Protein AF-A0A9W7GD84-F1 (afdb_monomer_lite)

Structure (mmCIF, N/CA/C/O backbone):
data_AF-A0A9W7GD84-F1
#
_entry.id   AF-A0A9W7GD84-F1
#
loop_
_atom_site.group_PDB
_atom_site.id
_atom_site.type_symbol
_atom_site.label_atom_id
_atom_site.label_alt_id
_atom_site.label_comp_id
_atom_site.label_asym_id
_atom_site.label_entity_id
_atom_site.label_seq_id
_atom_site.pdbx_PDB_ins_code
_atom_site.Cartn_x
_atom_site.Cartn_y
_atom_site.Cartn_z
_atom_site.occupancy
_atom_site.B_iso_or_equiv
_atom_site.auth_seq_id
_atom_site.auth_comp_id
_atom_site.auth_asym_id
_atom_site.auth_atom_id
_atom_site.pdbx_PDB_model_num
ATOM 1 N N . MET A 1 1 ? -1.859 -36.462 -28.507 1.00 38.22 1 MET A N 1
ATOM 2 C CA . MET A 1 1 ? -1.627 -35.896 -27.157 1.00 38.22 1 MET A CA 1
ATOM 3 C C . MET A 1 1 ? -1.477 -36.967 -26.053 1.00 38.22 1 MET A C 1
ATOM 5 O O . MET A 1 1 ? -1.672 -36.647 -24.895 1.00 38.22 1 MET A O 1
ATOM 9 N N . SER A 1 2 ? -1.032 -38.201 -26.350 1.00 32.50 2 SER A N 1
ATOM 10 C CA . SER A 1 2 ? -0.772 -39.248 -25.330 1.00 32.50 2 SER A CA 1
ATOM 11 C C . SER A 1 2 ? 0.599 -39.940 -25.457 1.00 32.50 2 SER A C 1
ATOM 13 O O . SER A 1 2 ? 0.823 -40.975 -24.844 1.00 32.50 2 SER A O 1
ATOM 15 N N . ALA A 1 3 ? 1.535 -39.383 -26.237 1.00 30.38 3 ALA A N 1
ATOM 16 C CA . ALA A 1 3 ? 2.824 -40.023 -26.538 1.00 30.38 3 ALA A CA 1
ATOM 17 C C . ALA A 1 3 ? 4.044 -39.401 -25.820 1.00 30.38 3 ALA A C 1
ATOM 19 O O . ALA A 1 3 ? 5.172 -39.766 -26.128 1.00 30.38 3 ALA A O 1
ATOM 20 N N . PHE A 1 4 ? 3.845 -38.472 -24.876 1.00 31.80 4 PHE A N 1
ATOM 21 C CA . PHE A 1 4 ? 4.938 -37.719 -24.229 1.00 31.80 4 PHE A CA 1
ATOM 22 C C . PHE A 1 4 ? 5.216 -38.098 -22.761 1.00 31.80 4 PHE A C 1
ATOM 24 O O . PHE A 1 4 ? 5.947 -37.389 -22.079 1.00 31.80 4 PHE A O 1
ATOM 31 N N . CYS A 1 5 ? 4.686 -39.221 -22.267 1.00 31.45 5 CYS A N 1
ATOM 32 C CA . CYS A 1 5 ? 4.821 -39.617 -20.857 1.00 31.45 5 CYS A CA 1
ATOM 33 C C . CYS A 1 5 ? 5.407 -41.027 -20.669 1.00 31.45 5 CYS A C 1
ATOM 35 O O . CYS A 1 5 ? 4.839 -41.821 -19.925 1.00 31.45 5 CYS A O 1
ATOM 37 N N . ASP A 1 6 ? 6.537 -41.347 -21.310 1.00 36.62 6 ASP A N 1
ATOM 38 C CA . ASP A 1 6 ? 7.336 -42.522 -20.922 1.00 36.62 6 ASP A CA 1
ATOM 39 C C . ASP A 1 6 ? 8.751 -42.110 -20.458 1.00 36.62 6 ASP A C 1
ATOM 41 O O . ASP A 1 6 ? 9.625 -41.840 -21.288 1.00 36.62 6 ASP A O 1
ATOM 45 N N . PRO A 1 7 ? 8.998 -42.053 -19.134 1.00 33.97 7 PRO A N 1
ATOM 46 C CA . PRO A 1 7 ? 10.300 -41.717 -18.557 1.00 33.97 7 PRO A CA 1
ATOM 47 C C . PRO A 1 7 ? 11.394 -42.766 -18.810 1.00 33.97 7 PRO A C 1
ATOM 49 O O . PRO A 1 7 ? 12.567 -42.476 -18.583 1.00 33.97 7 PRO A O 1
ATOM 52 N N . LYS A 1 8 ? 11.061 -43.980 -19.276 1.00 35.59 8 LYS A N 1
ATOM 53 C CA . LYS A 1 8 ? 12.045 -45.070 -19.428 1.00 35.59 8 LYS A CA 1
ATOM 54 C C . LYS A 1 8 ? 12.894 -44.979 -20.694 1.00 35.59 8 LYS A C 1
ATOM 56 O O . LYS A 1 8 ? 13.896 -45.676 -20.798 1.00 35.59 8 LYS A O 1
ATOM 61 N N . ARG A 1 9 ? 12.545 -44.101 -21.638 1.00 38.44 9 ARG A N 1
ATOM 62 C CA . ARG A 1 9 ? 13.235 -43.997 -22.937 1.00 38.44 9 ARG A CA 1
ATOM 63 C C . ARG A 1 9 ? 14.515 -43.151 -22.927 1.00 38.44 9 ARG A C 1
ATOM 65 O O . ARG A 1 9 ? 15.198 -43.094 -23.940 1.00 38.44 9 ARG A O 1
ATOM 72 N N . TRP A 1 10 ? 14.840 -42.506 -21.806 1.00 38.06 10 TRP A N 1
ATOM 73 C CA . TRP A 1 10 ? 15.985 -41.591 -21.682 1.00 38.06 10 TRP A CA 1
ATOM 74 C C . TRP A 1 10 ? 17.268 -42.241 -21.136 1.00 38.06 10 TRP A C 1
ATOM 76 O O . TRP A 1 10 ? 18.273 -41.552 -20.996 1.00 38.06 10 TRP A O 1
ATOM 86 N N . LEU A 1 11 ? 17.255 -43.542 -20.821 1.00 33.25 11 LEU A N 1
ATOM 87 C CA . LEU A 1 11 ? 18.363 -44.222 -20.130 1.00 33.25 11 LEU A CA 1
ATOM 88 C C . LEU A 1 11 ? 19.217 -45.152 -21.006 1.00 33.25 11 LEU A C 1
ATOM 90 O O . LEU A 1 11 ? 20.089 -45.836 -20.479 1.00 33.25 11 LEU A O 1
ATOM 94 N N . GLU A 1 12 ? 19.041 -45.152 -22.326 1.00 31.64 12 GLU A N 1
ATOM 95 C CA . GLU A 1 12 ? 19.915 -45.909 -23.233 1.00 31.64 12 GLU A CA 1
ATOM 96 C C . GLU A 1 12 ? 20.858 -44.957 -23.978 1.00 31.64 12 GLU A C 1
ATOM 98 O O . GLU A 1 12 ? 20.556 -44.459 -25.062 1.00 31.64 12 GLU A O 1
ATOM 103 N N . VAL A 1 13 ? 22.013 -44.679 -23.367 1.00 36.53 13 VAL A N 1
ATOM 104 C CA . VAL A 1 13 ? 23.164 -44.057 -24.038 1.00 36.53 13 VAL A CA 1
ATOM 105 C C . VAL A 1 13 ? 24.121 -45.186 -24.445 1.00 36.53 13 VAL A C 1
ATOM 107 O O . VAL A 1 13 ? 24.473 -45.985 -23.579 1.00 36.53 13 VAL A O 1
ATOM 110 N N . PRO A 1 14 ? 24.555 -45.296 -25.715 1.00 33.81 14 PRO A N 1
ATOM 111 C CA . PRO A 1 14 ? 25.549 -46.291 -26.108 1.00 33.81 14 PRO A CA 1
ATOM 112 C C . PRO A 1 14 ? 26.924 -45.961 -25.516 1.00 33.81 14 PRO A C 1
ATOM 114 O O . PRO A 1 14 ? 27.349 -44.804 -25.550 1.00 33.81 14 PRO A O 1
ATOM 117 N N . ASP A 1 15 ? 27.626 -46.988 -25.034 1.00 33.09 15 ASP A N 1
ATOM 118 C CA . ASP A 1 15 ? 29.002 -46.904 -24.542 1.00 33.09 15 ASP A CA 1
ATOM 119 C C . ASP A 1 15 ? 29.928 -46.228 -25.570 1.00 33.09 15 ASP A C 1
ATOM 121 O O . ASP A 1 15 ? 30.115 -46.714 -26.689 1.00 33.09 15 ASP A O 1
ATOM 125 N N . LEU A 1 16 ? 30.529 -45.099 -25.183 1.00 32.75 16 LEU A N 1
ATOM 126 C CA . LEU A 1 16 ? 31.591 -44.448 -25.952 1.00 32.75 16 LEU A CA 1
ATOM 127 C C . LEU A 1 16 ? 32.959 -45.054 -25.590 1.00 32.75 16 LEU A C 1
ATOM 129 O O . LEU A 1 16 ? 33.187 -45.392 -24.426 1.00 32.75 16 LEU A O 1
ATOM 133 N N . PRO A 1 17 ? 33.903 -45.169 -26.545 1.00 35.50 17 PRO A N 1
ATOM 134 C CA . PRO A 1 17 ? 35.170 -45.845 -26.303 1.00 35.50 17 PRO A CA 1
ATOM 135 C C . PRO A 1 17 ? 36.057 -45.050 -25.344 1.00 35.50 17 PRO A C 1
ATOM 137 O O . PRO A 1 17 ? 36.350 -43.872 -25.561 1.00 35.50 17 PRO A O 1
ATOM 140 N N . VAL A 1 18 ? 36.546 -45.733 -24.313 1.00 38.38 18 VAL A N 1
ATOM 141 C CA . VAL A 1 18 ? 37.602 -45.244 -23.429 1.00 38.38 18 VAL A CA 1
ATOM 142 C C . VAL A 1 18 ? 38.938 -45.347 -24.164 1.00 38.38 18 VAL A C 1
ATOM 144 O O . VAL A 1 18 ? 39.440 -46.446 -24.389 1.00 38.38 18 VAL A O 1
ATOM 147 N N . GLY A 1 19 ? 39.537 -44.205 -24.499 1.00 35.97 19 GLY A N 1
ATOM 148 C CA . GLY A 1 19 ? 40.964 -44.145 -24.812 1.00 35.97 19 GLY A CA 1
ATOM 149 C C . GLY A 1 19 ? 41.374 -43.032 -25.766 1.00 35.97 19 GLY A C 1
ATOM 150 O O . GLY A 1 19 ? 41.261 -43.189 -26.972 1.00 35.97 19 GLY A O 1
ATOM 151 N N . SER A 1 20 ? 41.955 -41.961 -25.221 1.00 32.00 20 SER A N 1
ATOM 152 C CA . SER A 1 20 ? 43.270 -41.460 -25.650 1.00 32.00 20 SER A CA 1
ATOM 153 C C . SER A 1 20 ? 43.650 -40.230 -24.826 1.00 32.00 20 SER A C 1
ATOM 155 O O . SER A 1 20 ? 43.005 -39.186 -24.896 1.00 32.00 20 SER A O 1
ATOM 157 N N . THR A 1 21 ? 44.725 -40.365 -24.060 1.00 44.12 21 THR A N 1
ATOM 158 C CA . THR A 1 21 ? 45.524 -39.275 -23.501 1.00 44.12 21 THR A CA 1
ATOM 159 C C . THR A 1 21 ? 46.026 -38.359 -24.615 1.00 44.12 21 THR A C 1
ATOM 161 O O . THR A 1 21 ? 46.713 -38.835 -25.518 1.00 44.12 21 THR A O 1
ATOM 164 N N . LEU A 1 22 ? 45.752 -37.056 -24.526 1.00 34.06 22 LEU A N 1
ATOM 165 C CA . LEU A 1 22 ? 46.551 -36.053 -25.223 1.00 34.06 22 LEU A CA 1
ATOM 166 C C . LEU A 1 22 ? 46.616 -34.753 -24.414 1.00 34.06 22 LEU A C 1
ATOM 168 O O . LEU A 1 22 ? 45.617 -34.056 -24.235 1.00 34.06 22 LEU A O 1
ATOM 172 N N . ASP A 1 23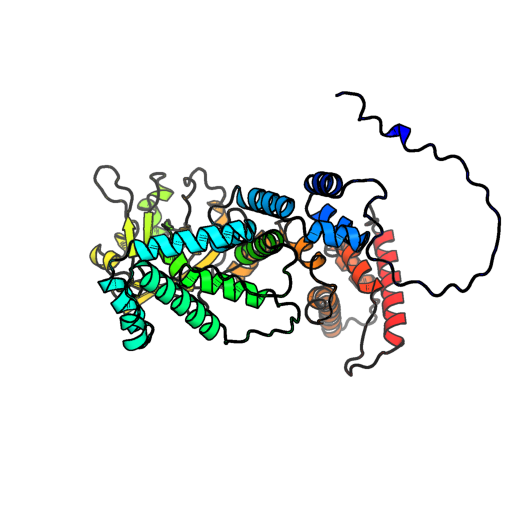 ? 47.828 -34.454 -23.954 1.00 41.78 23 ASP A N 1
ATOM 173 C CA . ASP A 1 23 ? 48.278 -33.157 -23.464 1.00 41.78 23 ASP A CA 1
ATOM 174 C C . ASP A 1 23 ? 47.891 -32.034 -24.424 1.00 41.78 23 ASP A C 1
ATOM 176 O O . ASP A 1 23 ? 48.390 -31.992 -25.549 1.00 41.78 23 ASP A O 1
ATOM 180 N N . GLN A 1 24 ? 47.090 -31.074 -23.955 1.00 36.47 24 GLN A N 1
ATOM 181 C CA . GLN A 1 24 ? 47.115 -29.703 -24.466 1.00 36.47 24 GLN A CA 1
ATOM 182 C C . GLN A 1 24 ? 46.810 -28.727 -23.328 1.00 36.47 24 GLN A C 1
ATOM 184 O O . GLN A 1 24 ? 45.658 -28.541 -22.935 1.00 36.47 24 GLN A O 1
ATOM 189 N N . HIS A 1 25 ? 47.851 -28.035 -22.859 1.00 39.91 25 HIS A N 1
ATOM 190 C CA . HIS A 1 25 ? 47.726 -26.715 -22.247 1.00 39.91 25 HIS A CA 1
ATOM 191 C C . HIS A 1 25 ? 47.071 -25.763 -23.262 1.00 39.91 25 HIS A C 1
ATOM 193 O O . HIS A 1 25 ? 47.741 -25.064 -24.019 1.00 39.91 25 HIS A O 1
ATOM 199 N N . LYS A 1 26 ? 45.737 -25.762 -23.302 1.00 38.16 26 LYS A N 1
ATOM 200 C CA . LYS A 1 26 ? 44.939 -24.723 -23.944 1.00 38.16 26 LYS A CA 1
ATOM 201 C C . LYS A 1 26 ? 44.603 -23.688 -22.886 1.00 38.16 26 LYS A C 1
ATOM 203 O O . LYS A 1 26 ? 43.973 -23.987 -21.876 1.00 38.16 26 LYS A O 1
ATOM 208 N N . THR A 1 27 ? 45.045 -22.466 -23.135 1.00 39.47 27 THR A N 1
ATOM 209 C CA . THR A 1 27 ? 44.477 -21.255 -22.553 1.00 39.47 27 THR A CA 1
ATOM 210 C C . THR A 1 27 ? 42.954 -21.382 -22.539 1.00 39.47 27 THR A C 1
ATOM 212 O O . THR A 1 27 ? 42.333 -21.509 -23.594 1.00 39.47 27 THR A O 1
ATOM 215 N N . PHE A 1 28 ? 42.350 -21.401 -21.348 1.00 36.97 28 PHE A N 1
ATOM 216 C CA . PHE A 1 28 ? 40.898 -21.375 -21.210 1.00 36.97 28 PHE A CA 1
ATOM 217 C C . PHE A 1 28 ? 40.394 -20.097 -21.885 1.00 36.97 28 PHE A C 1
ATOM 219 O O . PHE A 1 28 ? 40.582 -18.992 -21.374 1.00 36.97 28 PHE A O 1
ATOM 226 N N . ALA A 1 29 ? 39.799 -20.243 -23.070 1.00 41.03 29 ALA A N 1
ATOM 227 C CA . ALA A 1 29 ? 39.025 -19.181 -23.682 1.00 41.03 29 ALA A CA 1
ATOM 228 C C . ALA A 1 29 ? 37.999 -18.714 -22.644 1.00 41.03 29 ALA A C 1
ATOM 230 O O . ALA A 1 29 ? 37.374 -19.551 -21.985 1.00 41.03 29 ALA A O 1
ATOM 231 N N . LYS A 1 30 ? 37.841 -17.391 -22.475 1.00 42.50 30 LYS A N 1
ATOM 232 C CA . LYS A 1 30 ? 36.728 -16.839 -21.689 1.00 42.50 30 LYS A CA 1
ATOM 233 C C . LYS A 1 30 ? 35.470 -17.598 -22.115 1.00 42.50 30 LYS A C 1
ATOM 235 O O . LYS A 1 30 ? 35.240 -17.638 -23.326 1.00 42.50 30 LYS A O 1
ATOM 240 N N . PRO A 1 31 ? 34.703 -18.204 -21.188 1.00 44.47 31 PRO A N 1
ATOM 241 C CA . PRO A 1 31 ? 33.466 -18.876 -21.547 1.00 44.47 31 PRO A CA 1
ATOM 242 C C . PRO A 1 31 ? 32.648 -17.867 -22.341 1.00 44.47 31 PRO A C 1
ATOM 244 O O . PRO A 1 31 ? 32.253 -16.821 -21.819 1.00 44.47 31 PRO A O 1
ATOM 247 N N . THR A 1 32 ? 32.501 -18.118 -23.640 1.00 49.78 32 THR A N 1
ATOM 248 C CA . THR A 1 32 ? 31.609 -17.328 -24.467 1.00 49.78 32 THR A CA 1
ATOM 249 C C . THR A 1 32 ? 30.249 -17.452 -23.801 1.00 49.78 32 THR A C 1
ATOM 251 O O . THR A 1 32 ? 29.841 -18.535 -23.381 1.00 49.78 32 THR A O 1
ATOM 254 N N . SER A 1 33 ? 29.558 -16.331 -23.637 1.00 50.66 33 SER A N 1
ATOM 255 C CA . SER A 1 33 ? 28.230 -16.217 -23.025 1.00 50.66 33 SER A CA 1
ATOM 256 C C . SER A 1 33 ? 27.128 -16.941 -23.825 1.00 50.66 33 SER A C 1
ATOM 258 O O . SER A 1 33 ? 25.983 -16.505 -23.839 1.00 50.66 33 SER A O 1
ATOM 260 N N . GLN A 1 34 ? 27.488 -17.990 -24.563 1.00 54.25 34 GLN A N 1
ATOM 261 C CA . GLN A 1 34 ? 26.742 -18.632 -25.632 1.00 54.25 34 GLN A CA 1
ATOM 262 C C . GLN A 1 34 ? 26.735 -20.158 -25.502 1.00 54.25 34 GLN A C 1
ATOM 264 O O . GLN A 1 34 ? 26.520 -20.840 -26.495 1.00 54.25 34 GLN A O 1
ATOM 269 N N . ASN A 1 35 ? 26.953 -20.720 -24.312 1.00 58.81 35 ASN A N 1
ATOM 270 C CA . ASN A 1 35 ? 26.473 -22.077 -24.071 1.00 58.81 35 ASN A CA 1
ATOM 271 C C . ASN A 1 35 ? 24.989 -21.951 -23.713 1.00 58.81 35 ASN A C 1
ATOM 273 O O . ASN A 1 35 ? 24.690 -21.594 -22.567 1.00 58.81 35 ASN A O 1
ATOM 277 N N . PRO A 1 36 ? 24.058 -22.128 -24.678 1.00 63.09 36 PRO A N 1
ATOM 278 C CA . PRO A 1 36 ? 22.639 -22.065 -24.378 1.00 63.09 36 PRO A CA 1
ATOM 279 C C . PRO A 1 36 ? 22.324 -23.066 -23.262 1.00 63.09 36 PRO A C 1
ATOM 281 O O . PRO A 1 36 ? 22.951 -24.130 -23.211 1.00 63.09 36 PRO A O 1
ATOM 284 N N . PRO A 1 37 ? 21.356 -22.747 -22.385 1.00 61.72 37 PRO A N 1
ATOM 285 C CA . PRO A 1 37 ? 20.943 -23.603 -21.285 1.00 61.72 37 PRO A CA 1
ATOM 286 C C . PRO A 1 37 ? 20.808 -25.077 -21.654 1.00 61.72 37 PRO A C 1
ATOM 288 O O . PRO A 1 37 ? 21.241 -25.951 -20.905 1.00 61.72 37 PRO A O 1
ATOM 291 N N . PHE A 1 38 ? 20.266 -25.291 -22.850 1.00 76.44 38 PHE A N 1
ATOM 292 C CA . PHE A 1 38 ? 20.158 -26.550 -23.552 1.00 76.44 38 PHE A CA 1
ATOM 293 C C . PHE A 1 38 ? 20.543 -26.317 -25.016 1.00 76.44 38 PHE A C 1
ATOM 295 O O . PHE A 1 38 ? 19.868 -25.543 -25.703 1.00 76.44 38 PHE A O 1
ATOM 302 N N . PRO A 1 39 ? 21.599 -26.967 -25.530 1.00 73.00 39 PRO A N 1
ATOM 303 C CA . PRO A 1 39 ? 21.895 -26.950 -26.956 1.00 73.00 39 PRO A CA 1
ATOM 304 C C . PRO A 1 39 ? 20.690 -27.493 -27.735 1.00 73.00 39 PRO A C 1
ATOM 306 O O . PRO A 1 39 ? 20.363 -28.671 -27.636 1.00 73.00 39 PRO A O 1
ATOM 309 N N . GLY A 1 40 ? 20.002 -26.622 -28.477 1.00 82.06 40 GLY A N 1
ATOM 310 C CA . GLY A 1 40 ? 18.861 -26.987 -29.324 1.00 82.06 40 GLY A CA 1
ATOM 311 C C . GLY A 1 40 ? 17.468 -26.680 -28.763 1.00 82.06 40 GLY A C 1
ATOM 312 O O . GLY A 1 40 ? 16.505 -26.831 -29.510 1.00 82.06 40 GLY A O 1
ATOM 313 N N . LEU A 1 41 ? 17.331 -26.210 -27.514 1.00 86.19 41 LEU A N 1
ATOM 314 C CA . LEU A 1 41 ? 16.037 -25.742 -27.003 1.00 86.19 41 LEU A CA 1
ATOM 315 C C . LEU A 1 41 ? 15.898 -24.224 -27.214 1.00 86.19 41 LEU A C 1
ATOM 317 O O . LEU A 1 41 ? 16.741 -23.472 -26.717 1.00 86.19 41 LEU A O 1
ATOM 321 N N . PRO A 1 42 ? 14.851 -23.748 -27.911 1.00 90.88 42 PRO A N 1
ATOM 322 C CA . PRO A 1 42 ? 14.545 -22.324 -27.985 1.00 90.88 42 PRO A CA 1
ATOM 323 C C . PRO A 1 42 ? 14.340 -21.701 -26.592 1.00 90.88 42 PRO A C 1
ATOM 325 O O . PRO A 1 42 ? 13.756 -22.321 -25.698 1.00 90.88 42 PRO A O 1
ATOM 328 N N . SER A 1 43 ? 14.831 -20.473 -26.395 1.00 88.69 43 SER A N 1
ATOM 329 C CA . SER A 1 43 ? 14.806 -19.787 -25.093 1.00 88.69 43 SER A CA 1
ATOM 330 C C . SER A 1 43 ? 13.393 -19.604 -24.533 1.00 88.69 43 SER A C 1
ATOM 332 O O . SER A 1 43 ? 13.195 -19.693 -23.328 1.00 88.69 43 SER A O 1
ATOM 334 N N . ASP A 1 44 ? 12.406 -19.363 -25.389 1.00 91.00 44 ASP A N 1
ATOM 335 C CA . ASP A 1 44 ? 10.991 -19.247 -25.029 1.00 91.00 44 ASP A CA 1
ATOM 336 C C . ASP A 1 44 ? 10.416 -20.565 -24.488 1.00 91.00 44 ASP A C 1
ATOM 338 O O . ASP A 1 44 ? 9.729 -20.557 -23.467 1.00 91.00 44 ASP A O 1
ATOM 342 N N . VAL A 1 45 ? 10.761 -21.705 -25.098 1.00 93.38 45 VAL A N 1
ATOM 343 C CA . VAL A 1 45 ? 10.366 -23.036 -24.604 1.00 93.38 45 VAL A CA 1
ATOM 344 C C . VAL A 1 45 ? 11.035 -23.338 -23.262 1.00 93.38 45 VAL A C 1
ATOM 346 O O . VAL A 1 45 ? 10.391 -23.860 -22.350 1.00 93.38 45 VAL A O 1
ATOM 349 N N . PHE A 1 46 ? 12.310 -22.971 -23.108 1.00 91.62 46 PHE A N 1
ATOM 350 C CA . PHE A 1 46 ? 13.019 -23.088 -21.834 1.00 91.62 46 PHE A CA 1
ATOM 351 C C . PHE A 1 46 ? 12.341 -22.259 -20.731 1.00 91.62 46 PHE A C 1
ATOM 353 O O . PHE A 1 46 ? 12.025 -22.799 -19.671 1.00 91.62 46 PHE A O 1
ATOM 360 N N . LEU A 1 47 ? 12.045 -20.980 -20.991 1.00 92.50 47 LEU A N 1
ATOM 361 C CA . LEU A 1 47 ? 11.337 -20.109 -20.047 1.00 92.50 47 LEU A CA 1
ATOM 362 C C . LEU A 1 47 ? 9.940 -20.640 -19.706 1.00 92.50 47 LEU A C 1
ATOM 364 O O . LEU A 1 47 ? 9.546 -20.615 -18.541 1.00 92.50 47 LEU A O 1
ATOM 368 N N . LEU A 1 48 ? 9.213 -21.189 -20.683 1.00 93.44 48 LEU A N 1
ATOM 369 C CA . LEU A 1 48 ? 7.916 -21.819 -20.441 1.00 93.44 48 LEU A CA 1
ATOM 370 C C . LEU A 1 48 ? 8.029 -22.994 -19.459 1.00 93.44 48 LEU A C 1
ATOM 372 O O . LEU A 1 48 ? 7.206 -23.104 -18.555 1.00 93.44 48 LEU A O 1
ATOM 376 N N . CYS A 1 49 ? 9.061 -23.835 -19.585 1.00 93.44 49 CYS A N 1
ATOM 377 C CA . CYS A 1 49 ? 9.306 -24.927 -18.638 1.00 93.44 49 CYS A CA 1
ATOM 378 C C . CYS A 1 49 ? 9.586 -24.394 -17.224 1.00 93.44 49 CYS A C 1
ATOM 380 O O . CYS A 1 49 ? 9.040 -24.904 -16.247 1.00 93.44 49 CYS A O 1
ATOM 382 N N . LEU A 1 50 ? 10.384 -23.326 -17.113 1.00 92.12 50 LEU A N 1
ATOM 383 C CA . LEU A 1 50 ? 10.732 -22.712 -15.828 1.00 92.12 50 LEU A CA 1
ATOM 384 C C . LEU A 1 50 ? 9.524 -22.114 -15.097 1.00 92.12 50 LEU A C 1
ATOM 386 O O . LEU A 1 50 ? 9.556 -21.987 -13.874 1.00 92.12 50 LEU A O 1
ATOM 390 N N . ARG A 1 51 ? 8.441 -21.752 -15.792 1.00 93.50 51 ARG A N 1
ATOM 391 C CA . ARG A 1 51 ? 7.221 -21.207 -15.165 1.00 93.50 51 ARG A CA 1
ATOM 392 C C . ARG A 1 51 ? 6.441 -22.221 -14.340 1.00 93.50 51 ARG A C 1
ATOM 394 O O . ARG A 1 51 ? 5.746 -21.814 -13.417 1.00 93.50 51 ARG A O 1
ATOM 401 N N . TYR A 1 52 ? 6.617 -23.513 -14.605 1.00 93.75 52 TYR A N 1
ATOM 402 C CA . TYR A 1 52 ? 6.007 -24.584 -13.813 1.00 93.75 52 TYR A CA 1
ATOM 403 C C . TYR A 1 52 ? 6.798 -24.936 -12.549 1.00 93.75 52 TYR A C 1
ATOM 405 O O . TYR A 1 52 ? 6.304 -25.688 -11.713 1.00 93.75 52 TYR A O 1
ATOM 413 N N . LEU A 1 53 ? 8.016 -24.408 -12.399 1.00 94.06 53 LEU A N 1
ATOM 414 C CA . LEU A 1 53 ? 8.829 -24.633 -11.211 1.00 94.06 53 LEU A CA 1
ATOM 415 C C . LEU A 1 53 ? 8.378 -23.726 -10.066 1.00 94.06 53 LEU A C 1
ATOM 417 O O . LEU A 1 53 ? 8.125 -22.527 -10.260 1.00 94.06 53 LEU A O 1
ATOM 421 N N . ASP A 1 54 ? 8.345 -24.285 -8.859 1.00 92.75 54 ASP A N 1
ATOM 422 C CA . ASP A 1 54 ? 8.197 -23.489 -7.647 1.00 92.75 54 ASP A CA 1
ATOM 423 C C . ASP A 1 54 ? 9.427 -22.592 -7.414 1.00 92.75 54 ASP A C 1
ATOM 425 O O . ASP A 1 54 ? 10.448 -22.673 -8.102 1.00 92.75 54 ASP A O 1
ATOM 429 N N . LEU A 1 55 ? 9.322 -21.675 -6.451 1.00 90.31 55 LEU A N 1
ATOM 430 C CA . LEU A 1 55 ? 10.397 -20.720 -6.178 1.00 90.31 55 LEU A CA 1
ATOM 431 C C . LEU A 1 55 ? 11.669 -21.399 -5.659 1.00 90.31 55 LEU A C 1
ATOM 433 O O . LEU A 1 55 ? 12.755 -20.927 -5.981 1.00 90.31 55 LEU A O 1
ATOM 437 N N . ALA A 1 56 ? 11.550 -22.476 -4.877 1.00 89.88 56 ALA A N 1
ATOM 438 C CA . ALA A 1 56 ? 12.705 -23.190 -4.332 1.00 89.88 56 ALA A CA 1
ATOM 439 C C . ALA A 1 56 ? 13.519 -23.837 -5.451 1.00 89.88 56 ALA A C 1
ATOM 441 O O . ALA A 1 56 ? 14.710 -23.564 -5.597 1.00 89.88 56 ALA A O 1
ATOM 442 N N . THR A 1 57 ? 12.841 -24.571 -6.325 1.00 93.06 57 THR A N 1
ATOM 443 C CA . THR A 1 57 ? 13.444 -25.198 -7.496 1.00 93.06 57 THR A CA 1
ATOM 444 C C . THR A 1 57 ? 14.001 -24.137 -8.444 1.00 93.06 57 THR A C 1
ATOM 446 O O . THR A 1 57 ? 15.104 -24.284 -8.957 1.00 93.06 57 THR A O 1
ATOM 449 N N . LEU A 1 58 ? 13.307 -23.010 -8.647 1.00 91.25 58 LEU A N 1
ATOM 450 C CA . LEU A 1 58 ? 13.808 -21.923 -9.496 1.00 91.25 58 LEU A CA 1
ATOM 451 C C . LEU A 1 58 ? 15.111 -21.304 -8.958 1.00 91.25 58 LEU A C 1
ATOM 453 O O . LEU A 1 58 ? 15.951 -20.865 -9.742 1.00 91.25 58 LEU A O 1
ATOM 457 N N . VAL A 1 59 ? 15.289 -21.247 -7.636 1.00 87.88 59 VAL A N 1
ATOM 458 C CA . VAL A 1 59 ? 16.536 -20.799 -6.995 1.00 87.88 59 VAL A CA 1
ATOM 459 C C . VAL A 1 59 ? 17.657 -21.806 -7.236 1.00 87.88 59 VAL A C 1
ATOM 461 O O . VAL A 1 59 ? 18.748 -21.407 -7.640 1.00 87.88 59 VAL A O 1
ATOM 464 N N . GLU A 1 60 ? 17.394 -23.097 -7.043 1.00 90.75 60 GLU A N 1
ATOM 465 C CA . GLU A 1 60 ? 18.374 -24.157 -7.307 1.00 90.75 60 GLU A CA 1
ATOM 466 C C . GLU A 1 60 ? 18.812 -24.141 -8.771 1.00 90.75 60 GLU A C 1
ATOM 468 O O . GLU A 1 60 ? 19.996 -24.150 -9.092 1.00 90.75 60 GLU A O 1
ATOM 473 N N . VAL A 1 61 ? 17.863 -23.990 -9.683 1.00 89.62 61 VAL A N 1
ATOM 474 C CA . VAL A 1 61 ? 18.123 -23.956 -11.118 1.00 89.62 61 VAL A CA 1
ATOM 475 C C . VAL A 1 61 ? 19.018 -22.767 -11.532 1.00 89.62 61 VAL A C 1
ATOM 477 O O . VAL A 1 61 ? 19.806 -22.879 -12.473 1.00 89.62 61 VAL A O 1
ATOM 480 N N . GLN A 1 62 ? 18.996 -21.646 -10.801 1.00 86.38 62 GLN A N 1
ATOM 481 C CA . GLN A 1 62 ? 19.891 -20.499 -11.045 1.00 86.38 62 GLN A CA 1
ATOM 482 C C . GLN A 1 62 ? 21.362 -20.760 -10.685 1.00 86.38 62 GLN A C 1
ATOM 484 O O . GLN A 1 62 ? 22.234 -19.961 -11.060 1.00 86.38 62 GLN A O 1
ATOM 489 N N . ILE A 1 63 ? 21.666 -21.823 -9.934 1.00 87.44 63 ILE A N 1
ATOM 490 C CA . ILE A 1 63 ? 23.049 -22.173 -9.572 1.00 87.44 63 ILE A CA 1
ATOM 491 C C . ILE A 1 63 ? 23.700 -23.095 -10.606 1.00 87.44 63 ILE A C 1
ATOM 493 O O . ILE A 1 63 ? 24.922 -23.196 -10.617 1.00 87.44 63 ILE A O 1
ATOM 497 N N . VAL A 1 64 ? 22.907 -23.705 -11.498 1.00 88.62 64 VAL A N 1
ATOM 498 C CA . VAL A 1 64 ? 23.377 -24.668 -12.506 1.00 88.62 64 VAL A CA 1
ATOM 499 C C . VAL A 1 64 ? 24.407 -24.032 -13.440 1.00 88.62 64 VAL A C 1
ATOM 501 O O . VAL A 1 64 ? 25.513 -24.546 -13.585 1.00 88.62 64 VAL A O 1
ATOM 504 N N . ASN A 1 65 ? 24.069 -22.900 -14.067 1.00 86.81 65 ASN A N 1
ATOM 505 C CA . ASN A 1 65 ? 25.029 -22.065 -14.789 1.00 86.81 65 ASN A CA 1
ATOM 506 C C . ASN A 1 65 ? 24.531 -20.612 -14.935 1.00 86.81 65 ASN A C 1
ATOM 508 O O . ASN A 1 65 ? 23.359 -20.295 -14.715 1.00 86.81 65 ASN A O 1
ATOM 512 N N . SER A 1 66 ? 25.433 -19.712 -15.335 1.00 83.69 66 SER A N 1
ATOM 513 C CA . SER A 1 66 ? 25.140 -18.282 -15.501 1.00 83.69 66 SER A CA 1
ATOM 514 C C . SER A 1 66 ? 24.155 -17.974 -16.634 1.00 83.69 66 SER A C 1
ATOM 516 O O . SER A 1 66 ? 23.415 -17.000 -16.534 1.00 83.69 66 SER A O 1
ATOM 518 N N . GLY A 1 67 ? 24.098 -18.796 -17.686 1.00 85.75 67 GLY A N 1
ATOM 519 C CA . GLY A 1 67 ? 23.139 -18.639 -18.783 1.00 85.75 67 GLY A CA 1
ATOM 520 C C . GLY A 1 67 ? 21.697 -18.855 -18.323 1.00 85.75 67 GLY A C 1
ATOM 521 O O . GLY A 1 67 ? 20.835 -18.017 -18.576 1.00 85.75 67 GLY A O 1
ATOM 522 N N . TRP A 1 68 ? 21.445 -19.931 -17.574 1.00 88.94 68 TRP A N 1
ATOM 523 C CA . TRP A 1 68 ? 20.139 -20.229 -16.979 1.00 88.94 68 TRP A CA 1
ATOM 524 C C . TRP A 1 68 ? 19.724 -19.124 -16.016 1.00 88.94 68 TRP A C 1
ATOM 526 O O . TRP A 1 68 ? 18.601 -18.629 -16.093 1.00 88.94 68 TRP A O 1
ATOM 536 N N . ARG A 1 69 ? 20.654 -18.683 -15.159 1.00 87.75 69 ARG A N 1
ATOM 537 C CA . ARG A 1 69 ? 20.421 -17.554 -14.257 1.00 87.75 69 ARG A CA 1
ATOM 538 C C . ARG A 1 69 ? 20.002 -16.304 -15.018 1.00 87.75 69 ARG A C 1
ATOM 540 O O . ARG A 1 69 ? 18.998 -15.709 -14.654 1.00 87.75 69 ARG A O 1
ATOM 547 N N . ASN A 1 70 ? 20.726 -15.928 -16.071 1.00 87.25 70 ASN A N 1
ATOM 548 C CA . ASN A 1 70 ? 20.404 -14.740 -16.859 1.00 87.25 70 ASN A CA 1
ATOM 549 C C . ASN A 1 70 ? 19.013 -14.847 -17.500 1.00 87.25 70 ASN A C 1
ATOM 551 O O . ASN A 1 70 ? 18.254 -13.888 -17.451 1.00 87.25 70 ASN A O 1
ATOM 555 N N . HIS A 1 71 ? 18.642 -16.015 -18.032 1.00 89.62 71 HIS A N 1
ATOM 556 C CA . HIS A 1 71 ? 17.295 -16.232 -18.568 1.00 89.62 71 HIS A CA 1
ATOM 557 C C . HIS A 1 71 ? 16.210 -16.125 -17.492 1.00 89.62 71 HIS A C 1
ATOM 559 O O . HIS A 1 71 ? 15.227 -15.422 -17.700 1.00 89.62 71 HIS A O 1
ATOM 565 N N . ILE A 1 72 ? 16.400 -16.765 -16.335 1.00 90.38 72 ILE A N 1
ATOM 566 C CA . ILE A 1 72 ? 15.446 -16.721 -15.216 1.00 90.38 72 ILE A CA 1
ATOM 567 C C . ILE A 1 72 ? 15.285 -15.296 -14.701 1.00 90.38 72 ILE A C 1
ATOM 569 O O . ILE A 1 72 ? 14.170 -14.808 -14.554 1.00 90.38 72 ILE A O 1
ATOM 573 N N . VAL A 1 73 ? 16.398 -14.617 -14.433 1.00 88.62 73 VAL A N 1
ATOM 574 C CA . VAL A 1 73 ? 16.408 -13.262 -13.877 1.00 88.62 73 VAL A CA 1
ATOM 575 C C . VAL A 1 73 ? 15.848 -12.245 -14.877 1.00 88.62 73 VAL A C 1
ATOM 577 O O . VAL A 1 73 ? 15.374 -11.204 -14.445 1.00 88.62 73 VAL A O 1
ATOM 580 N N . SER A 1 74 ? 15.838 -12.544 -16.180 1.00 89.44 74 SER A N 1
ATOM 581 C CA . SER A 1 74 ? 15.268 -11.682 -17.224 1.00 89.44 74 SER A CA 1
ATOM 582 C C . SER A 1 74 ? 13.874 -12.085 -17.727 1.00 89.44 74 SER A C 1
ATOM 584 O O . SER A 1 74 ? 13.336 -11.403 -18.601 1.00 89.44 74 SER A O 1
ATOM 586 N N . ASP A 1 75 ? 13.247 -13.140 -17.190 1.00 93.12 75 ASP A N 1
ATOM 587 C CA . ASP A 1 75 ? 11.900 -13.577 -17.600 1.00 93.12 75 ASP A CA 1
ATOM 588 C C . ASP A 1 75 ? 10.799 -12.668 -17.032 1.00 93.12 75 ASP A C 1
ATOM 590 O O . ASP A 1 75 ? 10.117 -13.000 -16.060 1.00 93.12 75 ASP A O 1
ATOM 594 N N . GLN A 1 76 ? 10.605 -11.506 -17.660 1.00 93.50 76 GLN A N 1
ATOM 595 C CA . GLN A 1 76 ? 9.591 -10.525 -17.262 1.00 93.50 76 GLN A CA 1
ATOM 596 C C . GLN A 1 76 ? 8.198 -11.137 -17.114 1.00 93.50 76 GLN A C 1
ATOM 598 O O . GLN A 1 76 ? 7.498 -10.853 -16.142 1.00 93.50 76 GLN A O 1
ATOM 603 N N . LEU A 1 77 ? 7.793 -11.982 -18.061 1.00 93.88 77 LEU A N 1
ATOM 604 C CA . LEU A 1 77 ? 6.458 -12.562 -18.058 1.00 93.88 77 LEU A CA 1
ATOM 605 C C . LEU A 1 77 ? 6.324 -13.641 -16.971 1.00 93.88 77 LEU A C 1
ATOM 607 O O . LEU A 1 77 ? 5.349 -13.614 -16.222 1.00 93.88 77 LEU A O 1
ATOM 611 N N . GLY A 1 78 ? 7.319 -14.516 -16.801 1.00 94.88 78 GLY A N 1
ATOM 612 C CA . GLY A 1 78 ? 7.293 -15.535 -15.746 1.00 94.88 78 GLY A CA 1
ATOM 613 C C . GLY A 1 78 ? 7.366 -14.965 -14.327 1.00 94.88 78 GLY A C 1
ATOM 614 O O . GLY A 1 78 ? 6.760 -15.526 -13.410 1.00 94.88 78 GLY A O 1
ATOM 615 N N . TRP A 1 79 ? 8.059 -13.842 -14.116 1.00 95.56 79 TRP A N 1
ATOM 616 C CA . TRP A 1 79 ? 8.026 -13.138 -12.830 1.00 95.56 79 TRP A CA 1
ATOM 617 C C . TRP A 1 79 ? 6.720 -12.378 -12.612 1.00 95.56 79 TRP A C 1
ATOM 619 O O . TRP A 1 79 ? 6.213 -12.372 -11.493 1.00 95.56 79 TRP A O 1
ATOM 629 N N . LYS A 1 80 ? 6.129 -11.790 -13.659 1.00 95.88 80 LYS A N 1
ATOM 630 C CA . LYS A 1 80 ? 4.816 -11.135 -13.567 1.00 95.88 80 LYS A CA 1
ATOM 631 C C . LYS A 1 80 ? 3.715 -12.131 -13.201 1.00 95.88 80 LYS A C 1
ATOM 633 O O . LYS A 1 80 ? 2.906 -11.846 -12.323 1.00 95.88 80 LYS A O 1
ATOM 638 N N . GLU A 1 81 ? 3.707 -13.314 -13.813 1.00 95.75 81 GLU A N 1
ATOM 639 C CA . GLU A 1 81 ? 2.795 -14.404 -13.441 1.00 95.75 81 GLU A CA 1
ATOM 640 C C . GLU A 1 81 ? 2.962 -14.792 -11.964 1.00 95.75 81 GLU A C 1
ATOM 642 O O . GLU A 1 81 ? 1.975 -14.923 -11.241 1.00 95.75 81 GLU A O 1
ATOM 647 N N . ARG A 1 82 ? 4.204 -14.882 -11.474 1.00 95.38 82 ARG A N 1
ATOM 648 C CA . ARG A 1 82 ? 4.489 -15.150 -10.055 1.00 95.38 82 ARG A CA 1
ATOM 649 C C . ARG A 1 82 ? 4.053 -14.025 -9.125 1.00 95.38 82 ARG A C 1
ATOM 651 O O . ARG A 1 82 ? 3.548 -14.322 -8.048 1.00 95.38 82 ARG A O 1
ATOM 658 N N . CYS A 1 83 ? 4.204 -12.761 -9.520 1.00 96.19 83 CYS A N 1
ATOM 659 C CA . CYS A 1 83 ? 3.618 -11.633 -8.796 1.00 96.19 83 CYS A CA 1
ATOM 660 C C . CYS A 1 83 ? 2.101 -11.789 -8.698 1.00 96.19 83 CYS A C 1
ATOM 662 O O . CYS A 1 83 ? 1.557 -11.727 -7.604 1.00 96.19 83 CYS A O 1
ATOM 664 N N . ASN A 1 84 ? 1.422 -12.077 -9.811 1.00 96.25 84 ASN A N 1
ATOM 665 C CA . ASN A 1 84 ? -0.028 -12.264 -9.819 1.00 96.25 84 ASN A CA 1
ATOM 666 C C . ASN A 1 84 ? -0.467 -13.414 -8.906 1.00 96.25 84 ASN A C 1
ATOM 668 O O . ASN A 1 84 ? -1.421 -13.248 -8.152 1.00 96.25 84 ASN A O 1
ATOM 672 N N . LEU A 1 85 ? 0.250 -14.542 -8.921 1.00 95.00 85 LEU A N 1
ATOM 673 C CA . LEU A 1 85 ? 0.005 -15.660 -8.005 1.00 95.00 85 LEU A CA 1
ATOM 674 C C . LEU A 1 85 ? 0.239 -15.264 -6.543 1.00 95.00 85 LEU A C 1
ATOM 676 O O . LEU A 1 85 ? -0.585 -15.576 -5.689 1.00 95.00 85 LEU A O 1
ATOM 680 N N . LEU A 1 86 ? 1.332 -14.549 -6.257 1.00 94.62 86 LEU A N 1
ATOM 681 C CA . LEU A 1 86 ? 1.641 -14.046 -4.919 1.00 94.62 86 LEU A CA 1
ATOM 682 C C . LEU A 1 86 ? 0.597 -13.038 -4.428 1.00 94.62 86 LEU A C 1
ATOM 684 O O . LEU A 1 86 ? 0.405 -12.917 -3.228 1.00 94.62 86 LEU A O 1
ATOM 688 N N . TRP A 1 87 ? -0.046 -12.296 -5.325 1.00 96.81 87 TRP A N 1
ATOM 689 C CA . TRP A 1 87 ? -0.984 -11.224 -4.994 1.00 96.81 87 TRP A CA 1
ATOM 690 C C . TRP A 1 87 ? -2.454 -11.646 -5.008 1.00 96.81 87 TRP A C 1
ATOM 692 O O . TRP A 1 87 ? -3.297 -10.863 -4.572 1.00 96.81 87 TRP A O 1
ATOM 702 N N . ALA A 1 88 ? -2.773 -12.838 -5.519 1.00 95.69 88 ALA A N 1
ATOM 703 C CA . ALA A 1 88 ? -4.143 -13.266 -5.812 1.00 95.69 88 ALA A CA 1
ATOM 704 C C . ALA A 1 88 ? -5.072 -13.255 -4.585 1.00 95.69 88 ALA A C 1
ATOM 706 O O . ALA A 1 88 ? -6.255 -12.956 -4.711 1.00 95.69 88 ALA A O 1
ATOM 707 N N . ASP A 1 89 ? -4.535 -13.554 -3.405 1.00 92.19 89 ASP A N 1
ATOM 708 C CA . ASP A 1 89 ? -5.248 -13.632 -2.126 1.00 92.19 89 ASP A CA 1
ATOM 709 C C . ASP A 1 89 ? -4.913 -12.462 -1.181 1.00 92.19 89 ASP A C 1
ATOM 711 O O . ASP A 1 89 ? -5.230 -12.503 0.012 1.00 92.19 89 ASP A O 1
ATOM 715 N N . LYS A 1 90 ? -4.231 -11.424 -1.682 1.00 93.75 90 LYS A N 1
ATOM 716 C CA . LYS A 1 90 ? -3.779 -10.294 -0.863 1.00 93.75 90 LYS A CA 1
ATOM 717 C C . LYS A 1 90 ? -4.796 -9.163 -0.911 1.00 93.75 90 LYS A C 1
ATOM 719 O O . LYS A 1 90 ? -5.144 -8.669 -1.979 1.00 93.75 90 LYS A O 1
ATOM 724 N N . VAL A 1 91 ? -5.220 -8.714 0.268 1.00 93.56 91 VAL A N 1
ATOM 725 C CA . VAL A 1 91 ? -6.133 -7.573 0.449 1.00 93.56 91 VAL A CA 1
ATOM 726 C C . VAL A 1 91 ? -5.479 -6.292 -0.054 1.00 93.56 91 VAL A C 1
ATOM 728 O O . VAL A 1 91 ? -6.137 -5.446 -0.653 1.00 93.56 91 VAL A O 1
ATOM 731 N N . TYR A 1 92 ? -4.174 -6.143 0.178 1.00 92.56 92 TYR A N 1
ATOM 732 C CA . TYR A 1 92 ? -3.446 -4.962 -0.248 1.00 92.56 92 TYR A CA 1
ATOM 733 C C . TYR A 1 92 ? -2.078 -5.298 -0.825 1.00 92.56 92 TYR A C 1
ATOM 735 O O . TYR A 1 92 ? -1.211 -5.884 -0.172 1.00 92.56 92 TYR A O 1
ATOM 743 N N . VAL A 1 93 ? -1.880 -4.810 -2.045 1.00 92.75 93 VAL A N 1
ATOM 744 C CA . VAL A 1 93 ? -0.589 -4.747 -2.715 1.00 92.75 93 VAL A CA 1
ATOM 745 C C . VAL A 1 93 ? -0.396 -3.305 -3.167 1.00 92.75 93 VAL A C 1
ATOM 747 O O . VAL A 1 93 ? -1.255 -2.800 -3.896 1.00 92.75 93 VAL A O 1
ATOM 750 N N . PRO A 1 94 ? 0.710 -2.659 -2.771 1.00 90.38 94 PRO A N 1
ATOM 751 C CA . PRO A 1 94 ? 1.149 -1.386 -3.321 1.00 90.38 94 PRO A CA 1
ATOM 752 C C . PRO A 1 94 ? 0.909 -1.231 -4.828 1.00 90.38 94 PRO A C 1
ATOM 754 O O . PRO A 1 94 ? 1.426 -2.018 -5.624 1.00 90.38 94 PRO A O 1
ATOM 757 N N . GLN A 1 95 ? 0.175 -0.188 -5.233 1.00 88.06 95 GLN A N 1
ATOM 758 C CA . GLN A 1 95 ? -0.097 0.080 -6.652 1.00 88.06 95 GLN A CA 1
ATOM 759 C C . GLN A 1 95 ? 1.206 0.234 -7.445 1.00 88.06 95 GLN A C 1
ATOM 761 O O . GLN A 1 95 ? 1.335 -0.301 -8.545 1.00 88.06 95 GLN A O 1
ATOM 766 N N . GLY A 1 96 ? 2.213 0.867 -6.837 1.00 85.38 96 GLY A N 1
ATOM 767 C CA . GLY A 1 96 ? 3.537 0.999 -7.427 1.00 85.38 96 GLY A CA 1
ATOM 768 C C . GLY A 1 96 ? 4.186 -0.337 -7.797 1.00 85.38 96 GLY A C 1
ATOM 769 O O . GLY A 1 96 ? 4.799 -0.451 -8.852 1.00 85.38 96 GLY A O 1
ATOM 770 N N . LEU A 1 97 ? 4.001 -1.382 -6.983 1.00 91.00 97 LEU A N 1
ATOM 771 C CA . LEU A 1 97 ? 4.553 -2.709 -7.274 1.00 91.00 97 LEU A CA 1
ATOM 772 C C . LEU A 1 97 ? 3.834 -3.388 -8.441 1.00 91.00 97 LEU A C 1
ATOM 774 O O . LEU A 1 97 ? 4.489 -4.060 -9.235 1.00 91.00 97 LEU A O 1
ATOM 778 N N . ARG A 1 98 ? 2.518 -3.181 -8.581 1.00 93.06 98 ARG A N 1
ATOM 779 C CA . ARG A 1 98 ? 1.732 -3.712 -9.709 1.00 93.06 98 ARG A CA 1
ATOM 780 C C . ARG A 1 98 ? 2.213 -3.134 -11.032 1.00 93.06 98 ARG A C 1
ATOM 782 O O . ARG A 1 98 ? 2.573 -3.882 -11.935 1.00 93.06 98 ARG A O 1
ATOM 789 N N . ILE A 1 99 ? 2.314 -1.811 -11.091 1.00 88.44 99 ILE A N 1
ATOM 790 C CA . ILE A 1 99 ? 2.823 -1.091 -12.261 1.00 88.44 99 ILE A CA 1
ATOM 791 C C . ILE A 1 99 ? 4.267 -1.523 -12.566 1.00 88.44 99 ILE A C 1
ATOM 793 O O . ILE A 1 99 ? 4.616 -1.758 -13.720 1.00 88.44 99 ILE A O 1
ATOM 797 N N . PHE A 1 100 ? 5.106 -1.697 -11.540 1.00 86.75 100 PHE A N 1
ATOM 798 C CA . PHE A 1 100 ? 6.484 -2.145 -11.738 1.00 86.75 100 PHE A CA 1
ATOM 799 C C . PHE A 1 100 ? 6.569 -3.577 -12.285 1.00 86.75 100 PHE A C 1
ATOM 801 O O . PHE A 1 100 ? 7.421 -3.871 -13.125 1.00 86.75 100 PHE A O 1
ATOM 808 N N . ALA A 1 101 ? 5.663 -4.469 -11.874 1.00 94.31 101 ALA A N 1
ATOM 809 C CA . ALA A 1 101 ? 5.576 -5.816 -12.435 1.00 94.31 101 ALA A CA 1
ATOM 810 C C . ALA A 1 101 ? 5.098 -5.851 -13.888 1.00 94.31 101 ALA A C 1
ATOM 812 O O . ALA A 1 101 ? 5.448 -6.774 -14.624 1.00 94.31 101 ALA A O 1
ATOM 813 N N . ASP A 1 102 ? 4.375 -4.831 -14.334 1.00 91.75 102 ASP A N 1
ATOM 814 C CA . ASP A 1 102 ? 4.020 -4.651 -15.740 1.00 91.75 102 ASP A CA 1
ATOM 815 C C . ASP A 1 102 ? 5.194 -4.140 -16.597 1.00 91.75 102 ASP A C 1
ATOM 817 O O . ASP A 1 102 ? 5.100 -4.099 -17.823 1.00 91.75 102 ASP A O 1
ATOM 821 N N . GLY A 1 103 ? 6.339 -3.828 -15.982 1.00 89.50 103 GLY A N 1
ATOM 822 C CA . GLY A 1 103 ? 7.539 -3.390 -16.686 1.00 89.50 103 GLY A CA 1
ATOM 823 C C . GLY A 1 103 ? 7.354 -2.020 -17.331 1.00 89.50 103 GLY A C 1
ATOM 824 O O . GLY A 1 103 ? 6.627 -1.175 -16.816 1.00 89.50 103 GLY A O 1
ATOM 825 N N . ARG A 1 104 ? 8.030 -1.783 -18.461 1.00 85.44 104 ARG A N 1
ATOM 826 C CA . ARG A 1 104 ? 8.012 -0.474 -19.137 1.00 85.44 104 ARG A CA 1
ATOM 827 C C . ARG A 1 104 ? 6.598 -0.051 -19.543 1.00 85.44 104 ARG A C 1
ATOM 829 O O . ARG A 1 104 ? 6.199 1.059 -19.232 1.00 85.44 104 ARG A O 1
ATOM 836 N N . GLU A 1 105 ? 5.830 -0.960 -20.142 1.00 87.50 105 GLU A N 1
ATOM 837 C CA . GLU A 1 105 ? 4.447 -0.690 -20.558 1.00 87.50 105 GLU A CA 1
ATOM 838 C C . GLU A 1 105 ? 3.535 -0.323 -19.383 1.00 87.50 105 GLU A C 1
ATOM 840 O O . GLU A 1 105 ? 2.627 0.494 -19.527 1.00 87.50 105 GLU A O 1
A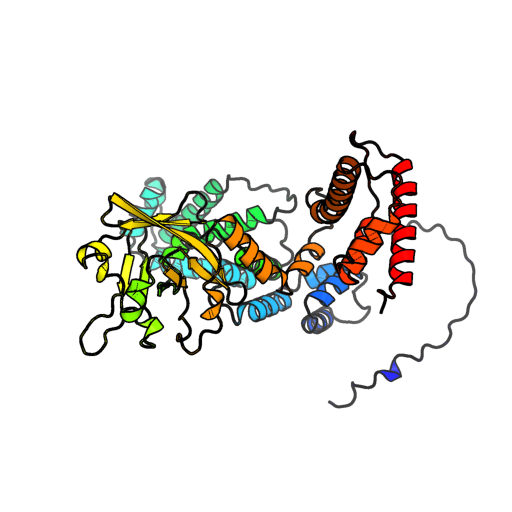TOM 845 N N . GLY A 1 106 ? 3.761 -0.941 -18.219 1.00 86.94 106 GLY A N 1
ATOM 846 C CA . GLY A 1 106 ? 3.060 -0.593 -16.990 1.00 86.94 106 GLY A CA 1
ATOM 847 C C . GLY A 1 106 ? 3.314 0.847 -16.598 1.00 86.94 106 GLY A C 1
ATOM 848 O O . GLY A 1 106 ? 2.374 1.605 -16.362 1.00 86.94 106 GLY A O 1
ATOM 849 N N . VAL A 1 107 ? 4.590 1.230 -16.551 1.00 80.75 107 VAL A N 1
ATOM 850 C CA . VAL A 1 107 ? 4.938 2.578 -16.122 1.00 80.75 107 VAL A CA 1
ATOM 851 C C . VAL A 1 107 ? 4.511 3.627 -17.140 1.00 80.75 107 VAL A C 1
ATOM 853 O O . VAL A 1 107 ? 3.957 4.639 -16.732 1.00 80.75 107 VAL A O 1
ATOM 856 N N . ASP A 1 108 ? 4.683 3.375 -18.437 1.00 82.12 108 ASP A N 1
ATOM 857 C CA . ASP A 1 108 ? 4.232 4.295 -19.486 1.00 82.12 108 ASP A CA 1
ATOM 858 C C . ASP A 1 108 ? 2.723 4.561 -19.369 1.00 82.12 108 ASP A C 1
ATOM 860 O O . ASP A 1 108 ? 2.283 5.707 -19.412 1.00 82.12 108 ASP A O 1
ATOM 864 N N . ARG A 1 109 ? 1.925 3.513 -19.128 1.00 88.94 109 ARG A N 1
ATOM 865 C CA . ARG A 1 109 ? 0.480 3.642 -18.906 1.00 88.94 109 ARG A CA 1
ATOM 866 C C . ARG A 1 109 ? 0.156 4.457 -17.662 1.00 88.94 109 ARG A C 1
ATOM 868 O O . ARG A 1 109 ? -0.679 5.348 -17.730 1.00 88.94 109 ARG A O 1
ATOM 875 N N . TRP A 1 110 ? 0.834 4.181 -16.551 1.00 86.88 110 TRP A N 1
ATOM 876 C CA . TRP A 1 110 ? 0.641 4.930 -15.313 1.00 86.88 110 TRP A CA 1
ATOM 877 C C . TRP A 1 110 ? 1.010 6.414 -15.471 1.00 86.88 110 TRP A C 1
ATOM 879 O O . TRP A 1 110 ? 0.289 7.282 -14.988 1.00 86.88 110 TRP A O 1
ATOM 889 N N . VAL A 1 111 ? 2.095 6.724 -16.189 1.00 83.31 111 VAL A N 1
ATOM 890 C CA . VAL A 1 111 ? 2.489 8.108 -16.499 1.00 83.31 111 VAL A CA 1
ATOM 891 C C . VAL A 1 111 ? 1.392 8.824 -17.284 1.00 83.31 111 VAL A C 1
ATOM 893 O O . VAL A 1 111 ? 1.086 9.980 -16.992 1.00 83.31 111 VAL A O 1
ATOM 896 N N . GLU A 1 112 ? 0.793 8.161 -18.271 1.00 89.06 112 GLU A N 1
ATOM 897 C CA . GLU A 1 112 ? -0.302 8.754 -19.038 1.00 89.06 112 GLU A CA 1
ATOM 898 C C . GLU A 1 112 ? -1.582 8.901 -18.196 1.00 89.06 112 GLU A C 1
ATOM 900 O O . GLU A 1 112 ? -2.189 9.967 -18.239 1.00 89.06 112 GLU A O 1
ATOM 905 N N . GLU A 1 113 ? -1.936 7.928 -17.349 1.00 87.75 113 GLU A N 1
ATOM 906 C CA . GLU A 1 113 ? -3.060 8.034 -16.398 1.00 87.75 113 GLU A CA 1
ATOM 907 C C . GLU A 1 113 ? -2.882 9.215 -15.422 1.00 87.75 113 GLU A C 1
ATOM 909 O O . GLU A 1 113 ? -3.817 9.983 -15.182 1.00 87.75 113 GLU A O 1
ATOM 914 N N . GLU A 1 114 ? -1.672 9.422 -14.897 1.00 86.06 114 GLU A N 1
ATOM 915 C CA . GLU A 1 114 ? -1.360 10.576 -14.047 1.00 86.06 114 GLU A CA 1
ATOM 916 C C . GLU A 1 114 ? -1.489 11.894 -14.809 1.00 86.06 114 GLU A C 1
ATOM 918 O O . GLU A 1 114 ? -2.095 12.849 -14.314 1.00 86.06 114 GLU A O 1
ATOM 923 N N . LYS A 1 115 ? -0.949 11.962 -16.032 1.00 89.69 115 LYS A N 1
ATOM 924 C CA . LYS A 1 115 ? -1.097 13.146 -16.886 1.00 89.69 115 LYS A CA 1
ATOM 925 C C . LYS A 1 115 ? -2.558 13.420 -17.206 1.00 89.69 115 LYS A C 1
ATOM 927 O O . LYS A 1 115 ? -2.948 14.585 -17.208 1.00 89.69 115 LYS A O 1
ATOM 932 N N . GLU A 1 116 ? -3.372 12.396 -17.440 1.00 93.81 116 GLU A N 1
ATOM 933 C CA . GLU A 1 116 ? -4.817 12.532 -17.627 1.00 93.81 116 GLU A CA 1
ATOM 934 C C . GLU A 1 116 ? -5.503 13.046 -16.355 1.00 93.81 116 GLU A C 1
ATOM 936 O O . GLU A 1 116 ? -6.330 13.957 -16.435 1.00 93.81 116 GLU A O 1
ATOM 941 N N . GLY A 1 117 ? -5.107 12.562 -15.175 1.00 89.69 117 GLY A N 1
ATOM 942 C CA . GLY A 1 117 ? -5.580 13.066 -13.883 1.00 89.69 117 GLY A CA 1
ATOM 943 C C . GLY A 1 117 ? -5.245 14.546 -13.666 1.00 89.69 117 GLY A C 1
ATOM 944 O O . GLY A 1 117 ? -6.120 15.348 -13.318 1.00 89.69 117 GLY A O 1
ATOM 945 N N . ILE A 1 118 ? -4.005 14.946 -13.962 1.00 91.12 118 ILE A N 1
ATOM 946 C CA . ILE A 1 118 ? -3.566 16.349 -13.928 1.00 91.12 118 ILE A CA 1
ATOM 947 C C . ILE A 1 118 ? -4.309 17.158 -14.996 1.00 91.12 118 ILE A C 1
ATOM 949 O O . ILE A 1 118 ? -4.747 18.279 -14.738 1.00 91.12 118 ILE A O 1
ATOM 953 N N . ALA A 1 119 ? -4.523 16.598 -16.186 1.00 93.81 119 ALA A N 1
ATOM 954 C CA . ALA A 1 119 ? -5.324 17.223 -17.228 1.00 93.81 119 ALA A CA 1
ATOM 955 C C . ALA A 1 119 ? -6.797 17.354 -16.811 1.00 93.81 119 ALA A C 1
ATOM 957 O O . ALA A 1 119 ? -7.465 18.282 -17.258 1.00 93.81 119 ALA A O 1
ATOM 958 N N . GLY A 1 120 ? -7.315 16.518 -15.915 1.00 94.81 120 GLY A N 1
ATOM 959 C CA . GLY A 1 120 ? -8.619 16.711 -15.280 1.00 94.81 120 GLY A CA 1
ATOM 960 C C . GLY A 1 120 ? -8.684 17.973 -14.412 1.00 94.81 120 GLY A C 1
ATOM 961 O O . GLY A 1 120 ? -9.755 18.558 -14.235 1.00 94.81 120 GLY A O 1
ATOM 962 N N . MET A 1 121 ? -7.542 18.468 -13.922 1.00 93.88 121 MET A N 1
ATOM 963 C CA . MET A 1 121 ? -7.472 19.708 -13.153 1.00 93.88 121 MET A CA 1
ATOM 964 C C . MET A 1 121 ? -7.726 20.932 -14.053 1.00 93.88 121 MET A C 1
ATOM 966 O O . MET A 1 121 ? -7.301 21.023 -15.210 1.00 93.88 121 MET A O 1
ATOM 970 N N . GLY A 1 122 ? -8.414 21.939 -13.510 1.00 95.62 122 GLY A N 1
ATOM 971 C CA . GLY A 1 122 ? -8.544 23.233 -14.180 1.00 95.62 122 GLY A CA 1
ATOM 972 C C . GLY A 1 122 ? -7.182 23.928 -14.309 1.00 95.62 122 GLY A C 1
ATOM 973 O O . GLY A 1 122 ? -6.408 23.932 -13.354 1.00 95.62 122 GLY A O 1
ATOM 974 N N . ILE A 1 123 ? -6.906 24.583 -15.446 1.00 97.31 123 ILE A N 1
ATOM 975 C CA . ILE A 1 123 ? -5.616 25.260 -15.727 1.00 97.31 123 ILE A CA 1
ATOM 976 C C . ILE A 1 123 ? -5.210 26.210 -14.593 1.00 97.31 123 ILE A C 1
ATOM 978 O O . ILE A 1 123 ? -4.045 26.264 -14.210 1.00 97.31 123 ILE A O 1
ATOM 982 N N . LYS A 1 124 ? -6.173 26.934 -14.007 1.00 97.00 124 LYS A N 1
ATOM 983 C CA . LYS A 1 124 ? -5.929 27.826 -12.864 1.00 97.00 124 LYS A CA 1
ATOM 984 C C . LYS A 1 124 ? -5.341 27.077 -11.659 1.00 97.00 124 LYS A C 1
ATOM 986 O O . LYS A 1 124 ? -4.409 27.586 -11.047 1.00 97.00 124 LYS A O 1
ATOM 991 N N . LYS A 1 125 ? -5.849 25.877 -11.355 1.00 95.81 125 LYS A N 1
ATOM 992 C CA . LYS A 1 125 ? -5.354 25.023 -10.266 1.00 95.81 125 LYS A CA 1
ATOM 993 C C . LYS A 1 125 ? -3.951 24.502 -10.578 1.00 95.81 125 LYS A C 1
ATOM 995 O O . LYS A 1 125 ? -3.083 24.594 -9.723 1.00 95.81 125 LYS A O 1
ATOM 1000 N N . ILE A 1 126 ? -3.705 24.051 -11.813 1.00 96.06 126 ILE A N 1
ATOM 1001 C CA . ILE A 1 126 ? -2.368 23.597 -12.243 1.00 96.06 126 ILE A CA 1
ATOM 1002 C C . ILE A 1 126 ? -1.342 24.729 -12.088 1.00 96.06 126 ILE A C 1
ATOM 1004 O O . ILE A 1 126 ? -0.291 24.529 -11.492 1.00 96.06 126 ILE A O 1
ATOM 1008 N N . LYS A 1 127 ? -1.670 25.950 -12.536 1.00 97.06 127 LYS A N 1
ATOM 1009 C CA . LYS A 1 127 ? -0.810 27.136 -12.363 1.00 97.06 127 LYS A CA 1
ATOM 1010 C C . LYS A 1 127 ? -0.519 27.447 -10.894 1.00 97.06 127 LYS A C 1
ATOM 1012 O O . LYS A 1 127 ? 0.616 27.763 -10.557 1.00 97.06 127 LYS A O 1
ATOM 1017 N N . GLN A 1 128 ? -1.535 27.380 -10.031 1.00 96.31 128 GLN A N 1
ATOM 1018 C CA . GLN A 1 128 ? -1.371 27.606 -8.592 1.00 96.31 128 GLN A CA 1
ATOM 1019 C C . GLN A 1 128 ? -0.445 26.565 -7.960 1.00 96.31 128 GLN A C 1
ATOM 1021 O O . GLN A 1 128 ? 0.437 26.932 -7.188 1.00 96.31 128 GLN A O 1
ATOM 1026 N N . GLU A 1 129 ? -0.599 25.292 -8.324 1.00 93.25 129 GLU A N 1
ATOM 1027 C CA . GLU A 1 129 ? 0.277 24.232 -7.832 1.00 93.25 129 GLU A CA 1
ATOM 1028 C C . GLU A 1 129 ? 1.707 24.372 -8.371 1.00 93.25 129 GLU A C 1
ATOM 1030 O O . GLU A 1 129 ? 2.644 24.287 -7.589 1.00 93.25 129 GLU A O 1
ATOM 1035 N N . LEU A 1 130 ? 1.900 24.684 -9.657 1.00 95.25 130 LEU A N 1
ATOM 1036 C CA . LEU A 1 130 ? 3.224 24.979 -10.228 1.00 95.25 130 LEU A CA 1
ATOM 1037 C C . LEU A 1 130 ? 3.938 26.110 -9.469 1.00 95.25 130 LEU A C 1
ATOM 1039 O O . LEU A 1 130 ? 5.105 25.974 -9.103 1.00 95.25 130 LEU A O 1
ATOM 1043 N N . LEU A 1 131 ? 3.229 27.203 -9.171 1.00 96.25 131 LEU A N 1
ATOM 1044 C CA . LEU A 1 131 ? 3.769 28.300 -8.362 1.00 96.25 131 LEU A CA 1
ATOM 1045 C C . LEU A 1 131 ? 4.113 27.844 -6.937 1.00 96.25 131 LEU A C 1
ATOM 1047 O O . LEU A 1 131 ? 5.158 28.223 -6.413 1.00 96.25 131 LEU A O 1
ATOM 1051 N N . ARG A 1 132 ? 3.269 27.008 -6.318 1.00 92.44 132 ARG A N 1
ATOM 1052 C CA . ARG A 1 132 ? 3.512 26.436 -4.982 1.00 92.44 132 ARG A CA 1
ATOM 1053 C C . ARG A 1 132 ? 4.744 25.528 -4.955 1.00 92.44 132 ARG A C 1
ATOM 1055 O O . ARG A 1 132 ? 5.451 25.500 -3.952 1.00 92.44 132 ARG A O 1
ATOM 1062 N N . LEU A 1 133 ? 5.010 24.816 -6.049 1.00 88.69 133 LEU A N 1
ATOM 1063 C CA . LEU A 1 133 ? 6.207 23.992 -6.240 1.00 88.69 133 LEU A CA 1
ATOM 1064 C C . LEU A 1 133 ? 7.464 24.822 -6.562 1.00 88.69 133 LEU A C 1
ATOM 1066 O O . LEU A 1 133 ? 8.548 24.261 -6.686 1.00 88.69 133 LEU A O 1
ATOM 1070 N N . GLY A 1 134 ? 7.346 26.150 -6.664 1.00 94.38 134 GLY A N 1
ATOM 1071 C CA . GLY A 1 134 ? 8.471 27.054 -6.901 1.00 94.38 134 GLY A CA 1
ATOM 1072 C C . GLY A 1 134 ? 8.855 27.215 -8.373 1.00 94.38 134 GLY A C 1
ATOM 1073 O O . GLY A 1 134 ? 9.925 27.753 -8.654 1.00 94.38 134 GLY A O 1
ATOM 1074 N N . VAL A 1 135 ? 8.005 26.787 -9.314 1.00 95.06 135 VAL A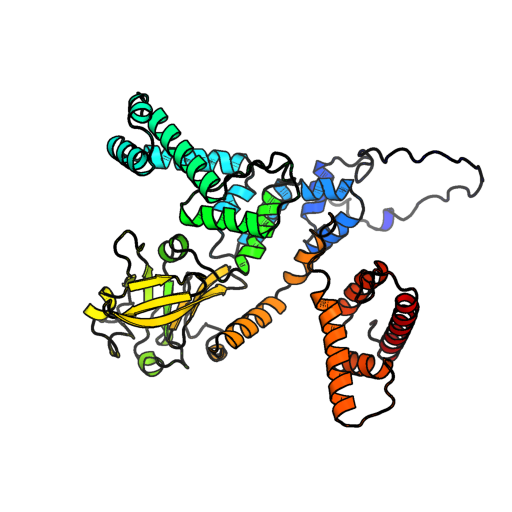 N 1
ATOM 1075 C CA . VAL A 1 135 ? 8.265 26.966 -10.749 1.00 95.06 135 VAL A CA 1
ATOM 1076 C C . VAL A 1 135 ? 8.199 28.459 -11.095 1.00 95.06 135 VAL A C 1
ATOM 1078 O O . VAL A 1 135 ? 7.191 29.113 -10.796 1.00 95.06 135 VAL A O 1
ATOM 1081 N N . PRO A 1 136 ? 9.242 29.039 -11.722 1.00 96.56 136 PRO A N 1
ATOM 1082 C CA . PRO A 1 136 ? 9.264 30.454 -12.062 1.00 96.56 136 PRO A CA 1
ATOM 1083 C C . PRO A 1 136 ? 8.064 30.866 -12.918 1.00 96.56 136 PRO A C 1
ATOM 1085 O O . PRO A 1 136 ? 7.762 30.243 -13.935 1.00 96.56 136 PRO A O 1
ATOM 1088 N N . GLY A 1 137 ? 7.425 31.991 -12.581 1.00 96.25 137 GLY A N 1
ATOM 1089 C CA . GLY A 1 137 ? 6.251 32.483 -13.316 1.00 96.25 137 GLY A CA 1
ATOM 1090 C C . GLY A 1 137 ? 6.487 32.681 -14.821 1.00 96.25 137 GLY A C 1
ATOM 1091 O O . GLY A 1 137 ? 5.554 32.539 -15.603 1.00 96.25 137 GLY A O 1
ATOM 1092 N N . ARG A 1 138 ? 7.736 32.938 -15.239 1.00 95.81 138 ARG A N 1
ATOM 1093 C CA . ARG A 1 138 ? 8.132 33.021 -16.656 1.00 95.81 138 ARG A CA 1
ATOM 1094 C C . ARG A 1 138 ? 8.039 31.682 -17.398 1.00 95.81 138 ARG A C 1
ATOM 1096 O O . ARG A 1 138 ? 7.670 31.681 -18.562 1.00 95.81 138 ARG A O 1
ATOM 1103 N N . GLU A 1 139 ? 8.350 30.566 -16.736 1.00 95.62 139 GLU A N 1
ATOM 1104 C CA . GLU A 1 139 ? 8.262 29.221 -17.326 1.00 95.62 139 GLU A CA 1
ATOM 1105 C C . GLU A 1 139 ? 6.795 28.821 -17.468 1.00 95.62 139 GLU A C 1
ATOM 1107 O O . GLU A 1 139 ? 6.368 28.395 -18.534 1.00 95.62 139 GLU A O 1
ATOM 1112 N N . ILE A 1 140 ? 5.991 29.112 -16.442 1.00 96.38 140 ILE A N 1
ATOM 1113 C CA . ILE A 1 140 ? 4.535 28.923 -16.471 1.00 96.38 140 ILE A CA 1
ATOM 1114 C C . ILE A 1 140 ? 3.886 29.779 -17.571 1.00 96.38 140 ILE A C 1
ATOM 1116 O O . ILE A 1 140 ? 2.984 29.315 -18.263 1.00 96.38 140 ILE A O 1
ATOM 1120 N N . ALA A 1 141 ? 4.319 31.034 -17.740 1.00 95.31 141 ALA A N 1
ATOM 1121 C CA . ALA A 1 141 ? 3.815 31.930 -18.784 1.00 95.31 141 ALA A CA 1
ATOM 1122 C C . ALA A 1 141 ? 4.234 31.503 -20.202 1.00 95.31 141 ALA A C 1
ATOM 1124 O O . ALA A 1 141 ? 3.571 31.891 -21.160 1.00 95.31 141 ALA A O 1
ATOM 1125 N N . GLY A 1 142 ? 5.306 30.713 -20.324 1.00 96.12 142 GLY A N 1
ATOM 1126 C CA . GLY A 1 142 ? 5.761 30.126 -21.582 1.00 96.12 142 GLY A CA 1
ATOM 1127 C C . GLY A 1 142 ? 4.921 28.938 -22.057 1.00 96.12 142 GLY A C 1
ATOM 1128 O O . GLY A 1 142 ? 5.087 28.521 -23.196 1.00 96.12 142 GLY A O 1
ATOM 1129 N N . CYS A 1 143 ? 4.019 28.407 -21.224 1.00 96.25 143 CYS A N 1
ATOM 1130 C CA . CYS A 1 143 ? 3.056 27.387 -21.634 1.00 96.25 143 CYS A CA 1
ATOM 1131 C C . CYS A 1 143 ? 1.815 28.041 -22.266 1.00 96.25 143 CYS A C 1
ATOM 1133 O O . CYS A 1 143 ? 1.107 28.837 -21.634 1.00 96.25 143 CYS A O 1
ATOM 1135 N N . PHE A 1 144 ? 1.504 27.657 -23.496 1.00 94.88 144 PHE A N 1
ATOM 1136 C CA . PHE A 1 144 ? 0.364 28.126 -24.279 1.00 94.88 144 PHE A CA 1
ATOM 1137 C C . PHE A 1 144 ? -0.781 27.114 -24.274 1.00 94.88 144 PHE A C 1
ATOM 1139 O O . PHE A 1 144 ? -1.950 27.500 -24.211 1.00 94.88 144 PHE A O 1
ATOM 1146 N N . GLU A 1 145 ? -0.460 25.821 -24.267 1.00 96.19 145 GLU A N 1
ATOM 1147 C CA . GLU A 1 145 ? -1.452 24.748 -24.300 1.00 96.19 145 GLU A CA 1
ATOM 1148 C C . GLU A 1 145 ? -1.591 24.043 -22.951 1.00 96.19 145 GLU A C 1
ATOM 1150 O O . GLU A 1 145 ? -0.630 23.880 -22.200 1.00 96.19 145 GLU A O 1
ATOM 1155 N N . LYS A 1 146 ? -2.794 23.536 -22.645 1.00 95.56 146 LYS A N 1
ATOM 1156 C CA . LYS A 1 146 ? -3.051 22.788 -21.401 1.00 95.56 146 LYS A CA 1
ATOM 1157 C C . LYS A 1 146 ? -2.092 21.605 -21.224 1.00 95.56 146 LYS A C 1
ATOM 1159 O O . LYS A 1 146 ? -1.649 21.355 -20.107 1.00 95.56 146 LYS A O 1
ATOM 1164 N N . ARG A 1 147 ? -1.749 20.914 -22.315 1.00 96.44 147 ARG A N 1
ATOM 1165 C CA . ARG A 1 147 ? -0.800 19.793 -22.310 1.00 96.44 147 ARG A CA 1
ATOM 1166 C C . ARG A 1 147 ? 0.592 20.214 -21.834 1.00 96.44 147 ARG A C 1
ATOM 1168 O O . ARG A 1 147 ? 1.228 19.461 -21.109 1.00 96.44 147 ARG A O 1
ATOM 1175 N N . GLU A 1 148 ? 1.041 21.416 -22.184 1.00 97.19 148 GLU A N 1
ATOM 1176 C CA . GLU A 1 148 ? 2.338 21.943 -21.746 1.00 97.19 148 GLU A CA 1
ATOM 1177 C C . GLU A 1 148 ? 2.341 22.221 -20.242 1.00 97.19 148 GLU A C 1
ATOM 1179 O O . GLU A 1 148 ? 3.297 21.858 -19.565 1.00 97.19 148 GLU A O 1
ATOM 1184 N N . TYR A 1 149 ? 1.244 22.758 -19.691 1.00 96.25 149 TYR A N 1
ATOM 1185 C CA . TYR A 1 149 ? 1.094 22.909 -18.238 1.00 96.25 149 TYR A CA 1
ATOM 1186 C C . TYR A 1 149 ? 1.107 21.562 -17.506 1.00 96.25 149 TYR A C 1
ATOM 1188 O O . TYR A 1 149 ? 1.709 21.457 -16.440 1.00 96.25 149 TYR A O 1
ATOM 1196 N N . VAL A 1 150 ? 0.439 20.545 -18.063 1.00 94.81 150 VAL A N 1
ATOM 1197 C CA . VAL A 1 150 ? 0.403 19.185 -17.499 1.00 94.81 150 VAL A CA 1
ATOM 1198 C C . VAL A 1 150 ? 1.800 18.569 -17.493 1.00 94.81 150 VAL A C 1
ATOM 1200 O O . VAL A 1 150 ? 2.240 18.088 -16.452 1.00 94.81 150 VAL A O 1
ATOM 1203 N N . ASN A 1 151 ? 2.515 18.635 -18.620 1.00 94.06 151 ASN A N 1
ATOM 1204 C CA . ASN A 1 151 ? 3.878 18.118 -18.728 1.00 94.06 151 ASN A CA 1
ATOM 1205 C C . ASN A 1 151 ? 4.829 18.858 -17.782 1.00 94.06 151 ASN A C 1
ATOM 1207 O O . ASN A 1 151 ? 5.517 18.212 -17.004 1.00 94.06 151 ASN A O 1
ATOM 1211 N N . LEU A 1 152 ? 4.795 20.197 -17.762 1.00 95.19 152 LEU A N 1
ATOM 1212 C CA . LEU A 1 152 ? 5.625 20.996 -16.858 1.00 95.19 152 LEU A CA 1
ATOM 1213 C C . LEU A 1 152 ? 5.363 20.636 -15.388 1.00 95.19 152 LEU A C 1
ATOM 1215 O O . LEU A 1 152 ? 6.300 20.538 -14.597 1.00 95.19 152 LEU A O 1
ATOM 1219 N N . TYR A 1 153 ? 4.098 20.414 -15.018 1.00 90.38 153 TYR A N 1
ATOM 1220 C CA . TYR A 1 153 ? 3.726 20.001 -13.665 1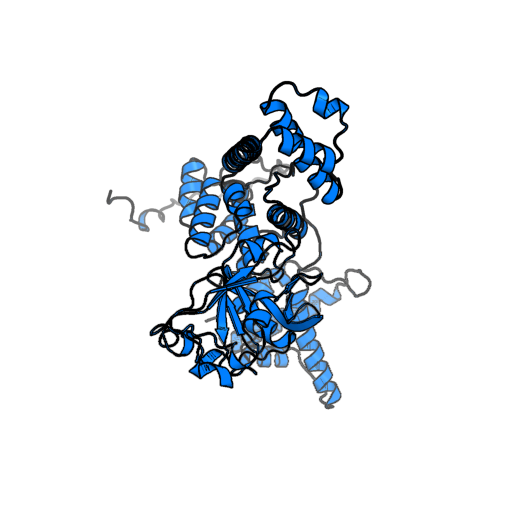.00 90.38 153 TYR A CA 1
ATOM 1221 C C . TYR A 1 153 ? 4.259 18.612 -13.321 1.00 90.38 153 TYR A C 1
ATOM 1223 O O . TYR A 1 153 ? 4.881 18.437 -12.273 1.00 90.38 153 TYR A O 1
ATOM 1231 N N . PHE A 1 154 ? 4.063 17.647 -14.219 1.00 89.00 154 PHE A N 1
ATOM 1232 C CA . PHE A 1 154 ? 4.551 16.283 -14.057 1.00 89.00 154 PHE A CA 1
ATOM 1233 C C . PHE A 1 154 ? 6.086 16.229 -13.955 1.00 89.00 154 PHE A C 1
ATOM 1235 O O . PHE A 1 154 ? 6.629 15.592 -13.048 1.00 89.00 154 PHE A O 1
ATOM 1242 N N . ASP A 1 155 ? 6.787 16.951 -14.829 1.00 89.94 155 ASP A N 1
ATOM 1243 C CA . ASP A 1 155 ? 8.250 17.023 -14.855 1.00 89.94 155 ASP A CA 1
ATOM 1244 C C . ASP A 1 155 ? 8.790 17.676 -13.576 1.00 89.94 155 ASP A C 1
ATOM 1246 O O . ASP A 1 155 ? 9.695 17.140 -12.936 1.00 89.94 155 ASP A O 1
ATOM 1250 N N . THR A 1 156 ? 8.176 18.778 -13.129 1.00 88.06 156 THR A N 1
ATOM 1251 C CA . THR A 1 156 ? 8.536 19.442 -11.864 1.00 88.06 156 THR A CA 1
ATOM 1252 C C . THR A 1 156 ? 8.363 18.502 -10.672 1.00 88.06 156 THR A C 1
ATOM 1254 O O . THR A 1 156 ? 9.255 18.391 -9.829 1.00 88.06 156 THR A O 1
ATOM 1257 N N . MET A 1 157 ? 7.230 17.800 -10.593 1.00 80.94 157 MET A N 1
ATOM 1258 C CA . MET A 1 157 ? 6.959 16.835 -9.523 1.00 80.94 157 MET A CA 1
ATOM 1259 C C . MET A 1 157 ? 7.970 15.681 -9.525 1.00 80.94 157 MET A C 1
ATOM 1261 O O . MET A 1 157 ? 8.447 15.262 -8.459 1.00 80.94 157 MET A O 1
ATOM 1265 N N . SER A 1 158 ? 8.341 15.216 -10.718 1.00 77.12 158 SER A N 1
ATOM 1266 C CA . SER A 1 158 ? 9.362 14.188 -10.915 1.00 77.12 158 SER A CA 1
ATOM 1267 C C . SER A 1 158 ? 10.737 14.662 -10.428 1.00 77.12 158 SER A C 1
ATOM 1269 O O . SER A 1 158 ? 11.377 13.974 -9.630 1.00 77.12 158 SER A O 1
ATOM 1271 N N . GLU A 1 159 ? 11.172 15.862 -10.818 1.00 79.12 159 GLU A N 1
ATOM 1272 C CA . GLU A 1 159 ? 12.469 16.441 -10.429 1.00 79.12 159 GLU A CA 1
ATOM 1273 C C . GLU A 1 159 ? 12.565 16.779 -8.936 1.00 79.12 159 GLU A C 1
ATOM 1275 O O . GLU A 1 159 ? 13.564 16.467 -8.275 1.00 79.12 159 GLU A O 1
ATOM 1280 N N . MET A 1 160 ? 11.512 17.358 -8.353 1.00 70.81 160 MET A N 1
ATOM 1281 C CA . MET A 1 160 ? 11.469 17.614 -6.911 1.00 70.81 160 MET A CA 1
ATOM 1282 C C . MET A 1 160 ? 11.626 16.327 -6.112 1.00 70.81 160 MET A C 1
ATOM 1284 O O . MET A 1 160 ? 12.291 16.320 -5.074 1.00 70.81 160 MET A O 1
ATOM 1288 N N . THR A 1 161 ? 11.046 15.227 -6.589 1.00 62.69 161 THR A N 1
ATOM 1289 C CA . THR A 1 161 ? 11.172 13.966 -5.869 1.00 62.69 161 THR A CA 1
ATOM 1290 C C . THR A 1 161 ? 12.544 13.321 -6.060 1.00 62.69 161 THR A C 1
ATOM 1292 O O . THR A 1 161 ? 13.126 12.861 -5.076 1.00 62.69 161 THR A O 1
ATOM 1295 N N . LYS A 1 162 ? 13.144 13.394 -7.258 1.00 67.88 162 LYS A N 1
ATOM 1296 C CA . LYS A 1 162 ? 14.562 13.021 -7.454 1.00 67.88 162 LYS A CA 1
ATOM 1297 C C . LYS A 1 162 ? 15.484 13.784 -6.494 1.00 67.88 162 LYS A C 1
ATOM 1299 O O . LYS A 1 162 ? 16.400 13.204 -5.908 1.00 67.88 162 LYS A O 1
ATOM 1304 N N . THR A 1 163 ? 15.212 15.071 -6.287 1.00 66.25 163 THR A N 1
ATOM 1305 C CA . THR A 1 163 ? 15.984 15.934 -5.381 1.00 66.25 163 THR A CA 1
ATOM 1306 C C . THR A 1 163 ? 15.785 15.546 -3.912 1.00 66.25 163 THR A C 1
ATOM 1308 O O . THR A 1 163 ? 16.762 15.430 -3.174 1.00 66.25 163 THR A O 1
ATOM 1311 N N . GLN A 1 164 ? 14.547 15.267 -3.482 1.00 52.91 164 GLN A N 1
ATOM 1312 C CA . GLN A 1 164 ? 14.234 14.793 -2.121 1.00 52.91 164 GLN A CA 1
ATOM 1313 C C . GLN A 1 164 ? 14.830 13.411 -1.808 1.00 52.91 164 GLN A C 1
ATOM 1315 O O . GLN A 1 164 ? 15.144 13.121 -0.655 1.00 52.91 164 GLN A O 1
ATOM 1320 N N . LEU A 1 165 ? 15.050 12.583 -2.831 1.00 47.75 165 LEU A N 1
ATOM 1321 C CA . LEU A 1 165 ? 15.795 11.323 -2.741 1.00 47.75 165 LEU A CA 1
ATOM 1322 C C . LEU A 1 165 ? 17.322 11.515 -2.692 1.00 47.75 165 LEU A C 1
ATOM 1324 O O . LEU A 1 165 ? 18.069 10.537 -2.691 1.00 47.75 165 LEU A O 1
ATOM 1328 N N . GLY A 1 166 ? 17.804 12.759 -2.624 1.00 46.09 166 GLY A N 1
ATOM 1329 C CA . GLY A 1 166 ? 19.221 13.085 -2.487 1.00 46.09 166 GLY A CA 1
ATOM 1330 C C . GLY A 1 166 ? 19.960 13.301 -3.808 1.00 46.09 166 GLY A C 1
ATOM 1331 O O . GLY A 1 166 ? 21.189 13.258 -3.803 1.00 46.09 166 GLY A O 1
ATOM 1332 N N . GLY A 1 167 ? 19.254 13.513 -4.928 1.00 41.22 167 GLY A N 1
ATOM 1333 C CA . GLY A 1 167 ? 19.807 14.075 -6.172 1.00 41.22 167 GLY A CA 1
ATOM 1334 C C . GLY A 1 167 ? 20.941 13.291 -6.849 1.00 41.22 167 GLY A C 1
ATOM 1335 O O . GLY A 1 167 ? 21.571 13.804 -7.769 1.00 41.22 167 GLY A O 1
ATOM 1336 N N . LYS A 1 168 ? 21.248 12.062 -6.417 1.00 39.25 168 LYS A N 1
ATOM 1337 C CA . LYS A 1 168 ? 22.345 11.262 -6.978 1.00 39.25 168 LYS A CA 1
ATOM 1338 C C . LYS A 1 168 ? 21.850 10.360 -8.106 1.00 39.25 168 LYS A C 1
ATOM 1340 O O . LYS A 1 168 ? 21.611 9.173 -7.899 1.00 39.25 168 LYS A O 1
ATOM 1345 N N . THR A 1 169 ? 21.823 10.883 -9.326 1.00 38.78 169 THR A N 1
ATOM 1346 C CA . THR A 1 169 ? 22.051 10.081 -10.537 1.00 38.78 169 THR A CA 1
ATOM 1347 C C . THR A 1 169 ? 23.517 9.627 -10.536 1.00 38.78 169 THR A C 1
ATOM 1349 O O . THR A 1 169 ? 24.388 10.234 -11.153 1.00 38.78 169 THR A O 1
ATOM 1352 N N . ARG A 1 170 ? 23.840 8.566 -9.781 1.00 33.41 170 ARG A N 1
ATOM 1353 C CA . ARG A 1 170 ? 25.115 7.853 -9.962 1.00 33.41 170 ARG A CA 1
ATOM 1354 C C . ARG A 1 170 ? 25.029 7.104 -11.296 1.00 33.41 170 ARG A C 1
ATOM 1356 O O . ARG A 1 170 ? 24.511 5.997 -11.357 1.00 33.41 170 ARG A O 1
ATOM 1363 N N . THR A 1 171 ? 25.570 7.708 -12.349 1.00 30.89 171 THR A N 1
ATOM 1364 C CA . THR A 1 171 ? 25.760 7.122 -13.689 1.00 30.89 171 THR A CA 1
ATOM 1365 C C . THR A 1 171 ? 26.777 5.970 -13.726 1.00 30.89 171 THR A C 1
ATOM 1367 O O . THR A 1 171 ? 27.000 5.388 -14.780 1.00 30.89 171 THR A O 1
ATOM 1370 N N . ASN A 1 172 ? 27.344 5.579 -12.579 1.00 26.72 172 ASN A N 1
ATOM 1371 C CA . ASN A 1 172 ? 28.078 4.329 -12.390 1.00 26.72 172 ASN A CA 1
ATOM 1372 C C . ASN A 1 172 ? 27.374 3.509 -11.301 1.00 26.72 172 ASN A C 1
ATOM 1374 O O . ASN A 1 172 ? 27.363 3.893 -10.129 1.00 26.72 172 ASN A O 1
ATOM 1378 N N . ILE A 1 173 ? 26.741 2.408 -11.707 1.00 29.86 173 ILE A N 1
ATOM 1379 C CA . ILE A 1 173 ? 25.919 1.560 -10.841 1.00 29.86 173 ILE A CA 1
ATOM 1380 C C . ILE A 1 173 ? 26.808 0.605 -10.042 1.00 29.86 173 ILE A C 1
ATOM 1382 O O . ILE A 1 173 ? 27.246 -0.424 -10.549 1.00 29.86 173 ILE A O 1
ATOM 1386 N N . GLU A 1 174 ? 27.015 0.925 -8.766 1.00 27.98 174 GLU A N 1
ATOM 1387 C CA . GLU A 1 174 ? 27.096 -0.115 -7.737 1.00 27.98 174 GLU A CA 1
ATOM 1388 C C . GLU A 1 174 ? 25.677 -0.683 -7.518 1.00 27.98 174 GLU A C 1
ATOM 1390 O O . GLU A 1 174 ? 24.703 0.081 -7.566 1.00 27.98 174 GLU A O 1
ATOM 1395 N N . PRO A 1 175 ? 25.521 -2.005 -7.323 1.00 34.31 175 PRO A N 1
ATOM 1396 C CA . PRO A 1 175 ? 24.221 -2.645 -7.140 1.00 34.31 175 PRO A CA 1
ATOM 1397 C C . PRO A 1 175 ? 23.473 -2.016 -5.959 1.00 34.31 175 PRO A C 1
ATOM 1399 O O . PRO A 1 175 ? 23.991 -1.909 -4.850 1.00 34.31 175 PRO A O 1
ATOM 1402 N N . TRP A 1 176 ? 22.248 -1.557 -6.213 1.00 37.84 176 TRP A N 1
ATOM 1403 C CA . TRP A 1 176 ? 21.460 -0.825 -5.228 1.00 37.84 176 TRP A CA 1
ATOM 1404 C C . TRP A 1 176 ? 21.049 -1.726 -4.063 1.00 37.84 176 TRP A C 1
ATOM 1406 O O . TRP A 1 176 ? 20.476 -2.798 -4.258 1.00 37.84 176 TRP A O 1
ATOM 1416 N N . HIS A 1 177 ? 21.289 -1.240 -2.844 1.00 36.59 177 HIS A N 1
ATOM 1417 C CA . HIS A 1 177 ? 20.819 -1.876 -1.622 1.00 36.59 177 HIS A CA 1
ATOM 1418 C C . HIS A 1 177 ? 19.273 -1.868 -1.587 1.00 36.59 177 HIS A C 1
ATOM 1420 O O . HIS A 1 177 ? 18.663 -0.818 -1.821 1.00 36.59 177 HIS A O 1
ATOM 1426 N N . PRO A 1 178 ? 18.617 -3.000 -1.272 1.00 38.31 178 PRO A N 1
ATOM 1427 C CA . PRO A 1 178 ? 17.170 -3.133 -1.090 1.00 38.31 178 PRO A CA 1
ATOM 1428 C C . PRO A 1 178 ? 16.425 -2.001 -0.380 1.00 38.31 178 PRO A C 1
ATOM 1430 O O . PRO A 1 178 ? 15.283 -1.698 -0.719 1.00 38.31 178 PRO A O 1
ATOM 1433 N N . GLU A 1 179 ? 17.059 -1.389 0.613 1.00 37.72 179 GLU A N 1
ATOM 1434 C CA . GLU A 1 179 ? 16.476 -0.332 1.439 1.00 37.72 179 GLU A CA 1
ATOM 1435 C C . GLU A 1 179 ? 16.241 0.968 0.658 1.00 37.72 179 GLU A C 1
ATOM 1437 O O . GLU A 1 179 ? 15.314 1.715 0.965 1.00 37.72 179 GLU A O 1
ATOM 1442 N N . HIS A 1 180 ? 17.022 1.232 -0.393 1.00 42.06 180 HIS A N 1
ATOM 1443 C CA . HIS A 1 180 ? 16.823 2.399 -1.253 1.00 42.06 180 HIS A CA 1
ATOM 1444 C C . HIS A 1 180 ? 15.650 2.218 -2.219 1.00 42.06 180 HIS A C 1
ATOM 1446 O O . HIS A 1 180 ? 14.866 3.146 -2.390 1.00 42.06 180 HIS A O 1
ATOM 1452 N N . LEU A 1 181 ? 15.468 1.020 -2.785 1.00 46.78 181 LEU A N 1
ATOM 1453 C CA . LEU A 1 181 ? 14.276 0.689 -3.579 1.00 46.78 181 LEU A CA 1
ATOM 1454 C C . LEU A 1 181 ? 13.004 0.760 -2.725 1.00 46.78 181 LEU A C 1
ATOM 1456 O O . LEU A 1 181 ? 11.998 1.299 -3.178 1.00 46.78 181 LEU A O 1
ATOM 1460 N N . MET A 1 182 ? 13.066 0.306 -1.469 1.00 42.44 182 MET A N 1
ATOM 1461 C CA . MET A 1 182 ? 11.949 0.453 -0.532 1.00 42.44 182 MET A CA 1
ATOM 1462 C C . MET A 1 182 ? 11.658 1.919 -0.204 1.00 42.44 182 MET A C 1
ATOM 1464 O O . MET A 1 182 ? 10.495 2.297 -0.228 1.00 42.44 182 MET A O 1
ATOM 1468 N N . LYS A 1 183 ? 12.669 2.777 0.003 1.00 48.88 183 LYS A N 1
ATOM 1469 C CA . LYS A 1 183 ? 12.454 4.230 0.168 1.00 48.88 183 LYS A CA 1
ATOM 1470 C C . LYS A 1 183 ? 11.821 4.874 -1.066 1.00 48.88 183 LYS A C 1
ATOM 1472 O O . LYS A 1 183 ? 10.999 5.771 -0.920 1.00 48.88 183 LYS A O 1
ATOM 1477 N N . VAL A 1 184 ? 12.168 4.415 -2.267 1.00 50.00 184 VAL A N 1
ATOM 1478 C CA . VAL A 1 184 ? 11.582 4.899 -3.526 1.00 50.00 184 VAL A CA 1
ATOM 1479 C C . VAL A 1 184 ? 10.121 4.464 -3.649 1.00 50.00 184 VAL A C 1
ATOM 1481 O O . VAL A 1 184 ? 9.274 5.307 -3.930 1.00 50.00 184 VAL A O 1
ATOM 1484 N N . VAL A 1 185 ? 9.783 3.210 -3.333 1.00 47.28 185 VAL A N 1
ATOM 1485 C CA . VAL A 1 185 ? 8.384 2.739 -3.259 1.00 47.28 185 VAL A CA 1
ATOM 1486 C C . VAL A 1 185 ? 7.601 3.465 -2.153 1.00 47.28 185 VAL A C 1
ATOM 1488 O O . VAL A 1 185 ? 6.479 3.910 -2.372 1.00 47.28 185 VAL A O 1
ATOM 1491 N N . GLU A 1 186 ? 8.197 3.677 -0.982 1.00 43.31 186 GLU A N 1
ATOM 1492 C CA . GLU A 1 186 ? 7.558 4.343 0.161 1.00 43.31 186 GLU A CA 1
ATOM 1493 C C . GLU A 1 186 ? 7.314 5.842 -0.100 1.00 43.31 186 GLU A C 1
ATOM 1495 O O . GLU A 1 186 ? 6.273 6.394 0.266 1.00 43.31 186 GLU A O 1
ATOM 1500 N N . GLN A 1 187 ? 8.236 6.518 -0.791 1.00 47.59 187 GLN A N 1
ATOM 1501 C CA . GLN A 1 187 ? 8.024 7.884 -1.273 1.00 47.59 187 GLN A CA 1
ATOM 1502 C C . GLN A 1 187 ? 7.059 7.946 -2.459 1.00 47.59 187 GLN A C 1
ATOM 1504 O O . GLN A 1 187 ? 6.383 8.962 -2.627 1.00 47.59 187 GLN A O 1
ATOM 1509 N N . SER A 1 188 ? 6.946 6.865 -3.237 1.00 46.12 188 SER A N 1
ATOM 1510 C CA . SER A 1 188 ? 5.934 6.755 -4.291 1.00 46.12 188 SER A CA 1
ATOM 1511 C C . SER A 1 188 ? 4.540 6.771 -3.680 1.00 46.12 188 SER A C 1
ATOM 1513 O O . SER A 1 188 ? 3.656 7.486 -4.138 1.00 46.12 188 SER A O 1
ATOM 1515 N N . HIS A 1 189 ? 4.370 6.064 -2.563 1.00 41.53 189 HIS A N 1
ATOM 1516 C CA . HIS A 1 189 ? 3.106 5.982 -1.835 1.00 41.53 189 HIS A CA 1
ATOM 1517 C C . HIS A 1 189 ? 2.692 7.305 -1.192 1.00 41.53 189 HIS A C 1
ATOM 1519 O O . HIS A 1 189 ? 1.523 7.668 -1.253 1.00 41.53 189 HIS A O 1
ATOM 1525 N N . LYS A 1 190 ? 3.638 8.071 -0.633 1.00 43.31 190 LYS A N 1
ATOM 1526 C CA . LYS A 1 190 ? 3.340 9.371 -0.002 1.00 43.31 190 LYS A CA 1
ATOM 1527 C C . LYS A 1 190 ? 2.811 10.444 -0.962 1.00 43.31 190 LYS A C 1
ATOM 1529 O O . LYS A 1 190 ? 2.237 11.417 -0.485 1.00 43.31 190 LYS A O 1
ATOM 1534 N N . LYS A 1 191 ? 3.032 10.307 -2.273 1.00 42.94 191 LYS A N 1
ATOM 1535 C CA . LYS A 1 191 ? 2.615 11.301 -3.278 1.00 42.94 191 LYS A CA 1
ATOM 1536 C C . LYS A 1 191 ? 1.812 10.725 -4.450 1.00 42.94 191 LYS A C 1
ATOM 1538 O O . LYS A 1 191 ? 1.467 11.479 -5.345 1.00 42.94 191 LYS A O 1
ATOM 1543 N N . GLY A 1 192 ? 1.529 9.421 -4.461 1.00 34.34 192 GLY A N 1
ATOM 1544 C CA . GLY A 1 192 ? 0.887 8.752 -5.596 1.00 34.34 192 GLY A CA 1
ATOM 1545 C C . GLY A 1 192 ? 1.790 8.544 -6.819 1.00 34.34 192 GLY A C 1
ATOM 1546 O O . GLY A 1 192 ? 1.275 8.210 -7.873 1.00 34.34 192 GLY A O 1
ATOM 1547 N N . HIS A 1 193 ? 3.117 8.703 -6.712 1.00 45.22 193 HIS A N 1
ATOM 1548 C CA . HIS A 1 193 ? 4.022 8.734 -7.870 1.00 45.22 193 HIS A CA 1
ATOM 1549 C C . HIS A 1 193 ? 4.984 7.551 -7.951 1.00 45.22 193 HIS A C 1
ATOM 1551 O O . HIS A 1 193 ? 5.911 7.495 -7.158 1.00 45.22 193 HIS A O 1
ATOM 1557 N N . LEU A 1 194 ? 4.844 6.641 -8.917 1.00 39.22 194 LEU A N 1
ATOM 1558 C CA . LEU A 1 194 ? 5.814 5.566 -9.131 1.00 39.22 194 LEU A CA 1
ATOM 1559 C C . LEU A 1 194 ? 7.052 6.044 -9.903 1.00 39.22 194 LEU A C 1
ATOM 1561 O O . LEU A 1 194 ? 6.953 6.540 -11.021 1.00 39.22 194 LEU A O 1
ATOM 1565 N N . TYR A 1 195 ? 8.242 5.826 -9.348 1.00 49.34 195 TYR A N 1
ATOM 1566 C CA . TYR A 1 195 ? 9.496 6.211 -10.003 1.00 49.34 195 TYR A CA 1
ATOM 1567 C C . TYR A 1 195 ? 10.070 5.084 -10.872 1.00 49.34 195 TYR A C 1
ATOM 1569 O O . TYR A 1 195 ? 10.323 3.982 -10.381 1.00 49.34 195 TYR A O 1
ATOM 1577 N N . ILE A 1 196 ? 10.387 5.387 -12.135 1.00 41.34 196 ILE A N 1
ATOM 1578 C CA . ILE A 1 196 ? 11.380 4.623 -12.903 1.00 41.34 196 ILE A CA 1
ATOM 1579 C C . ILE A 1 196 ? 12.752 5.152 -12.494 1.00 41.34 196 ILE A C 1
ATOM 1581 O O . ILE A 1 196 ? 13.116 6.277 -12.833 1.00 41.34 196 ILE A O 1
ATOM 1585 N N . LEU A 1 197 ? 13.526 4.367 -11.749 1.00 40.56 197 LEU A N 1
ATOM 1586 C CA . LEU A 1 197 ? 14.941 4.674 -11.578 1.00 40.56 197 LEU A CA 1
ATOM 1587 C C . LEU A 1 197 ? 15.684 4.228 -12.842 1.00 40.56 197 LEU A C 1
ATOM 1589 O O . LEU A 1 197 ? 15.575 3.071 -13.243 1.00 40.56 197 LEU A O 1
ATOM 1593 N N . GLU A 1 198 ? 16.487 5.115 -13.432 1.00 36.88 198 GLU A N 1
ATOM 1594 C CA . GLU A 1 198 ? 17.530 4.766 -14.410 1.00 36.88 198 GLU A CA 1
ATOM 1595 C C . GLU A 1 198 ? 18.695 4.041 -13.711 1.00 36.88 198 GLU A C 1
ATOM 1597 O O . GLU A 1 198 ? 19.853 4.455 -13.750 1.00 36.88 198 GLU A O 1
ATOM 1602 N N . THR A 1 199 ? 18.402 2.961 -12.992 1.00 36.38 199 THR A N 1
ATOM 1603 C CA . THR A 1 199 ? 19.436 2.023 -12.579 1.00 36.38 199 THR A CA 1
ATOM 1604 C C . THR A 1 199 ? 19.847 1.217 -13.806 1.00 36.38 199 THR A C 1
ATOM 1606 O O . THR A 1 199 ? 19.019 0.871 -14.650 1.00 36.38 199 THR A O 1
ATOM 1609 N N . GLY A 1 200 ? 21.145 0.927 -13.929 1.00 46.25 200 GLY A N 1
ATOM 1610 C CA . GLY A 1 200 ? 21.685 -0.004 -14.922 1.00 46.25 200 GLY A CA 1
ATOM 1611 C C . GLY A 1 200 ? 20.811 -1.244 -15.009 1.00 46.25 200 GLY A C 1
ATOM 1612 O O . GLY A 1 200 ? 20.212 -1.597 -13.994 1.00 46.25 200 GLY A O 1
ATOM 1613 N N . PRO A 1 201 ? 20.712 -1.857 -16.199 1.00 47.25 201 PRO A N 1
ATOM 1614 C CA . PRO A 1 201 ? 19.587 -2.687 -16.615 1.00 47.25 201 PRO A CA 1
ATOM 1615 C C . PRO A 1 201 ? 19.112 -3.567 -15.463 1.00 47.25 201 PRO A C 1
ATOM 1617 O O . PRO A 1 201 ? 19.718 -4.597 -15.170 1.00 47.25 201 PRO A O 1
ATOM 1620 N N . LEU A 1 202 ? 18.055 -3.125 -14.769 1.00 53.22 202 LEU A N 1
ATOM 1621 C CA . LEU A 1 202 ? 17.348 -3.983 -13.834 1.00 53.22 202 LEU A CA 1
ATOM 1622 C C . LEU A 1 202 ? 16.882 -5.147 -14.686 1.00 53.22 202 LEU A C 1
ATOM 1624 O O . LEU A 1 202 ? 16.042 -4.977 -15.567 1.00 53.22 202 LEU A O 1
ATOM 1628 N N . ALA A 1 203 ? 17.512 -6.299 -14.476 1.00 69.31 203 ALA A N 1
ATOM 1629 C CA . ALA A 1 203 ? 17.420 -7.410 -15.405 1.00 69.31 203 ALA A CA 1
ATOM 1630 C C . ALA A 1 203 ? 15.969 -7.886 -15.607 1.00 69.31 203 ALA A C 1
ATOM 1632 O O . ALA A 1 203 ? 15.673 -8.440 -16.662 1.00 69.31 203 ALA A O 1
ATOM 1633 N N . CYS A 1 204 ? 15.068 -7.582 -14.658 1.00 87.88 204 CYS A N 1
ATOM 1634 C CA . CYS A 1 204 ? 13.619 -7.709 -14.784 1.00 87.88 204 CYS A CA 1
ATOM 1635 C C . CYS A 1 204 ? 12.872 -6.849 -13.730 1.00 87.88 204 CYS A C 1
ATOM 1637 O O . CYS A 1 204 ? 13.010 -7.090 -12.521 1.00 87.88 204 CYS A O 1
ATOM 1639 N N . PRO A 1 205 ? 12.046 -5.865 -14.143 1.00 89.69 205 PRO A N 1
ATOM 1640 C CA . PRO A 1 205 ? 11.152 -5.134 -13.240 1.00 89.69 205 PRO A CA 1
ATOM 1641 C C . PRO A 1 205 ? 10.202 -6.032 -12.433 1.00 89.69 205 PRO A C 1
ATOM 1643 O O . PRO A 1 205 ? 10.036 -5.824 -11.231 1.00 89.69 205 PRO A O 1
ATOM 1646 N N . ALA A 1 206 ? 9.642 -7.086 -13.039 1.00 93.25 206 ALA A N 1
ATOM 1647 C CA . ALA A 1 206 ? 8.722 -7.985 -12.340 1.00 93.25 206 ALA A CA 1
ATOM 1648 C C . ALA A 1 206 ? 9.380 -8.796 -11.221 1.00 93.25 206 ALA A C 1
ATOM 1650 O O . ALA A 1 206 ? 8.806 -8.909 -10.140 1.00 93.25 206 ALA A O 1
ATOM 1651 N N . MET A 1 207 ? 10.605 -9.287 -11.417 1.00 92.50 207 MET A N 1
ATOM 1652 C CA . MET A 1 207 ? 11.364 -9.952 -10.353 1.00 92.50 207 MET A CA 1
ATOM 1653 C C . MET A 1 207 ? 11.589 -9.008 -9.171 1.00 92.50 207 MET A C 1
ATOM 1655 O O . MET A 1 207 ? 11.452 -9.380 -8.006 1.00 92.50 207 MET A O 1
ATOM 1659 N N . THR A 1 208 ? 11.912 -7.754 -9.469 1.00 88.38 208 THR A N 1
ATOM 1660 C CA . THR A 1 208 ? 12.131 -6.743 -8.437 1.00 88.38 208 THR A CA 1
ATOM 1661 C C . THR A 1 208 ? 10.828 -6.424 -7.700 1.00 88.38 208 THR A C 1
ATOM 1663 O O . THR A 1 208 ? 10.825 -6.385 -6.471 1.00 88.38 208 THR A O 1
ATOM 1666 N N . ALA A 1 209 ? 9.707 -6.282 -8.415 1.00 91.94 209 ALA A N 1
ATOM 1667 C CA . ALA A 1 209 ? 8.386 -6.108 -7.813 1.00 91.94 209 ALA A CA 1
ATOM 1668 C C . ALA A 1 209 ? 8.017 -7.282 -6.894 1.00 91.94 209 ALA A C 1
ATOM 1670 O O . ALA A 1 209 ? 7.529 -7.064 -5.783 1.00 91.94 209 ALA A O 1
ATOM 1671 N N . PHE A 1 210 ? 8.312 -8.515 -7.313 1.00 93.69 210 PHE A N 1
ATOM 1672 C CA . PHE A 1 210 ? 8.101 -9.723 -6.516 1.00 93.69 210 PHE A CA 1
ATOM 1673 C C . PHE A 1 210 ? 8.850 -9.646 -5.177 1.00 93.69 210 PHE A C 1
ATOM 1675 O O . PHE A 1 210 ? 8.270 -9.805 -4.102 1.00 93.69 210 PHE A O 1
ATOM 1682 N N . VAL A 1 211 ? 10.143 -9.323 -5.228 1.00 88.50 211 VAL A N 1
ATOM 1683 C CA . VAL A 1 211 ? 11.008 -9.228 -4.042 1.00 88.50 211 VAL A CA 1
ATOM 1684 C C . VAL A 1 211 ? 10.582 -8.088 -3.120 1.00 88.50 211 VAL A C 1
ATOM 1686 O O . VAL A 1 211 ? 10.557 -8.255 -1.898 1.00 88.50 211 VAL A O 1
ATOM 1689 N N . LEU A 1 212 ? 10.248 -6.928 -3.686 1.00 88.12 212 LEU A N 1
ATOM 1690 C CA . LEU A 1 212 ? 9.768 -5.783 -2.914 1.00 88.12 212 LEU A CA 1
ATOM 1691 C C . LEU A 1 212 ? 8.406 -6.062 -2.278 1.00 88.12 212 LEU A C 1
ATOM 1693 O O . LEU A 1 212 ? 8.175 -5.618 -1.160 1.00 88.12 212 LEU A O 1
ATOM 1697 N N . SER A 1 213 ? 7.553 -6.865 -2.916 1.00 93.00 213 SER A N 1
ATOM 1698 C CA . SER A 1 213 ? 6.281 -7.296 -2.326 1.00 93.00 213 SER A CA 1
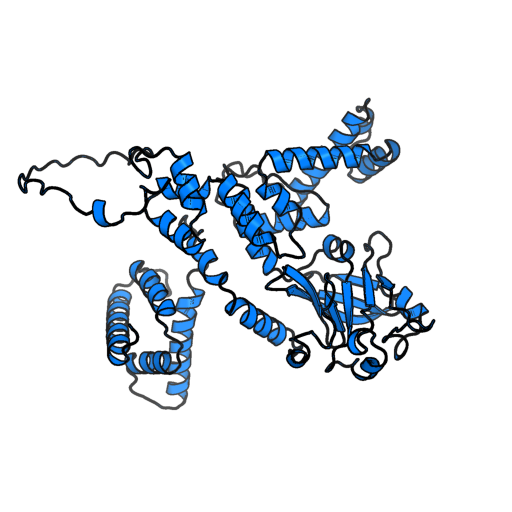ATOM 1699 C C . SER A 1 213 ? 6.500 -8.113 -1.053 1.00 93.00 213 SER A C 1
ATOM 1701 O O . SER A 1 213 ? 5.858 -7.862 -0.039 1.00 93.00 213 SER A O 1
ATOM 1703 N N . ILE A 1 214 ? 7.462 -9.043 -1.061 1.00 89.69 214 ILE A N 1
ATOM 1704 C CA . ILE A 1 214 ? 7.808 -9.842 0.129 1.00 89.69 214 ILE A CA 1
ATOM 1705 C C . ILE A 1 214 ? 8.381 -8.961 1.249 1.00 89.69 214 ILE A C 1
ATOM 1707 O O . ILE A 1 214 ? 8.129 -9.215 2.427 1.00 89.69 214 ILE A O 1
ATOM 1711 N N . LYS A 1 215 ? 9.157 -7.930 0.902 1.00 88.62 215 LYS A N 1
ATOM 1712 C CA . LYS A 1 215 ? 9.682 -6.962 1.878 1.00 88.62 215 LYS A CA 1
ATOM 1713 C C . LYS A 1 215 ? 8.576 -6.101 2.470 1.00 88.62 215 LYS A C 1
ATOM 1715 O O . LYS A 1 215 ? 8.507 -5.961 3.687 1.00 88.62 215 LYS A O 1
ATOM 1720 N N . ASP A 1 216 ? 7.705 -5.562 1.624 1.00 88.88 216 ASP A N 1
ATOM 1721 C CA . ASP A 1 216 ? 6.560 -4.759 2.048 1.00 88.88 216 ASP A CA 1
ATOM 1722 C C . ASP A 1 216 ? 5.597 -5.555 2.937 1.00 88.88 216 ASP A C 1
ATOM 1724 O O . ASP A 1 216 ? 5.089 -5.032 3.926 1.00 88.88 216 ASP A O 1
ATOM 1728 N N . ALA A 1 217 ? 5.414 -6.847 2.660 1.00 89.62 217 ALA A N 1
ATOM 1729 C CA . ALA A 1 217 ? 4.618 -7.740 3.496 1.00 89.62 217 ALA A CA 1
ATOM 1730 C C . ALA A 1 217 ? 5.112 -7.833 4.950 1.00 89.62 217 ALA A C 1
ATOM 1732 O O . ALA A 1 217 ? 4.336 -8.209 5.819 1.00 89.62 217 ALA A O 1
ATOM 1733 N N . LYS A 1 218 ? 6.378 -7.490 5.224 1.00 88.19 218 LYS A N 1
ATOM 1734 C CA . LYS A 1 218 ? 6.984 -7.489 6.567 1.00 88.19 218 LYS A CA 1
ATOM 1735 C C . LYS A 1 218 ? 7.136 -6.088 7.168 1.00 88.19 218 LYS A C 1
ATOM 1737 O O . LYS A 1 218 ? 7.659 -5.954 8.271 1.00 88.19 218 LYS A O 1
ATOM 1742 N N . ARG A 1 219 ? 6.751 -5.037 6.442 1.00 90.06 219 ARG A N 1
ATOM 1743 C CA . ARG A 1 219 ? 6.906 -3.649 6.888 1.00 90.06 219 ARG A CA 1
ATOM 1744 C C . ARG A 1 219 ? 5.969 -3.365 8.064 1.00 90.06 219 ARG A C 1
ATOM 1746 O O . ARG A 1 219 ? 4.805 -3.719 8.010 1.00 90.06 219 ARG A O 1
ATOM 1753 N N . CYS A 1 220 ? 6.442 -2.665 9.091 1.00 90.44 220 CYS A N 1
ATOM 1754 C CA . CYS A 1 220 ? 5.577 -2.176 10.177 1.00 90.44 220 CYS A CA 1
ATOM 1755 C C . CYS A 1 220 ? 5.290 -0.672 10.081 1.00 90.44 220 CYS A C 1
ATOM 1757 O O . CYS A 1 220 ? 4.363 -0.188 10.711 1.00 90.44 220 CYS A O 1
ATOM 1759 N N . AL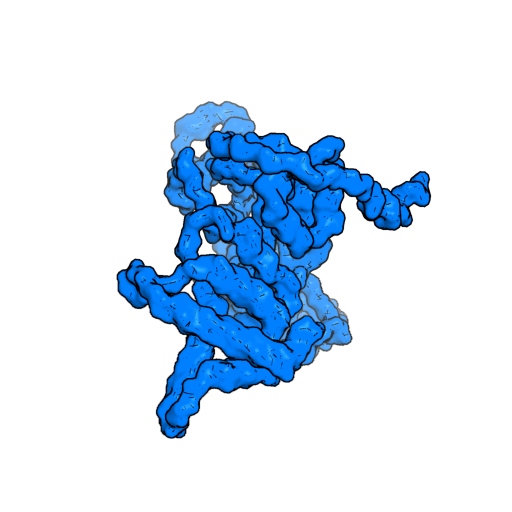A A 1 221 ? 6.056 0.076 9.285 1.00 91.12 221 ALA A N 1
ATOM 1760 C CA . ALA A 1 221 ? 5.861 1.512 9.117 1.00 91.12 221 ALA A CA 1
ATOM 1761 C C . ALA A 1 221 ? 4.773 1.804 8.076 1.00 91.12 221 ALA A C 1
ATOM 1763 O O . ALA A 1 221 ? 4.940 1.426 6.918 1.00 91.12 221 ALA A O 1
ATOM 1764 N N . MET A 1 222 ? 3.698 2.498 8.446 1.00 92.94 222 MET A N 1
ATOM 1765 C CA . MET A 1 222 ? 2.602 2.878 7.542 1.00 92.94 222 MET A CA 1
ATOM 1766 C C . MET A 1 222 ? 2.736 4.344 7.112 1.00 92.94 222 MET A C 1
ATOM 1768 O O . MET A 1 222 ? 3.039 5.217 7.916 1.00 92.94 222 MET A O 1
ATOM 1772 N N . SER A 1 223 ? 2.516 4.660 5.837 1.00 91.62 223 SER A N 1
ATOM 1773 C CA . SER A 1 223 ? 2.459 6.061 5.402 1.00 91.62 223 SER A CA 1
ATOM 1774 C C . SER A 1 223 ? 1.090 6.691 5.679 1.00 91.62 223 SER A C 1
ATOM 1776 O O . SER A 1 223 ? 0.075 6.008 5.737 1.00 91.62 223 SER A O 1
ATOM 1778 N N . GLU A 1 224 ? 1.041 8.018 5.790 1.00 93.75 224 GLU A N 1
ATOM 1779 C CA . GLU A 1 224 ? -0.228 8.738 5.958 1.00 93.75 224 GLU A CA 1
ATOM 1780 C C . GLU A 1 224 ? -1.188 8.523 4.783 1.00 93.75 224 GLU A C 1
ATOM 1782 O O . GLU A 1 224 ? -2.382 8.323 4.987 1.00 93.75 224 GLU A O 1
ATOM 1787 N N . ALA A 1 225 ? -0.659 8.516 3.558 1.00 90.12 225 ALA A N 1
ATOM 1788 C CA . ALA A 1 225 ? -1.444 8.242 2.361 1.00 90.12 225 ALA A CA 1
ATOM 1789 C C . ALA A 1 225 ? -2.102 6.855 2.430 1.00 90.12 225 ALA A C 1
ATOM 1791 O O . ALA A 1 225 ? -3.280 6.720 2.116 1.00 90.12 225 ALA A O 1
ATOM 1792 N N . GLU A 1 226 ? -1.371 5.842 2.906 1.00 93.38 226 GLU A N 1
ATOM 1793 C CA . GLU A 1 226 ? -1.926 4.508 3.148 1.00 93.38 226 GLU A CA 1
ATOM 1794 C C . GLU A 1 226 ? -3.008 4.545 4.225 1.00 93.38 226 GLU A C 1
ATOM 1796 O O . GLU A 1 226 ? -4.122 4.098 3.964 1.00 93.38 226 GLU A O 1
ATOM 1801 N N . LEU A 1 227 ? -2.721 5.145 5.384 1.00 95.31 227 LEU A N 1
ATOM 1802 C CA . LEU A 1 227 ? -3.673 5.278 6.489 1.00 95.31 227 LEU A CA 1
ATOM 1803 C C . LEU A 1 227 ? -5.000 5.914 6.033 1.00 95.31 227 LEU A C 1
ATOM 1805 O O . LEU A 1 227 ? -6.073 5.419 6.367 1.00 95.31 227 LEU A O 1
ATOM 1809 N N . CYS A 1 228 ? -4.938 6.966 5.215 1.00 96.00 228 CYS A N 1
ATOM 1810 C CA . CYS A 1 228 ? -6.121 7.671 4.707 1.00 96.00 228 CYS A CA 1
ATOM 1811 C C . CYS A 1 228 ? -6.812 6.960 3.533 1.00 96.00 228 CYS A C 1
ATOM 1813 O O . CYS A 1 228 ? -7.987 7.212 3.257 1.00 96.00 228 CYS A O 1
ATOM 1815 N N . SER A 1 229 ? -6.098 6.088 2.813 1.00 93.75 229 SER A N 1
ATOM 1816 C CA . SER A 1 229 ? -6.643 5.372 1.651 1.00 93.75 229 SER A CA 1
ATOM 1817 C C . SER A 1 229 ? -7.597 4.239 2.028 1.00 93.75 229 SER A C 1
ATOM 1819 O O . SER A 1 229 ? -8.396 3.809 1.194 1.00 93.75 229 SER A O 1
ATOM 1821 N N . PHE A 1 230 ? -7.536 3.761 3.272 1.00 96.38 230 PHE A N 1
ATOM 1822 C CA . PHE A 1 230 ? -8.309 2.612 3.720 1.00 96.38 230 PHE A CA 1
ATOM 1823 C C . PHE A 1 230 ? -9.534 2.991 4.544 1.00 96.38 230 PHE A C 1
ATOM 1825 O O . PHE A 1 230 ? -9.605 4.039 5.186 1.00 96.38 230 PHE A O 1
ATOM 1832 N N . ILE A 1 231 ? -10.485 2.060 4.560 1.00 97.06 231 ILE A N 1
ATOM 1833 C CA . ILE A 1 231 ? -11.497 1.972 5.605 1.00 97.06 231 ILE A CA 1
ATOM 1834 C C . ILE A 1 231 ? -11.014 0.898 6.574 1.00 97.06 231 ILE A C 1
ATOM 1836 O O . ILE A 1 231 ? -10.753 -0.233 6.169 1.00 97.06 231 ILE A O 1
ATOM 1840 N N . PHE A 1 232 ? -10.872 1.263 7.841 1.00 97.19 232 PHE A N 1
ATOM 1841 C CA . PHE A 1 232 ? -10.519 0.341 8.907 1.00 97.19 232 PHE A CA 1
ATOM 1842 C C . PHE A 1 232 ? -11.776 -0.174 9.591 1.00 97.19 232 PHE A C 1
ATOM 1844 O O . PHE A 1 232 ? -12.660 0.589 9.966 1.00 97.19 232 PHE A O 1
ATOM 1851 N N . HIS A 1 233 ? -11.833 -1.479 9.775 1.00 96.00 233 HIS A N 1
ATOM 1852 C CA . HIS A 1 233 ? -12.874 -2.199 10.471 1.00 96.00 233 HIS A CA 1
ATOM 1853 C C . HIS A 1 233 ? -12.427 -2.401 11.914 1.00 96.00 233 HIS A C 1
ATOM 1855 O O . HIS A 1 233 ? -11.354 -2.960 12.159 1.00 96.00 233 HIS A O 1
ATOM 1861 N N . VAL A 1 234 ? -13.218 -1.922 12.869 1.00 95.06 234 VAL A N 1
ATOM 1862 C CA . VAL A 1 234 ? -12.822 -1.791 14.276 1.00 95.06 234 VAL A CA 1
ATOM 1863 C C . VAL A 1 234 ? -13.680 -2.686 15.159 1.00 95.06 234 VAL A C 1
ATOM 1865 O O . VAL A 1 234 ? -14.903 -2.733 15.004 1.00 95.06 234 VAL A O 1
ATOM 1868 N N . ARG A 1 235 ? -13.015 -3.366 16.099 1.00 93.88 235 ARG A N 1
ATOM 1869 C CA . ARG A 1 235 ? -13.632 -4.116 17.199 1.00 93.88 235 ARG A CA 1
ATOM 1870 C C . ARG A 1 235 ? -12.876 -3.914 18.513 1.00 93.88 235 ARG A C 1
ATOM 1872 O O . ARG A 1 235 ? -11.672 -3.640 18.519 1.00 93.88 235 ARG A O 1
ATOM 1879 N N . VAL A 1 236 ? -13.571 -4.116 19.622 1.00 93.69 236 VAL A N 1
ATOM 1880 C CA . VAL A 1 236 ? -13.047 -4.177 20.988 1.00 93.69 236 VAL A CA 1
ATOM 1881 C C . VAL A 1 236 ? -12.391 -5.535 21.242 1.00 93.69 236 VAL A C 1
ATOM 1883 O O . VAL A 1 236 ? -12.852 -6.582 20.775 1.00 93.69 236 VAL A O 1
ATOM 1886 N N . ARG A 1 237 ? -11.302 -5.534 22.013 1.00 90.81 237 ARG A N 1
ATOM 1887 C CA . ARG A 1 237 ? -10.623 -6.756 22.463 1.00 90.81 237 ARG A CA 1
ATOM 1888 C C . ARG A 1 237 ? -11.285 -7.338 23.704 1.00 90.81 237 ARG A C 1
ATOM 1890 O O . ARG A 1 237 ? -11.608 -6.603 24.636 1.00 90.81 237 ARG A O 1
ATOM 1897 N N . SER A 1 238 ? -11.376 -8.667 23.759 1.00 90.06 238 SER A N 1
ATOM 1898 C CA . SER A 1 238 ? -11.950 -9.368 24.916 1.00 90.06 238 SER A CA 1
ATOM 1899 C C . SER A 1 238 ? -11.157 -9.193 26.213 1.00 90.06 238 SER A C 1
ATOM 1901 O O . SER A 1 238 ? -11.732 -9.224 27.295 1.00 90.06 238 SER A O 1
ATOM 1903 N N . GLN A 1 239 ? -9.841 -9.009 26.098 1.00 87.81 239 GLN A N 1
ATOM 1904 C CA . GLN A 1 239 ? -8.900 -8.917 27.223 1.00 87.81 239 GLN A CA 1
ATOM 1905 C C . GLN A 1 239 ? -8.335 -7.500 27.421 1.00 87.81 239 GLN A C 1
ATOM 1907 O O . GLN A 1 239 ? -7.346 -7.318 28.126 1.00 87.81 239 GLN A O 1
ATOM 1912 N N . GLY A 1 240 ? -8.912 -6.500 26.749 1.00 87.88 240 GLY A N 1
ATOM 1913 C CA . GLY A 1 240 ? -8.439 -5.118 26.805 1.00 87.88 240 GLY A CA 1
ATOM 1914 C C . GLY A 1 240 ? -9.084 -4.295 27.925 1.00 87.88 240 GLY A C 1
ATOM 1915 O O . GLY A 1 240 ? -10.090 -4.715 28.498 1.00 87.88 240 GLY A O 1
ATOM 1916 N N . PRO A 1 241 ? -8.605 -3.061 28.180 1.00 88.81 241 PRO A N 1
ATOM 1917 C CA . PRO A 1 241 ? -9.274 -2.110 29.076 1.00 88.81 241 PRO A CA 1
ATOM 1918 C C . PRO A 1 241 ? -10.713 -1.789 28.642 1.00 88.81 241 PRO A C 1
ATOM 1920 O O . PRO A 1 241 ? -11.516 -1.330 29.449 1.00 88.81 241 PRO A O 1
ATOM 1923 N N . LEU A 1 242 ? -11.053 -2.059 27.378 1.00 90.56 242 LEU A N 1
ATOM 1924 C CA . LEU A 1 242 ? -12.383 -1.845 26.815 1.00 90.56 242 LEU A CA 1
ATOM 1925 C C . LEU A 1 242 ? -13.287 -3.076 26.882 1.00 90.56 242 LEU A C 1
ATOM 1927 O O . LEU A 1 242 ? -14.419 -3.006 26.415 1.00 90.56 242 LEU A O 1
ATOM 1931 N N . ALA A 1 243 ? -12.846 -4.176 27.498 1.00 92.19 243 ALA A N 1
ATOM 1932 C CA . ALA A 1 243 ? -13.659 -5.379 27.655 1.00 92.19 243 ALA A CA 1
ATOM 1933 C C . ALA A 1 243 ? -15.070 -5.130 28.243 1.00 92.19 243 ALA A C 1
ATOM 1935 O O . ALA A 1 243 ? -16.019 -5.756 27.769 1.00 92.19 243 ALA A O 1
ATOM 1936 N N . PRO A 1 244 ? -15.288 -4.184 29.185 1.00 93.38 244 PRO A N 1
ATOM 1937 C CA . PRO A 1 244 ? -16.639 -3.852 29.650 1.00 93.38 244 PRO A CA 1
ATOM 1938 C C . PRO A 1 244 ? -17.592 -3.340 28.554 1.00 93.38 244 PRO A C 1
ATOM 1940 O O . PRO A 1 244 ? -18.804 -3.382 28.743 1.00 93.38 244 PRO A O 1
ATOM 1943 N N . CYS A 1 245 ? -17.069 -2.883 27.411 1.00 92.44 245 CYS A N 1
ATOM 1944 C CA . CYS A 1 245 ? -17.850 -2.382 26.277 1.00 92.44 245 CYS A CA 1
ATOM 1945 C C . CYS A 1 245 ? -18.299 -3.494 25.309 1.00 92.44 245 CYS A C 1
ATOM 1947 O O . CYS A 1 245 ? -19.110 -3.228 24.426 1.00 92.44 245 CYS A O 1
ATOM 1949 N N . ILE A 1 246 ? -17.818 -4.736 25.469 1.00 92.50 246 ILE A N 1
ATOM 1950 C CA . ILE A 1 246 ? -18.153 -5.896 24.616 1.00 92.50 246 ILE A CA 1
ATOM 1951 C C . ILE A 1 246 ? -19.666 -6.106 24.412 1.00 92.50 246 ILE A C 1
ATOM 1953 O O . ILE A 1 246 ? -20.064 -6.379 23.277 1.00 92.50 246 ILE A O 1
ATOM 1957 N N . PRO A 1 247 ? -20.542 -5.962 25.431 1.00 92.81 247 PRO A N 1
ATOM 1958 C CA . PRO A 1 247 ? -21.987 -6.099 25.229 1.00 92.81 247 PRO A CA 1
ATOM 1959 C C . PRO A 1 247 ? -22.568 -5.111 24.205 1.00 92.81 247 PRO A C 1
ATOM 1961 O O . PRO A 1 247 ? -23.593 -5.395 23.592 1.00 92.81 247 PRO A O 1
ATOM 1964 N N . ASN A 1 248 ? -21.896 -3.975 23.997 1.00 91.19 248 ASN A N 1
ATOM 1965 C CA . ASN A 1 248 ? -22.289 -2.927 23.057 1.00 91.19 248 ASN A CA 1
ATOM 1966 C C . ASN A 1 248 ? -21.470 -2.941 21.760 1.00 91.19 248 ASN A C 1
ATOM 1968 O O . ASN A 1 248 ? -21.720 -2.127 20.872 1.00 91.19 248 ASN A O 1
ATOM 1972 N N . ASP A 1 249 ? -20.496 -3.842 21.633 1.00 93.56 249 ASP A N 1
ATOM 1973 C CA . ASP A 1 249 ? -19.707 -3.970 20.419 1.00 93.56 249 ASP A CA 1
ATOM 1974 C C . ASP A 1 249 ? -20.473 -4.814 19.384 1.00 93.56 249 ASP A C 1
ATOM 1976 O O . ASP A 1 249 ? -20.751 -5.993 19.637 1.00 93.56 249 ASP A O 1
ATOM 1980 N N . PRO A 1 250 ? -20.804 -4.257 18.205 1.00 93.19 250 PRO A N 1
ATOM 1981 C CA . PRO A 1 250 ? -21.580 -4.964 17.189 1.00 93.19 250 PRO A CA 1
ATOM 1982 C C . PRO A 1 250 ? -20.917 -6.266 16.727 1.00 93.19 250 PRO A C 1
ATOM 1984 O O . PRO A 1 250 ? -21.626 -7.208 16.379 1.00 93.19 250 PRO A O 1
ATOM 1987 N N . TRP A 1 251 ? -19.589 -6.361 16.763 1.00 94.31 251 TRP A N 1
ATOM 1988 C CA . TRP A 1 251 ? -18.853 -7.542 16.326 1.00 94.31 251 TRP A CA 1
ATOM 1989 C C . TRP A 1 251 ? -19.054 -8.715 17.269 1.00 94.31 251 TRP A C 1
ATOM 1991 O O . TRP A 1 251 ? -19.425 -9.804 16.828 1.00 94.31 251 TRP A O 1
ATOM 2001 N N . TRP A 1 252 ? -18.920 -8.471 18.573 1.00 92.69 252 TRP A N 1
ATOM 2002 C CA . TRP A 1 252 ? -19.186 -9.478 19.602 1.00 92.69 252 TRP A CA 1
ATOM 2003 C C . TRP A 1 252 ? -20.655 -9.903 19.645 1.00 92.69 252 TRP A C 1
ATOM 2005 O O . TRP A 1 252 ? -20.953 -11.034 20.021 1.00 92.69 252 TRP A O 1
ATOM 2015 N N . GLN A 1 253 ? -21.567 -9.030 19.214 1.00 92.56 253 GLN A N 1
ATOM 2016 C CA . GLN A 1 253 ? -22.985 -9.360 19.069 1.00 92.56 253 GLN A CA 1
ATOM 2017 C C . GLN A 1 253 ? -23.325 -10.059 17.737 1.00 92.56 253 GLN A C 1
ATOM 2019 O O . GLN A 1 253 ? -24.488 -10.394 17.513 1.00 92.56 253 GLN A O 1
ATOM 2024 N N . GLY A 1 254 ? -22.357 -10.263 16.834 1.00 92.62 254 GLY A N 1
ATOM 2025 C CA . GLY A 1 254 ? -22.590 -10.856 15.510 1.00 92.62 254 GLY A CA 1
ATOM 2026 C C . GLY A 1 254 ? -23.359 -9.946 14.542 1.00 92.62 254 GLY A C 1
ATOM 2027 O O . GLY A 1 254 ? -23.964 -10.428 13.587 1.00 92.62 254 GLY A O 1
ATOM 2028 N N . LYS A 1 255 ? -23.355 -8.631 14.784 1.00 92.38 255 LYS A N 1
ATOM 2029 C CA . LYS A 1 255 ? -24.130 -7.609 14.059 1.00 92.38 255 LYS A CA 1
ATOM 2030 C C . LYS A 1 255 ? -23.261 -6.685 13.187 1.00 92.38 255 LYS A C 1
ATOM 2032 O O . LYS A 1 255 ? -23.683 -5.588 12.832 1.00 92.38 255 LYS A O 1
ATOM 2037 N N . GLY A 1 256 ? -22.053 -7.119 12.825 1.00 92.88 256 GLY A N 1
ATOM 2038 C CA . GLY A 1 256 ? -21.115 -6.374 11.973 1.00 92.88 256 GLY A CA 1
ATOM 2039 C C . GLY A 1 256 ? -19.962 -5.759 12.763 1.00 92.88 256 GLY A C 1
ATOM 2040 O O . GLY A 1 256 ? -19.563 -6.299 13.777 1.00 92.88 256 GLY A O 1
ATOM 2041 N N . HIS A 1 257 ? -19.400 -4.643 12.310 1.00 93.94 257 HIS A N 1
ATOM 2042 C CA . HIS A 1 257 ? -18.258 -3.980 12.959 1.00 93.94 257 HIS A CA 1
ATOM 2043 C C . HIS A 1 257 ? -18.282 -2.483 12.684 1.00 93.94 257 HIS A C 1
ATOM 2045 O O . HIS A 1 257 ? -18.895 -2.034 11.711 1.00 93.94 257 HIS A O 1
ATOM 2051 N N . GLY A 1 258 ? -17.586 -1.716 13.524 1.00 94.88 258 GLY A N 1
ATOM 2052 C CA . GLY A 1 258 ? -17.348 -0.302 13.260 1.00 94.88 258 GLY A CA 1
ATOM 2053 C C . GLY A 1 258 ? -16.480 -0.117 12.026 1.00 94.88 258 GLY A C 1
ATOM 2054 O O . GLY A 1 258 ? -15.628 -0.952 11.723 1.00 94.88 258 GLY A O 1
ATOM 2055 N N . LYS A 1 259 ? -16.687 0.983 11.312 1.00 96.25 259 LYS A N 1
ATOM 2056 C CA . LYS A 1 259 ? -15.864 1.412 10.184 1.00 96.25 259 LYS A CA 1
ATOM 2057 C C . LYS A 1 259 ? -15.296 2.789 10.467 1.00 96.25 259 LYS A C 1
ATOM 2059 O O . LYS A 1 259 ? -16.001 3.662 10.968 1.00 96.25 259 LYS A O 1
ATOM 2064 N N . VAL A 1 260 ? -14.034 2.977 10.115 1.00 95.75 260 VAL A N 1
ATOM 2065 C CA . VAL A 1 260 ? -13.302 4.217 10.336 1.00 95.75 260 VAL A CA 1
ATOM 2066 C C . VAL A 1 260 ? -12.556 4.612 9.087 1.00 95.75 260 VAL A C 1
ATOM 2068 O O . VAL A 1 260 ? -11.871 3.791 8.481 1.00 95.75 260 VAL A O 1
ATOM 2071 N N . LYS A 1 261 ? -12.648 5.888 8.727 1.00 96.50 261 LYS A N 1
ATOM 2072 C CA . LYS A 1 261 ? -11.841 6.478 7.665 1.00 96.50 261 LYS A CA 1
ATOM 2073 C C . LYS A 1 261 ? -11.030 7.642 8.214 1.00 96.50 261 LYS A C 1
ATOM 2075 O O . LYS A 1 261 ? -11.596 8.558 8.807 1.00 96.50 261 LYS A O 1
ATOM 2080 N N . PHE A 1 262 ? -9.719 7.600 8.006 1.00 95.50 262 PHE A N 1
ATOM 2081 C CA . PHE A 1 262 ? -8.813 8.687 8.367 1.00 95.50 262 PHE A CA 1
ATOM 2082 C C . PHE A 1 262 ? -8.831 9.774 7.286 1.00 95.50 262 PHE A C 1
ATOM 2084 O O . PHE A 1 262 ? -8.978 9.473 6.097 1.00 95.50 262 PHE A O 1
ATOM 2091 N N . ARG A 1 263 ? -8.684 11.036 7.695 1.00 95.06 263 ARG A N 1
ATOM 2092 C CA . ARG A 1 263 ? -8.542 12.187 6.794 1.00 95.06 263 ARG A CA 1
ATOM 2093 C C . ARG A 1 263 ? -7.121 12.740 6.856 1.00 95.06 263 ARG A C 1
ATOM 2095 O O . ARG A 1 263 ? -6.615 12.879 7.963 1.00 95.06 263 ARG A O 1
ATOM 2102 N N . PRO A 1 264 ? -6.516 13.140 5.728 1.00 94.00 264 PRO A N 1
ATOM 2103 C CA . PRO A 1 264 ? -5.165 13.691 5.724 1.00 94.00 264 PRO A CA 1
ATOM 2104 C C . PRO A 1 264 ? -4.997 14.861 6.702 1.00 94.00 264 PRO A C 1
ATOM 2106 O O . PRO A 1 264 ? -5.865 15.732 6.798 1.00 94.00 264 PRO A O 1
ATOM 2109 N N . ASN A 1 265 ? -3.840 14.960 7.355 1.00 88.94 265 ASN A N 1
ATOM 2110 C CA . ASN A 1 265 ? -3.512 16.079 8.244 1.00 88.94 265 ASN A CA 1
ATOM 2111 C C . ASN A 1 265 ? -3.534 17.430 7.517 1.00 88.94 265 ASN A C 1
ATOM 2113 O O . ASN A 1 265 ? -3.879 18.451 8.110 1.00 88.94 265 ASN A O 1
ATOM 2117 N N . SER A 1 266 ? -3.248 17.444 6.211 1.00 85.56 266 SER A N 1
ATOM 2118 C CA . SER A 1 266 ? -3.390 18.637 5.367 1.00 85.56 266 SER A CA 1
ATOM 2119 C C . SER A 1 266 ? -4.829 19.155 5.262 1.00 85.56 266 SER A C 1
ATOM 2121 O O . SER A 1 266 ? -5.026 20.315 4.913 1.00 85.56 266 SER A O 1
ATOM 2123 N N . GLU A 1 267 ? -5.826 18.319 5.557 1.00 88.62 267 GLU A N 1
ATOM 2124 C CA . GLU A 1 267 ? -7.258 18.652 5.562 1.00 88.62 267 GLU A CA 1
ATOM 2125 C C . GLU A 1 267 ? -7.796 18.872 6.990 1.00 88.62 267 GLU A C 1
ATOM 2127 O O . GLU A 1 267 ? -9.000 18.798 7.230 1.00 88.62 267 GLU A O 1
ATOM 2132 N N . GLY A 1 268 ? -6.904 19.140 7.951 1.00 86.94 268 GLY A N 1
ATOM 2133 C CA . GLY A 1 268 ? -7.238 19.310 9.369 1.00 86.94 268 GLY A CA 1
ATOM 2134 C C . GLY A 1 268 ? -7.205 18.012 10.177 1.00 86.94 268 GLY A C 1
ATOM 2135 O O . GLY A 1 268 ? -7.447 18.046 11.381 1.00 86.94 268 GLY A O 1
ATOM 2136 N N . GLY A 1 269 ? -6.879 16.885 9.538 1.00 86.94 269 GLY A N 1
ATOM 2137 C CA . GLY A 1 269 ? -6.772 15.587 10.189 1.00 86.94 269 GLY A CA 1
ATOM 2138 C C . GLY A 1 269 ? -8.111 15.021 10.672 1.00 86.94 269 GLY A C 1
ATOM 2139 O O . GLY A 1 269 ? -9.213 15.507 10.378 1.00 86.94 269 GLY A O 1
ATOM 2140 N N . GLY A 1 270 ? -8.010 13.931 11.418 1.00 91.56 270 GLY A N 1
ATOM 2141 C CA . GLY A 1 270 ? -9.137 13.314 12.105 1.00 91.56 270 GLY A CA 1
ATOM 2142 C C . GLY A 1 270 ? -9.779 12.149 11.374 1.00 91.56 270 GLY A C 1
ATOM 2143 O O . GLY A 1 270 ? -9.197 11.559 10.461 1.00 91.56 270 GLY A O 1
ATOM 2144 N N . MET A 1 271 ? -10.945 11.747 11.871 1.00 93.81 271 MET A N 1
ATOM 2145 C CA . MET A 1 271 ? -11.497 10.417 11.627 1.00 93.81 271 MET A CA 1
ATOM 2146 C C . MET A 1 271 ? -13.010 10.496 11.449 1.00 93.81 271 MET A C 1
ATOM 2148 O O . MET A 1 271 ? -13.683 11.269 12.122 1.00 93.81 271 MET A O 1
ATOM 2152 N N . THR A 1 272 ? -13.555 9.695 10.541 1.00 92.56 272 THR A N 1
ATOM 2153 C CA . THR A 1 272 ? -15.003 9.534 10.377 1.00 92.56 272 THR A CA 1
ATOM 2154 C C . THR A 1 272 ? -15.388 8.123 10.773 1.00 92.56 272 THR A C 1
ATOM 2156 O O . THR A 1 272 ? -14.841 7.161 10.230 1.00 92.56 272 THR A O 1
ATOM 2159 N N . TRP A 1 273 ? -16.332 8.019 11.704 1.00 93.25 273 TRP A N 1
ATOM 2160 C CA . TRP A 1 273 ? -16.819 6.759 12.248 1.00 93.25 273 TRP A CA 1
ATOM 2161 C C . TRP A 1 273 ? -18.170 6.394 11.643 1.00 93.25 273 TRP A C 1
ATOM 2163 O O . TRP A 1 273 ? -19.033 7.245 11.442 1.00 93.25 273 TRP A O 1
ATOM 2173 N N . GLN A 1 274 ? -18.369 5.107 11.393 1.00 94.50 274 GLN A N 1
ATOM 2174 C CA . GLN A 1 274 ? -19.658 4.547 11.026 1.00 94.50 274 GLN A CA 1
ATOM 2175 C C . GLN A 1 274 ? -19.858 3.243 11.791 1.00 94.50 274 GLN A C 1
ATOM 2177 O O . GLN A 1 274 ? -19.149 2.263 11.566 1.00 94.50 274 GLN A O 1
ATOM 2182 N N . TRP A 1 275 ? -20.840 3.231 12.684 1.00 93.94 275 TRP A N 1
ATOM 2183 C CA . TRP A 1 275 ? -21.230 2.046 13.440 1.00 93.94 275 TRP A CA 1
ATOM 2184 C C . TRP A 1 275 ? -22.505 1.430 12.853 1.00 93.94 275 TRP A C 1
ATOM 2186 O O . TRP A 1 275 ? -23.332 2.164 12.307 1.00 93.94 275 TRP A O 1
ATOM 2196 N N . PRO A 1 276 ? -22.685 0.101 12.944 1.00 93.44 276 PRO A N 1
ATOM 2197 C CA . PRO A 1 276 ? -23.939 -0.549 12.592 1.00 93.44 276 PRO A CA 1
ATOM 2198 C C . PRO A 1 276 ? -25.112 -0.003 13.414 1.00 93.44 276 PRO A C 1
ATOM 2200 O O . PRO A 1 276 ? -24.992 0.237 14.618 1.00 93.44 276 PRO A O 1
ATOM 2203 N N . GLU A 1 277 ? -26.254 0.153 12.752 1.00 93.25 277 GLU A N 1
ATOM 2204 C CA . GLU A 1 277 ? -27.522 0.522 13.374 1.00 93.25 277 GLU A CA 1
ATOM 2205 C C . GLU A 1 277 ? -28.396 -0.722 13.509 1.00 93.25 277 GLU A C 1
ATOM 2207 O O . GLU A 1 277 ? -28.595 -1.459 12.540 1.00 93.25 277 GLU A O 1
ATOM 2212 N N . ILE A 1 278 ? -28.896 -0.967 14.717 1.00 88.62 278 ILE A N 1
ATOM 2213 C CA . ILE A 1 278 ? -29.710 -2.131 15.053 1.00 88.62 278 ILE A CA 1
ATOM 2214 C C . ILE A 1 278 ? -30.948 -1.649 15.792 1.00 88.62 278 ILE A C 1
ATOM 2216 O O . ILE A 1 278 ? -30.847 -0.956 16.801 1.00 88.62 278 ILE A O 1
ATOM 2220 N N . ASP A 1 279 ? -32.115 -2.002 15.257 1.00 91.00 279 ASP A N 1
ATOM 2221 C CA . ASP A 1 279 ? -33.422 -1.613 15.794 1.00 91.00 279 ASP A CA 1
ATOM 2222 C C . ASP A 1 279 ? -33.581 -0.087 15.978 1.00 91.00 279 ASP A C 1
ATOM 2224 O O . ASP A 1 279 ? -34.231 0.379 16.911 1.00 91.00 279 ASP A O 1
ATOM 2228 N N . GLY A 1 280 ? -32.975 0.704 15.084 1.00 90.44 280 GLY A N 1
ATOM 2229 C CA . GLY A 1 280 ? -33.017 2.171 15.133 1.00 90.44 280 GLY A CA 1
ATOM 2230 C C . GLY A 1 280 ? -31.977 2.817 16.057 1.00 90.44 280 GLY A C 1
ATOM 2231 O O . GLY A 1 280 ? -31.980 4.036 16.223 1.00 90.44 280 GLY A O 1
ATOM 2232 N N . ALA A 1 281 ? -31.107 2.023 16.693 1.00 89.38 281 ALA A N 1
ATOM 2233 C CA . ALA A 1 281 ? -30.070 2.501 17.602 1.00 89.38 281 ALA A CA 1
ATOM 2234 C C . ALA A 1 281 ? -28.664 2.189 17.069 1.00 89.38 281 ALA A C 1
ATOM 2236 O O . ALA A 1 281 ? -28.359 1.069 16.657 1.00 89.38 281 ALA A O 1
ATOM 2237 N N . VAL A 1 282 ? -27.778 3.184 17.111 1.00 89.12 282 VAL A N 1
ATOM 2238 C CA . VAL A 1 282 ? -26.375 3.035 16.706 1.00 89.12 282 VAL A CA 1
ATOM 2239 C C . VAL A 1 282 ? -25.605 2.266 17.784 1.00 89.12 282 VAL A C 1
ATOM 2241 O O . VAL A 1 282 ? -25.503 2.722 18.924 1.00 89.12 282 VAL A O 1
ATOM 2244 N N . MET A 1 283 ? -25.025 1.116 17.430 1.00 88.25 283 MET A N 1
ATOM 2245 C CA . MET A 1 283 ? -24.199 0.321 18.346 1.00 88.25 283 MET A CA 1
ATOM 2246 C C . MET A 1 283 ? -22.761 0.837 18.378 1.00 88.25 283 MET A C 1
ATOM 2248 O O . MET A 1 283 ? -21.882 0.343 17.673 1.00 88.25 283 MET A O 1
ATOM 2252 N N . ASN A 1 284 ? -22.541 1.858 19.201 1.00 88.88 284 ASN A N 1
ATOM 2253 C CA . ASN A 1 284 ? -21.238 2.471 19.412 1.00 88.88 284 ASN A CA 1
ATOM 2254 C C . ASN A 1 284 ? -20.649 2.028 20.768 1.00 88.88 284 ASN A C 1
ATOM 2256 O O . ASN A 1 284 ? -21.059 2.560 21.804 1.00 88.88 284 ASN A O 1
ATOM 2260 N N . PRO A 1 285 ? -19.667 1.104 20.798 1.00 86.25 285 PRO A N 1
ATOM 2261 C CA . PRO A 1 285 ? -19.066 0.646 22.050 1.00 86.25 285 PRO A CA 1
ATOM 2262 C C . PRO A 1 285 ? -18.323 1.764 22.798 1.00 86.25 285 PRO A C 1
ATOM 2264 O O . PRO A 1 285 ? -18.114 1.656 24.004 1.00 86.25 285 PRO A O 1
ATOM 2267 N N . PHE A 1 286 ? -17.956 2.856 22.122 1.00 86.75 286 PHE A N 1
ATOM 2268 C CA . PHE A 1 286 ? -17.254 3.986 22.732 1.00 86.75 286 PHE A CA 1
ATOM 2269 C C . PHE A 1 286 ? -18.184 5.042 23.332 1.00 86.75 286 PHE A C 1
ATOM 2271 O O . PHE A 1 286 ? -17.706 5.877 24.096 1.00 86.75 286 PHE A O 1
ATOM 2278 N N . ALA A 1 287 ? -19.498 4.971 23.082 1.00 85.19 287 ALA A N 1
ATOM 2279 C CA . ALA A 1 287 ? -20.476 5.894 23.669 1.00 85.19 287 ALA A CA 1
ATOM 2280 C C . ALA A 1 287 ? -20.526 5.817 25.209 1.00 85.19 287 ALA A C 1
ATOM 2282 O O . ALA A 1 287 ? -20.977 6.745 25.872 1.00 85.19 287 ALA A O 1
ATOM 2283 N N . MET A 1 288 ? -20.049 4.712 25.796 1.00 77.19 288 MET A N 1
ATOM 2284 C CA . MET A 1 288 ? -19.908 4.573 27.250 1.00 77.19 288 MET A CA 1
ATOM 2285 C C . MET A 1 288 ? -18.716 5.347 27.828 1.00 77.19 288 MET A C 1
ATOM 2287 O O . MET A 1 288 ? -18.654 5.546 29.038 1.00 77.19 288 MET A O 1
ATOM 2291 N N . MET A 1 289 ? -17.752 5.730 26.989 1.00 74.12 289 MET A N 1
ATOM 2292 C CA . MET A 1 289 ? -16.507 6.376 27.411 1.00 74.12 289 MET A CA 1
ATOM 2293 C C . MET A 1 289 ? -16.408 7.833 26.983 1.00 74.12 289 MET A C 1
ATOM 2295 O O . MET A 1 289 ? -15.725 8.616 27.638 1.00 74.12 289 MET A O 1
ATOM 2299 N N . MET A 1 290 ? -17.041 8.179 25.867 1.00 76.56 290 MET A N 1
ATOM 2300 C CA . MET A 1 290 ? -17.013 9.509 25.280 1.00 76.56 290 MET A CA 1
ATOM 2301 C C . MET A 1 290 ? -18.410 9.849 24.777 1.00 76.56 290 MET A C 1
ATOM 2303 O O . MET A 1 290 ? -19.132 8.974 24.294 1.00 76.56 290 MET A O 1
ATOM 2307 N N . ASP A 1 291 ? -18.787 11.119 24.880 1.00 72.19 291 ASP A N 1
ATOM 2308 C CA . ASP A 1 291 ? -19.944 11.619 24.151 1.00 72.19 291 ASP A CA 1
ATOM 2309 C C . ASP A 1 291 ? -19.669 11.610 22.634 1.00 72.19 291 ASP A C 1
ATOM 2311 O O . ASP A 1 291 ? -18.540 11.432 22.167 1.00 72.19 291 ASP A O 1
ATOM 2315 N N . GLN A 1 292 ? -20.730 11.750 21.837 1.00 69.56 292 GLN A N 1
ATOM 2316 C CA . GLN A 1 292 ? -20.620 11.701 20.377 1.00 69.56 292 GLN A CA 1
ATOM 2317 C C . GLN A 1 292 ? -19.738 12.841 19.831 1.00 69.56 292 GLN A C 1
ATOM 2319 O O . GLN A 1 292 ? -18.977 12.624 18.890 1.00 69.56 292 GLN A O 1
ATOM 2324 N N . GLU A 1 293 ? -19.783 14.022 20.459 1.00 73.19 293 GLU A N 1
ATOM 2325 C CA . GLU A 1 293 ? -18.923 15.164 20.114 1.00 73.19 293 GLU A CA 1
ATOM 2326 C C . GLU A 1 293 ? -17.428 14.839 20.307 1.00 73.19 293 GLU A C 1
ATOM 2328 O O . GLU A 1 293 ? -16.580 15.263 19.513 1.00 73.19 293 GLU A O 1
ATOM 2333 N N . GLY A 1 294 ? -17.091 14.015 21.303 1.00 74.56 294 GLY A N 1
ATOM 2334 C CA . GLY A 1 294 ? -15.730 13.536 21.525 1.00 74.56 294 GLY A CA 1
ATOM 2335 C C . GLY A 1 294 ? -15.193 12.610 20.430 1.00 74.56 294 GLY A C 1
ATOM 2336 O O . GLY A 1 294 ? -13.994 12.619 20.150 1.00 74.56 294 GLY A O 1
ATOM 2337 N N . LEU A 1 295 ? -16.060 11.845 19.759 1.00 72.81 295 LEU A N 1
ATOM 2338 C CA . LEU A 1 295 ? -15.653 10.957 18.661 1.00 72.81 295 LEU A CA 1
ATOM 2339 C C . LEU A 1 295 ? -15.385 11.715 17.361 1.00 72.81 295 LEU A C 1
ATOM 2341 O O . LEU A 1 295 ? -14.406 11.422 16.670 1.00 72.81 295 LEU A O 1
ATOM 2345 N N . ASP A 1 296 ? -16.214 12.711 17.053 1.00 76.69 296 ASP A N 1
ATOM 2346 C CA . ASP A 1 296 ? -16.065 13.534 15.847 1.00 76.69 296 ASP A CA 1
ATOM 2347 C C . ASP A 1 296 ? -14.859 14.489 15.936 1.00 76.69 296 ASP A C 1
ATOM 2349 O O . ASP A 1 296 ? -14.345 14.956 14.917 1.00 76.69 296 ASP A O 1
ATOM 2353 N N . SER A 1 297 ? -14.363 14.742 17.152 1.00 82.44 297 SER A N 1
ATOM 2354 C CA . SER A 1 297 ? -13.160 15.539 17.419 1.00 82.44 297 SER A CA 1
ATOM 2355 C C . SER A 1 297 ? -11.873 14.712 17.551 1.00 82.44 297 SER A C 1
ATOM 2357 O O . SER A 1 297 ? -10.820 15.259 17.901 1.00 82.44 297 SER A O 1
ATOM 2359 N N . MET A 1 298 ? -11.920 13.406 17.255 1.00 87.06 298 MET A N 1
ATOM 2360 C CA . MET A 1 298 ? -10.722 12.573 17.278 1.00 87.06 298 MET A CA 1
ATOM 2361 C C . MET A 1 298 ? -9.735 12.981 16.185 1.00 87.06 298 MET A C 1
ATOM 2363 O O . MET A 1 298 ? -10.082 13.066 15.005 1.00 87.06 298 MET A O 1
ATOM 2367 N N . ALA A 1 299 ? -8.481 13.170 16.587 1.00 91.44 299 ALA A N 1
ATOM 2368 C CA . ALA A 1 299 ? -7.350 13.412 15.701 1.00 91.44 299 ALA A CA 1
ATOM 2369 C C . ALA A 1 299 ? -6.352 12.250 15.776 1.00 91.44 299 ALA A C 1
ATOM 2371 O O . ALA A 1 299 ? -6.426 11.399 16.665 1.00 91.44 299 ALA A O 1
ATOM 2372 N N . TYR A 1 300 ? -5.409 12.212 14.840 1.00 94.38 300 TYR A N 1
ATOM 2373 C CA . TYR A 1 300 ? -4.321 11.245 14.865 1.00 94.38 300 TYR A CA 1
ATOM 2374 C C . TYR A 1 300 ? -2.998 11.910 14.501 1.00 94.38 300 TYR A C 1
ATOM 2376 O O . TYR A 1 300 ? -2.957 12.943 13.837 1.00 94.38 300 TYR A O 1
ATOM 2384 N N . GLU A 1 301 ? -1.910 11.267 14.896 1.00 94.12 301 GLU A N 1
ATOM 2385 C CA . GLU A 1 301 ? -0.560 11.596 14.462 1.00 94.12 301 GLU A CA 1
ATOM 2386 C C . GLU A 1 301 ? 0.194 10.295 14.191 1.00 94.12 301 GLU A C 1
ATOM 2388 O O . GLU A 1 301 ? 0.185 9.374 15.008 1.00 94.12 301 GLU A O 1
ATOM 2393 N N . LEU A 1 302 ? 0.855 10.206 13.039 1.00 93.06 302 LEU A N 1
ATOM 2394 C CA . LEU A 1 302 ? 1.830 9.146 12.800 1.00 93.06 302 LEU A CA 1
ATOM 2395 C C . LEU A 1 302 ? 3.138 9.533 13.478 1.00 93.06 302 LEU A C 1
ATOM 2397 O O . LEU A 1 302 ? 3.641 10.636 13.259 1.00 93.06 302 LEU A O 1
ATOM 2401 N N . THR A 1 303 ? 3.714 8.621 14.258 1.00 92.62 303 THR A N 1
ATOM 2402 C CA . THR A 1 303 ? 5.035 8.858 14.850 1.00 92.62 303 THR A CA 1
ATOM 2403 C C . THR A 1 303 ? 6.097 9.038 13.768 1.00 92.62 303 THR A C 1
ATOM 2405 O O . THR A 1 303 ? 5.912 8.661 12.611 1.00 92.62 303 THR A O 1
ATOM 2408 N N . GLU A 1 304 ? 7.267 9.555 14.145 1.00 89.56 304 GLU A N 1
ATOM 2409 C CA . GLU A 1 304 ? 8.387 9.722 13.212 1.00 89.56 304 GLU A CA 1
ATOM 2410 C C . GLU A 1 304 ? 8.800 8.397 12.541 1.00 89.56 304 GLU A C 1
ATOM 2412 O O . GLU A 1 304 ? 9.038 8.356 11.332 1.00 89.56 304 GLU A O 1
ATOM 2417 N N . SER A 1 305 ? 8.800 7.291 13.301 1.00 89.06 305 SER A N 1
ATOM 2418 C CA . SER A 1 305 ? 9.040 5.941 12.766 1.00 89.06 305 SER A CA 1
ATOM 2419 C C . SER A 1 305 ? 7.896 5.425 11.891 1.00 89.06 305 SER A C 1
ATOM 2421 O O . SER A 1 305 ? 8.091 4.501 11.102 1.00 89.06 305 SER A O 1
ATOM 2423 N N . LYS A 1 306 ? 6.700 6.008 12.042 1.00 91.12 306 LYS A N 1
ATOM 2424 C CA . LYS A 1 306 ? 5.422 5.592 11.452 1.00 91.12 306 LYS A CA 1
ATOM 2425 C C . LYS A 1 306 ? 5.004 4.153 11.751 1.00 91.12 306 LYS A C 1
ATOM 2427 O O . LYS A 1 306 ? 4.098 3.621 11.116 1.00 91.12 306 LYS A O 1
ATOM 2432 N N . GLU A 1 307 ? 5.677 3.509 12.697 1.00 92.38 307 GLU A N 1
ATOM 2433 C CA . GLU A 1 307 ? 5.282 2.202 13.222 1.00 92.38 307 GLU A CA 1
ATOM 2434 C C . GLU A 1 307 ? 4.105 2.329 14.196 1.00 92.38 307 GLU A C 1
ATOM 2436 O O . GLU A 1 307 ? 3.514 1.322 14.580 1.00 92.38 307 GLU A O 1
ATOM 2441 N N . PHE A 1 308 ? 3.754 3.558 14.588 1.00 93.69 308 PHE A N 1
ATOM 2442 C CA . PHE A 1 308 ? 2.670 3.829 15.514 1.00 93.69 308 PHE A CA 1
ATOM 2443 C C . PHE A 1 308 ? 1.782 4.977 15.029 1.00 93.69 308 PHE A C 1
ATOM 2445 O O . PHE A 1 308 ? 2.262 5.953 14.443 1.00 93.69 308 PHE A O 1
ATOM 2452 N N . VAL A 1 309 ? 0.490 4.867 15.332 1.00 94.31 309 VAL A N 1
ATOM 2453 C CA . VAL A 1 309 ? -0.523 5.911 15.163 1.00 94.31 309 VAL A CA 1
ATOM 2454 C C . VAL A 1 309 ? -0.975 6.333 16.558 1.00 94.31 309 VAL A C 1
ATOM 2456 O O . VAL A 1 309 ? -1.611 5.567 17.278 1.00 94.31 309 VAL A O 1
ATOM 2459 N N . GLN A 1 310 ? -0.629 7.549 16.963 1.00 95.44 310 GLN A N 1
ATOM 2460 C CA . GLN A 1 310 ? -1.116 8.145 18.201 1.00 95.44 310 GLN A CA 1
ATOM 2461 C C . GLN A 1 310 ? -2.507 8.721 17.946 1.00 95.44 310 GLN A C 1
ATOM 2463 O O . GLN A 1 310 ? -2.654 9.632 17.134 1.00 95.44 310 GLN A O 1
ATOM 2468 N N . LEU A 1 311 ? -3.521 8.216 18.649 1.00 92.69 311 LEU A N 1
ATOM 2469 C CA . LEU A 1 311 ? -4.859 8.807 18.624 1.00 92.69 311 LEU A CA 1
ATOM 2470 C C . LEU A 1 311 ? -4.956 9.934 19.657 1.00 92.69 311 LEU A C 1
ATOM 2472 O O . LEU A 1 311 ? -4.302 9.883 20.702 1.00 92.69 311 LEU A O 1
ATOM 2476 N N . TYR A 1 312 ? -5.779 10.939 19.382 1.00 90.00 312 TYR A N 1
ATOM 2477 C CA . TYR A 1 312 ? -6.059 12.055 20.283 1.00 90.00 312 TYR A CA 1
ATOM 2478 C C . TYR A 1 312 ? -7.564 12.188 20.482 1.00 90.00 312 TYR A C 1
ATOM 2480 O O . TYR A 1 312 ? -8.312 12.266 19.509 1.00 90.00 312 TYR A O 1
ATOM 2488 N N . PHE A 1 313 ? -7.993 12.255 21.739 1.00 84.88 313 PHE A N 1
ATOM 2489 C CA . PHE A 1 313 ? -9.368 12.554 22.127 1.00 84.88 313 PHE A CA 1
ATOM 2490 C C . PHE A 1 313 ? -9.480 14.048 22.460 1.00 84.88 313 PHE A C 1
ATOM 2492 O O . PHE A 1 313 ? -8.623 14.592 23.166 1.00 84.88 313 PHE A O 1
ATOM 2499 N N . ASN A 1 314 ? -10.517 14.726 21.958 1.00 77.88 314 ASN A N 1
ATOM 2500 C CA . ASN A 1 314 ? -10.768 16.153 22.213 1.00 77.88 314 ASN A CA 1
ATOM 2501 C C . ASN A 1 314 ? -9.550 17.060 21.929 1.00 77.88 314 ASN A C 1
ATOM 2503 O O . ASN A 1 314 ? -9.242 17.961 22.716 1.00 77.88 314 ASN A O 1
ATOM 2507 N N . VAL A 1 315 ? -8.815 16.777 20.840 1.00 70.31 315 VAL A N 1
ATOM 2508 C CA . VAL A 1 315 ? -7.628 17.505 20.313 1.00 70.31 315 VAL A CA 1
ATOM 2509 C C . VAL A 1 315 ? -6.416 17.610 21.265 1.00 70.31 315 VAL A C 1
ATOM 2511 O O . VAL A 1 315 ? -5.297 17.851 20.824 1.00 70.31 315 VAL A O 1
ATOM 2514 N N . SER A 1 316 ? -6.592 17.390 22.566 1.00 74.12 316 SER A N 1
ATOM 2515 C CA . SER A 1 316 ? -5.616 17.718 23.613 1.00 74.12 316 SER A CA 1
ATOM 2516 C C . SER A 1 316 ? -5.228 16.530 24.489 1.00 74.12 316 SER A C 1
ATOM 2518 O O . SER A 1 316 ? -4.143 16.530 25.071 1.00 74.12 316 SER A O 1
ATOM 2520 N N . SER A 1 317 ? -6.069 15.496 24.571 1.00 85.31 317 SER A N 1
ATOM 2521 C CA . SER A 1 317 ? -5.798 14.322 25.400 1.00 85.31 317 SER A CA 1
ATOM 2522 C C . SER A 1 317 ? -5.230 13.200 24.545 1.00 85.31 317 SER A C 1
ATOM 2524 O O . SER A 1 317 ? -5.874 12.736 23.605 1.00 85.31 317 SER A O 1
ATOM 2526 N N . LYS A 1 318 ? -4.013 12.749 24.868 1.00 89.50 318 LYS A N 1
ATOM 2527 C CA . LYS A 1 318 ? -3.417 11.583 24.209 1.00 89.50 318 LYS A CA 1
ATOM 2528 C C . LYS A 1 318 ? -4.268 10.351 24.498 1.00 89.50 318 LYS A C 1
ATOM 2530 O O . LYS A 1 318 ? -4.454 9.978 25.654 1.00 89.50 318 LYS A O 1
ATOM 2535 N N . GLY A 1 319 ? -4.786 9.757 23.435 1.00 87.62 319 GLY A N 1
ATOM 2536 C CA . GLY A 1 319 ? -5.479 8.484 23.461 1.00 87.62 319 GLY A CA 1
ATOM 2537 C C . GLY A 1 319 ? -4.516 7.297 23.375 1.00 87.62 319 GLY A C 1
ATOM 2538 O O . GLY A 1 319 ? -3.318 7.439 23.648 1.00 87.62 319 GLY A O 1
ATOM 2539 N N . PRO A 1 320 ? -5.021 6.110 23.001 1.00 88.88 320 PRO A N 1
ATOM 2540 C CA . PRO A 1 320 ? -4.182 4.938 22.823 1.00 88.88 320 PRO A CA 1
ATOM 2541 C C . PRO A 1 320 ? -3.193 5.136 21.669 1.00 88.88 320 PRO A C 1
ATOM 2543 O O . PRO A 1 320 ? -3.464 5.824 20.680 1.00 88.88 320 PRO A O 1
ATOM 2546 N N . LEU A 1 321 ? -2.029 4.511 21.828 1.00 92.44 321 LEU A N 1
ATOM 2547 C CA . LEU A 1 321 ? -1.026 4.384 20.784 1.00 92.44 321 LEU A CA 1
ATOM 2548 C C . LEU A 1 321 ? -1.276 3.066 20.050 1.00 92.44 321 LEU A C 1
ATOM 2550 O O . LEU A 1 321 ? -1.107 1.988 20.621 1.00 92.44 321 LEU A O 1
ATOM 2554 N N . GLU A 1 322 ? -1.692 3.154 18.795 1.00 92.88 322 GLU A N 1
ATOM 2555 C CA . GLU A 1 322 ? -1.939 1.991 17.953 1.00 92.88 322 GLU A CA 1
ATOM 2556 C C . GLU A 1 322 ? -0.641 1.580 17.255 1.00 92.88 322 GLU A C 1
ATOM 2558 O O . GLU A 1 322 ? 0.023 2.398 16.619 1.00 92.88 322 GLU A O 1
ATOM 2563 N N . THR A 1 323 ? -0.272 0.307 17.344 1.00 94.00 323 THR A N 1
ATOM 2564 C CA . THR A 1 323 ? 0.888 -0.230 16.625 1.00 94.00 323 THR A CA 1
ATOM 2565 C C . THR A 1 323 ? 0.465 -0.692 15.236 1.00 94.00 323 THR A C 1
ATOM 2567 O O . THR A 1 323 ? -0.523 -1.410 15.084 1.00 94.00 323 THR A O 1
ATOM 2570 N N . CYS A 1 324 ? 1.227 -0.299 14.218 1.00 94.50 324 CYS A N 1
ATOM 2571 C CA . CYS A 1 324 ? 1.009 -0.691 12.832 1.00 94.50 324 CYS A CA 1
ATOM 2572 C C . CYS A 1 324 ? 1.702 -2.025 12.530 1.00 94.50 324 CYS A C 1
ATOM 2574 O O . CYS A 1 324 ? 2.889 -2.214 12.809 1.00 94.50 324 CYS A O 1
ATOM 2576 N N . ALA A 1 325 ? 0.981 -2.948 11.901 1.00 93.25 325 ALA A N 1
ATOM 2577 C CA . ALA A 1 325 ? 1.551 -4.197 11.412 1.00 93.25 325 ALA A CA 1
ATOM 2578 C C . ALA A 1 325 ? 0.869 -4.677 10.132 1.00 93.25 325 ALA A C 1
ATOM 2580 O O . ALA A 1 325 ? -0.276 -4.336 9.835 1.00 93.25 325 ALA A O 1
ATOM 2581 N N . ARG A 1 326 ? 1.579 -5.522 9.386 1.00 90.94 326 ARG A N 1
ATOM 2582 C CA . ARG A 1 326 ? 1.039 -6.240 8.231 1.00 90.94 326 ARG A CA 1
ATOM 2583 C C . ARG A 1 326 ? 0.559 -7.605 8.676 1.00 90.94 326 ARG A C 1
ATOM 2585 O O . ARG A 1 326 ? 1.251 -8.309 9.416 1.00 90.94 326 ARG A O 1
ATOM 2592 N N . HIS A 1 327 ? -0.611 -7.990 8.195 1.00 91.56 327 HIS A N 1
ATOM 2593 C CA . HIS A 1 327 ? -1.090 -9.344 8.368 1.00 91.56 327 HIS A CA 1
ATOM 2594 C C . HIS A 1 327 ? -0.239 -10.295 7.505 1.00 91.56 327 HIS A C 1
ATOM 2596 O O . HIS A 1 327 ? -0.122 -10.087 6.293 1.00 91.56 327 HIS A O 1
ATOM 2602 N N . PRO A 1 328 ? 0.333 -11.362 8.084 1.00 85.00 328 PRO A N 1
ATOM 2603 C CA . PRO A 1 328 ? 1.358 -12.171 7.423 1.00 85.00 328 PRO A CA 1
ATOM 2604 C C . PRO A 1 328 ? 0.848 -12.929 6.191 1.00 85.00 328 PRO A C 1
ATOM 2606 O O . PRO A 1 328 ? 1.619 -13.200 5.273 1.00 85.00 328 PRO A O 1
ATOM 2609 N N . THR A 1 329 ? -0.443 -13.274 6.153 1.00 86.94 329 THR A N 1
ATOM 2610 C CA . THR A 1 329 ? -1.034 -14.028 5.035 1.00 86.94 329 THR A CA 1
ATOM 2611 C C . THR A 1 329 ? -1.679 -13.132 3.984 1.00 86.94 329 THR A C 1
ATOM 2613 O O . THR A 1 329 ? -1.256 -13.179 2.839 1.00 86.94 329 THR A O 1
ATOM 2616 N N . ASN A 1 330 ? -2.671 -12.312 4.338 1.00 90.69 330 ASN A N 1
ATOM 2617 C CA . ASN A 1 330 ? -3.433 -11.506 3.376 1.00 90.69 330 ASN A CA 1
ATOM 2618 C C . ASN A 1 330 ? -2.836 -10.109 3.102 1.00 90.69 330 ASN A C 1
ATOM 2620 O O . ASN A 1 330 ? -3.364 -9.380 2.265 1.00 90.69 330 ASN A O 1
ATOM 2624 N N . TRP A 1 331 ? -1.762 -9.725 3.800 1.00 93.69 331 TRP A N 1
ATOM 2625 C CA . TRP A 1 331 ? -1.105 -8.422 3.670 1.00 93.69 331 TRP A CA 1
ATOM 2626 C C . TRP A 1 331 ? -2.046 -7.232 3.869 1.00 93.69 331 TRP A C 1
ATOM 2628 O O . TRP A 1 331 ? -1.857 -6.173 3.277 1.00 93.69 331 TRP A O 1
ATOM 2638 N N . GLY A 1 332 ? -3.087 -7.380 4.675 1.00 94.44 332 GLY A N 1
ATOM 2639 C CA . GLY A 1 332 ? -3.828 -6.239 5.178 1.00 94.44 332 GLY A CA 1
ATOM 2640 C C . GLY A 1 332 ? -3.023 -5.489 6.240 1.00 94.44 332 GLY A C 1
ATOM 2641 O O . GLY A 1 332 ? -2.047 -5.999 6.793 1.00 94.44 332 GLY A O 1
ATOM 2642 N N . TRP A 1 333 ? -3.431 -4.263 6.525 1.00 95.62 333 TRP A N 1
ATOM 2643 C CA . TRP A 1 333 ? -2.919 -3.472 7.634 1.00 95.62 333 TRP A CA 1
ATOM 2644 C C . TRP A 1 333 ? -3.741 -3.688 8.894 1.00 95.62 333 TRP A C 1
ATOM 2646 O O . TRP A 1 333 ? -4.969 -3.653 8.846 1.00 95.62 333 TRP A O 1
ATOM 2656 N N . ILE A 1 334 ? -3.040 -3.862 10.009 1.00 95.12 334 ILE A N 1
ATOM 2657 C CA . ILE A 1 334 ? -3.593 -3.955 11.354 1.00 95.12 334 ILE A CA 1
ATOM 2658 C C . ILE A 1 334 ? -3.097 -2.748 12.140 1.00 95.12 334 ILE A C 1
ATOM 2660 O O . ILE A 1 334 ? -1.888 -2.510 12.182 1.00 95.12 334 ILE A O 1
ATOM 2664 N N . LEU A 1 335 ? -4.016 -2.026 12.775 1.00 95.25 335 LEU A N 1
ATOM 2665 C CA . LEU A 1 335 ? -3.698 -1.132 13.885 1.00 95.25 335 LEU A CA 1
ATOM 2666 C C . LEU A 1 335 ? -4.179 -1.830 15.155 1.00 95.25 335 LEU A C 1
ATOM 2668 O O . LEU A 1 335 ? -5.340 -2.240 15.237 1.00 95.25 335 LEU A O 1
ATOM 2672 N N . PHE A 1 336 ? -3.276 -2.064 16.098 1.00 89.56 336 PHE A N 1
ATOM 2673 C CA . PHE A 1 336 ? -3.623 -2.747 17.338 1.00 89.56 336 PHE A CA 1
ATOM 2674 C C . PHE A 1 336 ? -3.171 -1.957 18.559 1.00 89.56 336 PHE A C 1
ATOM 2676 O O . PHE A 1 336 ? -2.031 -1.493 18.639 1.00 89.56 336 PHE A O 1
ATOM 2683 N N . SER A 1 337 ? -4.052 -1.898 19.551 1.00 88.81 337 SER A N 1
ATOM 2684 C CA . SER A 1 337 ? -3.777 -1.362 20.877 1.00 88.81 337 SER A CA 1
ATOM 2685 C C . SER A 1 337 ? -4.247 -2.335 21.948 1.00 88.81 337 SER A C 1
ATOM 2687 O O . SER A 1 337 ? -4.664 -3.470 21.684 1.00 88.81 337 SER A O 1
ATOM 2689 N N . GLU A 1 338 ? -4.153 -1.915 23.205 1.00 85.69 338 GLU A N 1
ATOM 2690 C CA . GLU A 1 338 ? -4.640 -2.709 24.326 1.00 85.69 338 GLU A CA 1
ATOM 2691 C C . GLU A 1 338 ? -6.161 -2.889 24.272 1.00 85.69 338 GLU A C 1
ATOM 2693 O O . GLU A 1 338 ? -6.655 -3.957 24.621 1.00 85.69 338 GLU A O 1
ATOM 2698 N N . GLY A 1 339 ? -6.906 -1.880 23.807 1.00 90.12 339 GLY A N 1
ATOM 2699 C CA . GLY A 1 339 ? -8.372 -1.870 23.833 1.00 90.12 339 GLY A CA 1
ATOM 2700 C C . GLY A 1 339 ? -9.050 -2.363 22.557 1.00 90.12 339 GLY A C 1
ATOM 2701 O O . GLY A 1 339 ? -10.143 -2.924 22.629 1.00 90.12 339 GLY A O 1
ATOM 2702 N N . THR A 1 340 ? -8.418 -2.169 21.400 1.00 92.88 340 THR A N 1
ATOM 2703 C CA . THR A 1 340 ? -9.063 -2.340 20.088 1.00 92.88 340 THR A CA 1
ATOM 2704 C C . THR A 1 340 ? -8.167 -3.027 19.070 1.00 92.88 340 THR A C 1
ATOM 2706 O O . THR A 1 340 ? -6.941 -3.001 19.176 1.00 92.88 340 THR A O 1
ATOM 2709 N N . VAL A 1 341 ? -8.799 -3.617 18.055 1.00 93.56 341 VAL A N 1
ATOM 2710 C CA . VAL A 1 341 ? -8.146 -4.107 16.837 1.00 93.56 341 VAL A CA 1
ATOM 2711 C C . VAL A 1 341 ? -8.836 -3.494 15.630 1.00 93.56 341 VAL A C 1
ATOM 2713 O O . VAL A 1 341 ? -10.062 -3.528 15.509 1.00 93.56 341 VAL A O 1
ATOM 2716 N N . TRP A 1 342 ? -8.023 -2.958 14.731 1.00 95.81 342 TRP A N 1
ATOM 2717 C CA . TRP A 1 342 ? -8.437 -2.273 13.523 1.00 95.81 342 TRP A CA 1
ATOM 2718 C C . TRP A 1 342 ? -7.790 -2.992 12.353 1.00 95.81 342 TRP A C 1
ATOM 2720 O O . TRP A 1 342 ? -6.585 -3.233 12.376 1.00 95.81 342 TRP A O 1
ATOM 2730 N N . CYS A 1 343 ? -8.549 -3.317 11.317 1.00 96.12 343 CYS A N 1
ATOM 2731 C CA . CYS A 1 343 ? -7.991 -3.959 10.132 1.00 96.12 343 CYS A CA 1
ATOM 2732 C C . CYS A 1 343 ? -8.576 -3.363 8.855 1.00 96.12 343 CYS A C 1
ATOM 2734 O O . CYS A 1 343 ? -9.723 -2.939 8.853 1.00 96.12 343 CYS A O 1
ATOM 2736 N N . ASN A 1 344 ? -7.811 -3.285 7.766 1.00 96.12 344 ASN A N 1
ATOM 2737 C CA . ASN A 1 344 ? -8.307 -2.717 6.501 1.00 96.12 344 ASN A CA 1
ATOM 2738 C C . ASN A 1 344 ? -9.050 -3.730 5.603 1.00 96.12 344 ASN A C 1
ATOM 2740 O O . ASN A 1 344 ? -9.115 -3.555 4.387 1.00 96.12 344 ASN A O 1
ATOM 2744 N N . TRP A 1 345 ? -9.575 -4.801 6.195 1.00 94.81 345 TRP A N 1
ATOM 2745 C CA . TRP A 1 345 ? -10.460 -5.779 5.564 1.00 94.81 345 TRP A CA 1
ATOM 2746 C C . TRP A 1 345 ? -11.617 -6.090 6.511 1.00 94.81 345 TRP A C 1
ATOM 2748 O O . TRP A 1 345 ? -11.540 -5.789 7.699 1.00 94.81 345 TRP A O 1
ATOM 2758 N N . ASP A 1 346 ? -12.693 -6.689 6.008 1.00 91.25 346 ASP A N 1
ATOM 2759 C CA . ASP A 1 346 ? -13.813 -7.059 6.871 1.00 91.25 346 ASP A CA 1
ATOM 2760 C C . ASP A 1 346 ? -13.391 -8.114 7.903 1.00 91.25 346 ASP A C 1
ATOM 2762 O O . ASP A 1 346 ? -12.796 -9.142 7.564 1.00 91.25 346 ASP A O 1
ATOM 2766 N N . HIS A 1 347 ? -13.749 -7.888 9.170 1.00 82.69 347 HIS A N 1
ATOM 2767 C CA . HIS A 1 347 ? -13.607 -8.919 10.193 1.00 82.69 347 HIS A CA 1
ATOM 2768 C C . HIS A 1 347 ? -14.475 -10.127 9.832 1.00 82.69 347 HIS A C 1
ATOM 2770 O O . HIS A 1 347 ? -15.613 -9.989 9.376 1.00 82.69 347 HIS A O 1
ATOM 2776 N N . CYS A 1 348 ? -13.963 -11.330 10.094 1.00 80.44 348 CYS A N 1
ATOM 2777 C CA . CYS A 1 348 ? -14.838 -12.495 10.188 1.00 80.44 348 CYS A CA 1
ATOM 2778 C C . CYS A 1 348 ? -15.810 -12.272 11.352 1.00 80.44 348 CYS A C 1
ATOM 2780 O O . CYS A 1 348 ? -15.436 -11.643 12.337 1.00 80.44 348 CYS A O 1
ATOM 2782 N N . LEU A 1 349 ? -17.044 -12.769 11.258 1.00 75.88 349 LEU A N 1
ATOM 2783 C CA . LEU A 1 349 ? -17.977 -12.718 12.390 1.00 75.88 349 LEU A CA 1
ATOM 2784 C C . LEU A 1 349 ? -17.365 -13.420 13.612 1.00 75.88 349 LEU A C 1
ATOM 2786 O O . LEU A 1 349 ? -16.621 -14.386 13.446 1.00 75.88 349 LEU A O 1
ATOM 2790 N N . ALA A 1 350 ? -17.676 -12.947 14.822 1.00 75.00 350 ALA A N 1
ATOM 2791 C CA . ALA A 1 350 ? -17.055 -13.439 16.054 1.00 75.00 350 ALA A CA 1
ATOM 2792 C C . ALA A 1 350 ? -17.214 -14.955 16.263 1.00 75.00 350 ALA A C 1
ATOM 2794 O O . ALA A 1 350 ? -16.297 -15.617 16.729 1.00 75.00 350 ALA A O 1
ATOM 2795 N N . ASP A 1 351 ? -18.341 -15.541 15.861 1.00 72.88 351 ASP A N 1
ATOM 2796 C CA . ASP A 1 351 ? -18.583 -16.989 15.915 1.00 72.88 351 ASP A CA 1
ATOM 2797 C C . ASP A 1 351 ? -17.721 -17.797 14.925 1.00 72.88 351 ASP A C 1
ATOM 2799 O O . ASP A 1 351 ? -17.574 -19.012 15.063 1.00 72.88 351 ASP A O 1
ATOM 2803 N N . LYS A 1 352 ? -17.146 -17.123 13.925 1.00 70.44 352 LYS A N 1
ATOM 2804 C CA . LYS A 1 352 ? -16.331 -17.699 12.849 1.00 70.44 352 LYS A CA 1
ATOM 2805 C C . LYS A 1 352 ? -14.866 -17.295 12.919 1.00 70.44 352 LYS A C 1
ATOM 2807 O O . LYS A 1 352 ? -14.085 -17.782 12.105 1.00 70.44 352 LYS A O 1
ATOM 2812 N N . ASP A 1 353 ? -14.492 -16.404 13.831 1.00 67.50 353 ASP A N 1
ATOM 2813 C CA . ASP A 1 353 ? -13.121 -15.935 13.955 1.00 67.50 353 ASP A CA 1
ATOM 2814 C C . ASP A 1 353 ? -12.284 -16.973 14.732 1.00 67.50 353 ASP A C 1
ATOM 2816 O O . ASP A 1 353 ? -12.446 -17.130 15.948 1.00 67.50 353 ASP A O 1
ATOM 2820 N N . PRO A 1 354 ? -11.355 -17.692 14.066 1.00 61.38 354 PRO A N 1
ATOM 2821 C CA . PRO A 1 354 ? -10.504 -18.676 14.733 1.00 61.38 354 PRO A CA 1
ATOM 2822 C C . PRO A 1 354 ? -9.539 -18.028 15.743 1.00 61.38 354 PRO A C 1
ATOM 2824 O O . PRO A 1 354 ? -8.891 -18.738 16.515 1.00 61.38 354 PRO A O 1
ATOM 2827 N N . TYR A 1 355 ? -9.431 -16.696 15.749 1.00 61.25 355 TYR A N 1
ATOM 2828 C CA . TYR A 1 355 ? -8.551 -15.917 16.610 1.00 61.25 355 TYR A CA 1
ATOM 2829 C C . TYR A 1 355 ? -9.233 -15.373 17.873 1.00 61.25 355 TYR A C 1
ATOM 2831 O O . TYR A 1 355 ? -8.542 -14.775 18.695 1.00 61.25 355 TYR A O 1
ATOM 2839 N N . VAL A 1 356 ? -10.525 -15.637 18.110 1.00 61.53 356 VAL A N 1
ATOM 2840 C CA . VAL A 1 356 ? -11.240 -15.219 19.342 1.00 61.53 356 VAL A CA 1
ATOM 2841 C C . VAL A 1 356 ? -10.539 -15.710 20.619 1.00 61.53 356 VAL A C 1
ATOM 2843 O O . VAL A 1 356 ? -10.539 -15.021 21.635 1.00 61.53 356 VAL A O 1
ATOM 2846 N N . GLY A 1 357 ? -9.870 -16.868 20.564 1.00 57.97 357 GLY A N 1
ATOM 2847 C CA . GLY A 1 357 ? -9.045 -17.397 21.662 1.00 57.97 357 GLY A CA 1
ATOM 2848 C C . GLY A 1 357 ? -7.581 -16.933 21.667 1.00 57.97 357 GLY A C 1
ATOM 2849 O O . GLY A 1 357 ? -6.862 -17.204 22.625 1.00 57.97 357 GLY A O 1
ATOM 2850 N N . LEU A 1 358 ? -7.125 -16.252 20.611 1.00 52.00 358 LEU A N 1
ATOM 2851 C CA . LEU A 1 358 ? -5.762 -15.729 20.449 1.00 52.00 358 LEU A CA 1
ATOM 2852 C C . LEU A 1 358 ? -5.649 -14.237 20.805 1.00 52.00 358 LEU A C 1
ATOM 2854 O O . LEU A 1 358 ? -4.557 -13.678 20.736 1.00 52.00 358 LEU A O 1
ATOM 2858 N N . ASP A 1 359 ? -6.731 -13.609 21.277 1.00 52.47 359 ASP A N 1
ATOM 2859 C CA . ASP A 1 359 ? -6.759 -12.238 21.817 1.00 52.47 359 ASP A CA 1
ATOM 2860 C C . ASP A 1 359 ? -5.747 -12.001 22.970 1.00 52.47 359 ASP A C 1
ATOM 2862 O O . ASP A 1 359 ? -5.528 -10.857 23.373 1.00 52.47 359 ASP A O 1
ATOM 2866 N N . SER A 1 360 ? -5.084 -13.047 23.477 1.00 45.31 360 SER A N 1
ATOM 2867 C CA . SER A 1 360 ? -4.067 -13.013 24.531 1.00 45.31 360 SER A CA 1
ATOM 2868 C C . SER A 1 360 ? -2.659 -12.584 24.082 1.00 45.31 360 SER A C 1
ATOM 2870 O O . SER A 1 360 ? -1.703 -12.844 24.813 1.00 45.31 360 SER A O 1
ATOM 2872 N N . PHE A 1 361 ? -2.474 -11.960 22.909 1.00 47.81 361 PHE A N 1
ATOM 2873 C CA . PHE A 1 361 ? -1.165 -11.405 22.531 1.00 47.81 361 PHE A CA 1
ATOM 2874 C C . PHE A 1 361 ? -0.710 -10.363 23.574 1.00 47.81 361 PHE A C 1
ATOM 2876 O O . PHE A 1 361 ? -1.383 -9.334 23.724 1.00 47.81 361 PHE A O 1
ATOM 2883 N N . PRO A 1 362 ? 0.407 -10.596 24.299 1.00 42.06 362 PRO A N 1
ATOM 2884 C CA . PRO A 1 362 ? 0.888 -9.664 25.313 1.00 42.06 362 PRO A CA 1
ATOM 2885 C C . PRO A 1 362 ? 1.375 -8.371 24.653 1.00 42.06 362 PRO A C 1
ATOM 2887 O O . PRO A 1 362 ? 2.221 -8.400 23.760 1.00 42.06 362 PRO A O 1
ATOM 2890 N N . THR A 1 363 ? 0.846 -7.237 25.108 1.00 44.66 363 THR A N 1
ATOM 2891 C CA . THR A 1 363 ? 0.973 -5.905 24.490 1.00 44.66 363 THR A CA 1
ATOM 2892 C C . THR A 1 363 ? 2.262 -5.163 24.810 1.00 44.66 363 THR A C 1
ATOM 2894 O O . THR A 1 363 ? 2.423 -4.026 24.375 1.00 44.66 363 THR A O 1
ATOM 2897 N N . SER A 1 364 ? 3.231 -5.766 25.511 1.00 45.47 364 SER A N 1
ATOM 2898 C CA . SER A 1 364 ? 4.538 -5.107 25.566 1.00 45.47 364 SER A CA 1
ATOM 2899 C C . SER A 1 364 ? 5.114 -5.070 24.143 1.00 45.47 364 SER A C 1
ATOM 2901 O O . SER A 1 364 ? 5.146 -6.100 23.467 1.00 45.47 364 SER A O 1
ATOM 2903 N N . ASN A 1 365 ? 5.558 -3.891 23.684 1.00 48.78 365 ASN A N 1
ATOM 2904 C CA . ASN A 1 365 ? 6.056 -3.630 22.318 1.00 48.78 365 ASN A CA 1
ATOM 2905 C C . ASN A 1 365 ? 7.049 -4.689 21.799 1.00 48.78 365 ASN A C 1
ATOM 2907 O O . ASN A 1 365 ? 7.173 -4.914 20.597 1.00 48.78 365 ASN A O 1
ATOM 2911 N N . ARG A 1 366 ? 7.753 -5.363 22.713 1.00 43.06 366 ARG A N 1
ATOM 2912 C CA . ARG A 1 366 ? 8.688 -6.449 22.426 1.00 43.06 366 ARG A CA 1
ATOM 2913 C C . ARG A 1 366 ? 7.998 -7.796 22.162 1.00 43.06 366 ARG A C 1
ATOM 2915 O O . ARG A 1 366 ? 8.375 -8.494 21.228 1.00 43.06 366 ARG A O 1
ATOM 2922 N N . VAL A 1 367 ? 6.971 -8.148 22.936 1.00 47.12 367 VAL A N 1
ATOM 2923 C CA . VAL A 1 367 ? 6.303 -9.459 22.856 1.00 47.12 367 VAL A CA 1
ATOM 2924 C C . VAL A 1 367 ? 5.328 -9.538 21.677 1.00 47.12 367 VAL A C 1
ATOM 2926 O O . VAL A 1 367 ? 5.243 -10.585 21.039 1.00 47.12 367 VAL A O 1
ATOM 2929 N N . GLY A 1 368 ? 4.665 -8.434 21.313 1.00 48.16 368 GLY A N 1
ATOM 2930 C CA . GLY A 1 368 ? 3.851 -8.372 20.091 1.00 48.16 368 GLY A CA 1
ATOM 2931 C C . GLY A 1 368 ? 4.677 -8.622 18.821 1.00 48.16 368 GLY A C 1
ATOM 2932 O O . GLY A 1 368 ? 4.260 -9.383 17.947 1.00 48.16 368 GLY A O 1
ATOM 2933 N N . ARG A 1 369 ? 5.897 -8.065 18.761 1.00 51.34 369 ARG A N 1
ATOM 2934 C CA . ARG A 1 369 ? 6.848 -8.293 17.661 1.00 51.34 369 ARG A CA 1
ATOM 2935 C C . ARG A 1 369 ? 7.365 -9.737 17.649 1.00 51.34 369 ARG A C 1
ATOM 2937 O O . ARG A 1 369 ? 7.293 -10.382 16.613 1.00 51.34 369 ARG A O 1
ATOM 2944 N N . GLU A 1 370 ? 7.759 -10.290 18.800 1.00 51.00 370 GLU A N 1
ATOM 2945 C CA . GLU A 1 370 ? 8.184 -11.699 18.914 1.00 51.00 370 GLU A CA 1
ATOM 2946 C C . GLU A 1 370 ? 7.072 -12.697 18.537 1.00 51.00 370 GLU A C 1
ATOM 2948 O O . GLU A 1 370 ? 7.340 -13.774 18.000 1.00 51.00 370 GLU A O 1
ATOM 2953 N N . ALA A 1 371 ? 5.810 -12.366 18.813 1.00 48.94 371 ALA A N 1
ATOM 2954 C CA . ALA A 1 371 ? 4.676 -13.205 18.454 1.00 48.94 371 ALA A CA 1
ATOM 2955 C C . ALA A 1 371 ? 4.356 -13.132 16.950 1.00 48.94 371 ALA A C 1
ATOM 2957 O O . ALA A 1 371 ? 4.116 -14.174 16.337 1.00 48.94 371 ALA A O 1
ATOM 2958 N N . LEU A 1 372 ? 4.442 -11.944 16.340 1.00 50.53 372 LEU A N 1
ATOM 2959 C CA . LEU A 1 372 ? 4.403 -11.783 14.883 1.00 50.53 372 LEU A CA 1
ATOM 2960 C C . LEU A 1 372 ? 5.558 -12.541 14.219 1.00 50.53 372 LEU A C 1
ATOM 2962 O O . LEU A 1 372 ? 5.319 -13.294 13.279 1.00 50.53 372 LEU A O 1
ATOM 2966 N N . ASP A 1 373 ? 6.777 -12.442 14.749 1.00 50.81 373 ASP A N 1
ATOM 2967 C CA . ASP A 1 373 ? 7.951 -13.164 14.247 1.00 50.81 373 ASP A CA 1
ATOM 2968 C C . ASP A 1 373 ? 7.770 -14.685 14.323 1.00 50.81 373 ASP A C 1
ATOM 2970 O O . ASP A 1 373 ? 8.156 -15.397 13.397 1.00 50.81 373 ASP A O 1
ATOM 2974 N N . LYS A 1 374 ? 7.112 -15.210 15.366 1.00 47.44 374 LYS A N 1
ATOM 2975 C CA . LYS A 1 374 ? 6.741 -16.637 15.451 1.00 47.44 374 LYS A CA 1
ATOM 2976 C C . LYS A 1 374 ? 5.724 -17.047 14.384 1.00 47.44 374 LYS A C 1
ATOM 2978 O O . LYS A 1 374 ? 5.788 -18.177 13.898 1.00 47.44 374 LYS A O 1
ATOM 2983 N N . VAL A 1 375 ? 4.806 -16.159 13.999 1.00 45.19 375 VAL A N 1
ATOM 2984 C CA . VAL A 1 375 ? 3.873 -16.404 12.887 1.00 45.19 375 VAL A CA 1
ATOM 2985 C C . VAL A 1 375 ? 4.608 -16.326 11.543 1.00 45.19 375 VAL A C 1
ATOM 2987 O O . VAL A 1 375 ? 4.449 -17.220 10.712 1.00 45.19 375 VAL A O 1
ATOM 2990 N N . TYR A 1 376 ? 5.490 -15.339 11.350 1.00 42.38 376 TYR A N 1
ATOM 2991 C CA . TYR A 1 376 ? 6.329 -15.217 10.153 1.00 42.38 376 TYR A CA 1
ATOM 2992 C C . TYR A 1 376 ? 7.311 -16.387 9.993 1.00 42.38 376 TYR A C 1
ATOM 2994 O O . TYR A 1 376 ? 7.512 -16.850 8.871 1.00 42.38 376 TYR A O 1
ATOM 3002 N N . ALA A 1 377 ? 7.871 -16.917 11.084 1.00 41.22 377 ALA A N 1
ATOM 3003 C CA . ALA A 1 377 ? 8.776 -18.070 11.079 1.00 41.22 377 ALA A CA 1
ATOM 3004 C C . ALA A 1 377 ? 8.088 -19.377 10.648 1.00 41.22 377 ALA A C 1
ATOM 3006 O O . ALA A 1 377 ? 8.750 -20.271 10.127 1.00 41.22 377 ALA A O 1
ATOM 3007 N N . ARG A 1 378 ? 6.763 -19.484 10.822 1.00 37.75 378 ARG A N 1
ATOM 3008 C CA . ARG A 1 378 ? 5.958 -20.616 10.328 1.00 37.75 378 ARG A CA 1
ATOM 3009 C C . ARG A 1 378 ? 5.556 -20.474 8.858 1.00 37.75 378 ARG A C 1
ATOM 3011 O O . ARG A 1 378 ? 5.078 -21.441 8.273 1.00 37.75 378 ARG A O 1
ATOM 3018 N N . SER A 1 379 ? 5.744 -19.298 8.255 1.00 37.41 379 SER A N 1
ATOM 3019 C CA . SER A 1 379 ? 5.502 -19.086 6.827 1.00 37.41 379 SER A CA 1
ATOM 3020 C C . SER A 1 379 ? 6.730 -19.506 6.003 1.00 37.41 379 SER A C 1
ATOM 3022 O O . SER A 1 379 ? 7.857 -19.085 6.261 1.00 37.41 379 SER A O 1
ATOM 3024 N N . THR A 1 380 ? 6.518 -20.326 4.976 1.00 36.78 380 THR A N 1
ATOM 3025 C CA . THR A 1 380 ? 7.534 -20.924 4.081 1.00 36.78 380 THR A CA 1
ATOM 3026 C C . THR A 1 380 ? 8.366 -19.924 3.256 1.00 36.78 380 THR A C 1
ATOM 3028 O O . THR A 1 380 ? 9.243 -20.322 2.497 1.00 36.78 380 THR A O 1
ATOM 3031 N N . ILE A 1 381 ? 8.141 -18.615 3.402 1.00 38.62 381 ILE A N 1
ATOM 3032 C CA . ILE A 1 381 ? 8.717 -17.562 2.547 1.00 38.62 381 ILE A CA 1
ATOM 3033 C C . ILE A 1 381 ? 10.132 -17.144 3.000 1.00 38.62 381 ILE A C 1
ATOM 3035 O O . ILE A 1 381 ? 10.922 -16.626 2.210 1.00 38.62 381 ILE A O 1
ATOM 3039 N N . CYS A 1 382 ? 10.492 -17.361 4.269 1.00 33.28 382 CYS A N 1
ATOM 3040 C CA . CYS A 1 382 ? 11.718 -16.803 4.854 1.00 33.28 382 CYS A CA 1
ATOM 3041 C C . CYS A 1 382 ? 13.066 -17.384 4.347 1.00 33.28 382 CYS A C 1
ATOM 3043 O O . CYS A 1 382 ? 14.026 -16.613 4.305 1.00 33.28 382 CYS A O 1
ATOM 3045 N N . PRO A 1 383 ? 13.197 -18.669 3.955 1.00 37.84 383 PRO A N 1
ATOM 3046 C CA . PRO A 1 383 ? 14.476 -19.215 3.473 1.00 37.84 383 PRO A CA 1
ATOM 3047 C C . PRO A 1 383 ? 14.882 -18.736 2.067 1.00 37.84 383 PRO A C 1
ATOM 3049 O O . PRO A 1 383 ? 16.065 -18.540 1.801 1.00 37.84 383 PRO A O 1
ATOM 3052 N N . LEU A 1 384 ? 13.910 -18.487 1.181 1.00 38.72 384 LEU A N 1
ATOM 3053 C CA . LEU A 1 384 ? 14.127 -18.215 -0.252 1.00 38.72 384 LEU A CA 1
ATOM 3054 C C . LEU A 1 384 ? 14.794 -16.862 -0.538 1.00 38.72 384 LEU A C 1
ATOM 3056 O O . LEU A 1 384 ? 15.494 -16.696 -1.536 1.00 38.72 384 LEU A O 1
ATOM 3060 N N . TYR A 1 385 ? 14.597 -15.893 0.355 1.00 37.44 385 TYR A N 1
ATOM 3061 C CA . TYR A 1 385 ? 15.117 -14.535 0.214 1.00 37.44 385 TYR A CA 1
ATOM 3062 C C . TYR A 1 385 ? 16.657 -14.476 0.234 1.00 37.44 385 TYR A C 1
ATOM 3064 O O . TYR A 1 385 ? 17.252 -13.703 -0.516 1.00 37.44 385 TYR A O 1
ATOM 3072 N N . ASN A 1 386 ? 17.306 -15.324 1.039 1.00 37.59 386 ASN A N 1
ATOM 3073 C CA . ASN A 1 386 ? 18.760 -15.283 1.236 1.00 37.59 386 ASN A CA 1
ATOM 3074 C C . ASN A 1 386 ? 19.554 -15.881 0.061 1.00 37.59 386 ASN A C 1
ATOM 3076 O O . ASN A 1 386 ? 20.722 -15.549 -0.119 1.00 37.59 386 ASN A O 1
ATOM 3080 N N . CYS A 1 387 ? 18.938 -16.734 -0.760 1.00 38.12 387 CYS A N 1
ATOM 3081 C CA . CYS A 1 387 ? 19.629 -17.417 -1.856 1.00 38.12 387 CYS A CA 1
ATOM 3082 C C . CYS A 1 387 ? 19.697 -16.592 -3.155 1.00 38.12 387 CYS A C 1
ATOM 3084 O O . CYS A 1 387 ? 20.615 -16.785 -3.947 1.00 38.12 387 CYS A O 1
ATOM 3086 N N . LEU A 1 388 ? 18.763 -15.658 -3.380 1.00 38.28 388 LEU A N 1
ATOM 3087 C CA . LEU A 1 388 ? 18.632 -14.938 -4.658 1.00 38.28 388 LEU A CA 1
ATOM 3088 C C . LEU A 1 388 ? 19.612 -13.761 -4.846 1.00 38.28 388 LEU A C 1
ATOM 3090 O O . LEU A 1 388 ? 19.796 -13.320 -5.977 1.00 38.28 388 LEU A O 1
ATOM 3094 N N . PHE A 1 389 ? 20.238 -13.231 -3.785 1.00 39.66 389 PHE A N 1
ATOM 3095 C CA . PHE A 1 389 ? 20.919 -11.921 -3.855 1.00 39.66 389 PHE A CA 1
ATOM 3096 C C . PHE A 1 389 ? 22.337 -11.849 -3.265 1.00 39.66 389 PHE A C 1
ATOM 3098 O O . PHE A 1 389 ? 22.876 -10.754 -3.118 1.00 39.66 389 PHE A O 1
ATOM 3105 N N . HIS A 1 390 ? 22.993 -12.970 -2.953 1.00 41.12 390 HIS A N 1
ATOM 3106 C CA . HIS A 1 390 ? 24.335 -12.952 -2.347 1.00 41.12 390 HIS A CA 1
ATOM 3107 C C . HIS A 1 390 ? 25.420 -13.595 -3.222 1.00 41.12 390 HIS A C 1
ATOM 3109 O O . HIS A 1 390 ? 26.025 -14.606 -2.862 1.00 41.12 390 HIS A O 1
ATOM 3115 N N . SER A 1 391 ? 25.707 -12.976 -4.376 1.00 34.28 391 SER A N 1
ATOM 3116 C CA . SER A 1 391 ? 26.931 -13.288 -5.134 1.00 34.28 391 SER A CA 1
ATOM 3117 C C . SER A 1 391 ? 27.635 -12.106 -5.813 1.00 34.28 391 SER A C 1
ATOM 3119 O O . SER A 1 391 ? 28.476 -12.355 -6.667 1.00 34.28 391 SER A O 1
ATOM 3121 N N . ASN A 1 392 ? 27.354 -10.849 -5.451 1.00 31.69 392 ASN A N 1
ATOM 3122 C CA . ASN A 1 392 ? 28.193 -9.712 -5.852 1.00 31.69 392 ASN A CA 1
ATOM 3123 C C . ASN A 1 392 ? 28.619 -8.956 -4.587 1.00 31.69 392 ASN A C 1
ATOM 3125 O O . ASN A 1 392 ? 27.763 -8.519 -3.827 1.00 31.69 392 ASN A O 1
ATOM 3129 N N . GLY A 1 393 ? 29.935 -8.915 -4.355 1.00 37.62 393 GLY A N 1
ATOM 3130 C CA . GLY A 1 393 ? 30.602 -8.621 -3.083 1.00 37.62 393 GLY A CA 1
ATOM 3131 C C . GLY A 1 393 ? 30.065 -7.433 -2.283 1.00 37.62 393 GLY A C 1
ATOM 3132 O O . GLY A 1 393 ? 29.860 -6.344 -2.812 1.00 37.62 393 GLY A O 1
ATOM 3133 N N . GLY A 1 394 ? 29.893 -7.677 -0.986 1.00 34.88 394 GLY A N 1
ATOM 3134 C CA . GLY A 1 394 ? 29.491 -6.714 0.031 1.00 34.88 394 GLY A CA 1
ATOM 3135 C C . GLY A 1 394 ? 29.201 -7.457 1.332 1.00 34.88 394 GLY A C 1
ATOM 3136 O O . GLY A 1 394 ? 28.101 -7.974 1.513 1.00 34.88 394 GLY A O 1
ATOM 3137 N N . ASP A 1 395 ? 30.219 -7.572 2.184 1.00 48.00 395 ASP A N 1
ATOM 3138 C CA . ASP A 1 395 ? 30.166 -8.235 3.489 1.00 48.00 395 ASP A CA 1
ATOM 3139 C C . ASP A 1 395 ? 29.220 -7.491 4.443 1.00 48.00 395 ASP A C 1
ATOM 3141 O O . ASP A 1 395 ? 29.364 -6.287 4.654 1.00 48.00 395 ASP A O 1
ATOM 3145 N N . GLY A 1 396 ? 28.255 -8.200 5.036 1.00 39.03 396 GLY A N 1
ATOM 3146 C CA . GLY A 1 396 ? 27.351 -7.599 6.021 1.00 39.03 396 GLY A CA 1
ATOM 3147 C C . GLY A 1 396 ? 26.507 -8.582 6.827 1.00 39.03 396 GLY A C 1
ATOM 3148 O O . GLY A 1 396 ? 26.583 -8.575 8.048 1.00 39.03 396 GLY A O 1
ATOM 3149 N N . ASP A 1 397 ? 25.757 -9.484 6.185 1.00 36.84 397 ASP A N 1
ATOM 3150 C CA . ASP A 1 397 ? 24.663 -10.186 6.891 1.00 36.84 397 ASP A CA 1
ATOM 3151 C C . ASP A 1 397 ? 24.813 -11.710 7.042 1.00 36.84 397 ASP A C 1
ATOM 3153 O O . ASP A 1 397 ? 23.973 -12.371 7.659 1.00 36.84 397 ASP A O 1
ATOM 3157 N N . PHE A 1 398 ? 25.920 -12.301 6.581 1.00 37.66 398 PHE A N 1
ATOM 3158 C CA . PHE A 1 398 ? 26.162 -13.746 6.728 1.00 37.66 398 PHE A CA 1
ATOM 3159 C C . PHE A 1 398 ? 26.492 -14.195 8.161 1.00 37.66 398 PHE A C 1
ATOM 3161 O O . PHE A 1 398 ? 26.506 -15.392 8.453 1.00 37.66 398 PHE A O 1
ATOM 3168 N N . HIS A 1 399 ? 26.742 -13.263 9.081 1.00 42.06 399 HIS A N 1
ATOM 3169 C CA . HIS A 1 399 ? 27.210 -13.598 10.422 1.00 42.06 399 HIS A CA 1
ATOM 3170 C C . HIS A 1 399 ? 26.095 -14.026 11.382 1.00 42.06 399 HIS A C 1
ATOM 3172 O O . HIS A 1 399 ? 26.334 -14.878 12.226 1.00 42.06 399 HIS A O 1
ATOM 3178 N N . MET A 1 400 ? 24.853 -13.565 11.241 1.00 35.91 400 MET A N 1
ATOM 3179 C CA . MET A 1 400 ? 23.888 -13.636 12.351 1.00 35.91 400 MET A CA 1
ATOM 3180 C C . MET A 1 400 ? 23.454 -15.047 12.787 1.00 35.91 400 MET A C 1
ATOM 3182 O O . MET A 1 400 ? 23.239 -15.244 13.977 1.00 35.91 400 MET A O 1
ATOM 3186 N N . ARG A 1 401 ? 23.366 -16.053 11.901 1.00 39.31 401 ARG A N 1
ATOM 3187 C CA . ARG A 1 401 ? 22.917 -17.414 12.296 1.00 39.31 401 ARG A CA 1
ATOM 3188 C C . ARG A 1 401 ? 24.049 -18.332 12.770 1.00 39.31 401 ARG A C 1
ATOM 3190 O O . ARG A 1 401 ? 23.866 -19.050 13.750 1.00 39.31 401 ARG A O 1
ATOM 3197 N N . GLY A 1 402 ? 25.225 -18.258 12.140 1.00 41.19 402 GLY A N 1
ATOM 3198 C CA . GLY A 1 402 ? 26.435 -18.933 12.630 1.00 41.19 402 GLY A CA 1
ATOM 3199 C C . GLY A 1 402 ? 26.937 -18.319 13.941 1.00 41.19 402 GLY A C 1
ATOM 3200 O O . GLY A 1 402 ? 27.281 -19.041 14.875 1.00 41.19 402 GLY A O 1
ATOM 3201 N N . VAL A 1 403 ? 26.866 -16.987 14.057 1.00 39.94 403 VAL A N 1
ATOM 3202 C CA . VAL A 1 403 ? 27.135 -16.260 15.303 1.00 39.94 403 VAL A CA 1
ATOM 3203 C C . VAL A 1 403 ? 26.086 -16.585 16.361 1.00 39.94 403 VAL A C 1
ATOM 3205 O O . VAL A 1 403 ? 26.471 -16.717 17.509 1.00 39.94 403 VAL A O 1
ATOM 3208 N N . PHE A 1 404 ? 24.809 -16.817 16.028 1.00 42.53 404 PHE A N 1
ATOM 3209 C CA . PHE A 1 404 ? 23.816 -17.232 17.032 1.00 42.53 404 PHE A CA 1
ATOM 3210 C C . PHE A 1 404 ? 24.146 -18.585 17.669 1.00 42.53 404 PHE A C 1
ATOM 3212 O O . PHE A 1 404 ? 24.125 -18.698 18.890 1.00 42.53 404 PHE A O 1
ATOM 3219 N N . LEU A 1 405 ? 24.502 -19.593 16.866 1.00 48.41 405 LEU A N 1
ATOM 3220 C CA . LEU A 1 405 ? 24.908 -20.909 17.377 1.00 48.41 405 LEU A CA 1
ATOM 3221 C C . LEU A 1 405 ? 26.231 -20.830 18.154 1.00 48.41 405 LEU A C 1
ATOM 3223 O O . LEU A 1 405 ? 26.356 -21.433 19.219 1.00 48.41 405 LEU A O 1
ATOM 3227 N N . TYR A 1 406 ? 27.191 -20.029 17.683 1.00 46.44 406 TYR A N 1
ATOM 3228 C CA . TYR A 1 406 ? 28.453 -19.795 18.389 1.00 46.44 406 TYR A CA 1
ATOM 3229 C C . TYR A 1 406 ? 28.270 -18.991 19.690 1.00 46.44 406 TYR A C 1
ATOM 3231 O O . TYR A 1 406 ? 28.901 -19.299 20.699 1.00 46.44 406 TYR A O 1
ATOM 3239 N N . MET A 1 407 ? 27.377 -17.998 19.709 1.00 42.81 407 MET A N 1
ATOM 3240 C CA . MET A 1 407 ? 27.021 -17.214 20.895 1.00 42.81 407 MET A CA 1
ATOM 3241 C C . MET A 1 407 ? 26.240 -18.052 21.902 1.00 42.81 407 MET A C 1
ATOM 3243 O O . MET A 1 407 ? 26.530 -17.956 23.087 1.00 42.81 407 MET A O 1
ATOM 3247 N N . GLN A 1 408 ? 25.318 -18.911 21.460 1.00 52.00 408 GLN A N 1
ATOM 3248 C CA . GLN A 1 408 ? 24.632 -19.869 22.332 1.00 52.00 408 GLN A CA 1
ATOM 3249 C C . GLN A 1 408 ? 25.608 -20.899 22.910 1.00 52.00 408 GLN A C 1
ATOM 3251 O O . GLN A 1 408 ? 25.558 -21.182 24.105 1.00 52.00 408 GLN A O 1
ATOM 3256 N N . TYR A 1 409 ? 26.556 -21.392 22.106 1.00 56.66 409 TYR A N 1
ATOM 3257 C CA . TYR A 1 409 ? 27.647 -22.241 22.586 1.00 56.66 409 TYR A CA 1
ATOM 3258 C C . TYR A 1 409 ? 28.513 -21.521 23.635 1.00 56.66 409 TYR A C 1
ATOM 3260 O O . TYR A 1 409 ? 28.813 -22.086 24.687 1.00 56.66 409 TYR A O 1
ATOM 3268 N N . CYS A 1 410 ? 28.887 -20.260 23.390 1.00 51.78 410 CYS A N 1
ATOM 3269 C CA . CYS A 1 410 ? 29.700 -19.472 24.317 1.00 51.78 410 CYS A CA 1
ATOM 3270 C C . CYS A 1 410 ? 28.945 -19.094 25.602 1.00 51.78 410 CYS A C 1
ATOM 3272 O O . CYS A 1 410 ? 29.530 -19.171 26.679 1.00 51.78 410 CYS A O 1
ATOM 3274 N N . ASP A 1 411 ? 27.665 -18.729 25.514 1.00 51.47 411 ASP A N 1
ATOM 3275 C CA . ASP A 1 411 ? 26.807 -18.408 26.662 1.00 51.47 411 ASP A CA 1
ATOM 3276 C C . ASP A 1 411 ? 26.579 -19.642 27.547 1.00 51.47 411 ASP A C 1
ATOM 3278 O O . ASP A 1 411 ? 26.759 -19.582 28.763 1.00 51.47 411 ASP A O 1
ATOM 3282 N N . HIS A 1 412 ? 26.300 -20.804 26.944 1.00 54.91 412 HIS A N 1
ATOM 3283 C CA . HIS A 1 412 ? 26.147 -22.068 27.677 1.00 54.91 412 HIS A CA 1
ATOM 3284 C C . HIS A 1 412 ? 27.453 -22.499 28.357 1.00 54.91 412 HIS A C 1
ATOM 3286 O O . HIS A 1 412 ? 27.460 -22.892 29.528 1.00 54.91 412 HIS A O 1
ATOM 3292 N N . ARG A 1 413 ? 28.587 -22.346 27.660 1.00 57.84 413 ARG A N 1
ATOM 3293 C CA . ARG A 1 413 ? 29.925 -22.600 28.215 1.00 57.84 413 ARG A CA 1
ATOM 3294 C C . ARG A 1 413 ? 30.247 -21.666 29.385 1.00 57.84 413 ARG A C 1
ATOM 3296 O O . ARG A 1 413 ? 30.810 -22.123 30.380 1.00 57.84 413 ARG A O 1
ATOM 3303 N N . ASN A 1 414 ? 29.895 -20.385 29.286 1.00 55.06 414 ASN A N 1
ATOM 3304 C CA . ASN A 1 414 ? 30.138 -19.399 30.340 1.00 55.06 414 ASN A CA 1
ATOM 3305 C C . ASN A 1 414 ? 29.271 -19.668 31.576 1.00 55.06 414 ASN A C 1
ATOM 3307 O O . ASN A 1 414 ? 29.821 -19.771 32.670 1.00 55.06 414 ASN A O 1
ATOM 3311 N N . LYS A 1 415 ? 27.967 -19.921 31.403 1.00 58.84 415 LYS A N 1
ATOM 3312 C CA . LYS A 1 415 ? 27.051 -20.277 32.504 1.00 58.84 415 LYS A CA 1
ATOM 3313 C C . LYS A 1 415 ? 27.488 -21.530 33.261 1.00 58.84 415 LYS A C 1
ATOM 3315 O O . LYS A 1 415 ? 27.401 -21.589 34.483 1.00 58.84 415 LYS A O 1
ATOM 3320 N N . ARG A 1 416 ? 27.999 -22.552 32.568 1.00 59.16 416 ARG A N 1
ATOM 3321 C CA . ARG A 1 416 ? 28.514 -23.763 33.235 1.00 59.16 416 ARG A CA 1
ATOM 3322 C C . ARG A 1 416 ? 29.843 -23.534 33.955 1.00 59.16 416 ARG A C 1
ATOM 3324 O O . ARG A 1 416 ? 30.060 -24.124 35.013 1.00 59.16 416 ARG A O 1
ATOM 3331 N N . ARG A 1 417 ? 30.699 -22.651 33.432 1.00 56.00 417 ARG A N 1
ATOM 3332 C CA . ARG A 1 417 ? 31.940 -22.234 34.102 1.00 56.00 417 ARG A CA 1
ATOM 3333 C C . ARG A 1 417 ? 31.654 -21.436 35.375 1.00 56.00 417 ARG A C 1
ATOM 3335 O O . ARG A 1 417 ? 32.323 -21.658 36.379 1.00 56.00 417 ARG A O 1
ATOM 3342 N N . GLU A 1 418 ? 30.649 -20.564 35.346 1.00 60.19 418 GLU A N 1
ATOM 3343 C CA . GLU A 1 418 ? 30.137 -19.857 36.530 1.00 60.19 418 GLU A CA 1
ATOM 3344 C C . GLU A 1 418 ? 29.600 -20.833 37.589 1.00 60.19 418 GLU A C 1
ATOM 3346 O O . GLU A 1 418 ? 29.775 -20.604 38.782 1.00 60.19 418 GLU A O 1
ATOM 3351 N N . ASN A 1 419 ? 29.060 -21.977 37.158 1.00 66.69 419 ASN A N 1
ATOM 3352 C CA . ASN A 1 419 ? 28.598 -23.057 38.033 1.00 66.69 419 ASN A CA 1
ATOM 3353 C C . ASN A 1 419 ? 29.700 -24.054 38.461 1.00 66.69 419 ASN A C 1
ATOM 3355 O O . ASN A 1 419 ? 29.387 -25.112 39.004 1.00 66.69 419 ASN A O 1
ATOM 3359 N N . GLY A 1 420 ? 30.984 -23.761 38.219 1.00 65.19 420 GLY A N 1
ATOM 3360 C CA . GLY A 1 420 ? 32.111 -24.581 38.691 1.00 65.19 420 GLY A CA 1
ATOM 3361 C C . GLY A 1 420 ? 32.311 -25.916 37.960 1.00 65.19 420 GLY A C 1
ATOM 3362 O O . GLY A 1 420 ? 33.080 -26.759 38.421 1.00 65.19 420 GLY A O 1
ATOM 3363 N N . ILE A 1 421 ? 31.651 -26.121 36.816 1.00 61.22 421 ILE A N 1
ATOM 3364 C CA . ILE A 1 421 ? 31.776 -27.350 36.024 1.00 61.22 421 ILE A CA 1
ATOM 3365 C C . ILE A 1 421 ? 33.022 -27.232 35.132 1.00 61.22 421 ILE A C 1
ATOM 3367 O O . ILE A 1 421 ? 33.080 -26.384 34.239 1.00 61.22 421 ILE A O 1
ATOM 3371 N N . SER A 1 422 ? 34.035 -28.071 35.377 1.00 50.59 422 SER A N 1
ATOM 3372 C CA . SER A 1 422 ? 35.287 -28.111 34.601 1.00 50.59 422 SER A CA 1
ATOM 3373 C C . SER A 1 422 ? 35.418 -29.407 33.789 1.00 50.59 422 SER A C 1
ATOM 3375 O O . SER A 1 422 ? 34.958 -30.452 34.235 1.00 50.59 422 SER A O 1
ATOM 3377 N N . GLY A 1 423 ? 36.049 -29.329 32.605 1.00 52.19 423 GLY A N 1
ATOM 3378 C CA . GLY A 1 423 ? 36.318 -30.482 31.726 1.00 52.19 423 GLY A CA 1
ATOM 3379 C C . GLY A 1 423 ? 35.266 -30.729 30.638 1.00 52.19 423 GLY A C 1
ATOM 3380 O O . GLY A 1 423 ? 34.668 -31.793 30.606 1.00 52.19 423 GLY A O 1
ATOM 3381 N N . PHE A 1 424 ? 35.035 -29.754 29.752 1.00 50.72 424 PHE A N 1
ATOM 3382 C CA . PHE A 1 424 ? 33.948 -29.816 28.768 1.00 50.72 424 PHE A CA 1
ATOM 3383 C C . PHE A 1 424 ? 34.428 -30.143 27.343 1.00 50.72 424 PHE A C 1
ATOM 3385 O O . PHE A 1 424 ? 35.274 -29.425 26.799 1.00 50.72 424 PHE A O 1
ATOM 3392 N N . GLU A 1 425 ? 33.857 -31.186 26.731 1.00 57.16 425 GLU A N 1
ATOM 3393 C CA . GLU A 1 425 ? 34.082 -31.579 25.333 1.00 57.16 425 GLU A CA 1
ATOM 3394 C C . GLU A 1 425 ? 32.988 -30.978 24.414 1.00 57.16 425 GLU A C 1
ATOM 3396 O O . GLU A 1 425 ? 31.802 -31.088 24.725 1.00 57.16 425 GLU A O 1
ATOM 3401 N N . PRO A 1 426 ? 33.337 -30.362 23.263 1.00 53.78 426 PRO A N 1
ATOM 3402 C CA . PRO A 1 426 ? 32.376 -29.759 22.323 1.00 53.78 426 PRO A CA 1
ATOM 3403 C C . PRO A 1 426 ? 31.244 -30.687 21.855 1.00 53.78 426 PRO A C 1
ATOM 3405 O O . PRO A 1 426 ? 30.153 -30.213 21.530 1.00 53.78 426 PRO A O 1
ATOM 3408 N N . SER A 1 427 ? 31.496 -31.996 21.846 1.00 57.84 427 SER A N 1
ATOM 3409 C CA . SER A 1 427 ? 30.546 -33.039 21.465 1.00 57.84 427 SER A CA 1
ATOM 3410 C C . SER A 1 427 ? 29.284 -33.034 22.337 1.00 57.84 427 SER A C 1
ATOM 3412 O O . SER A 1 427 ? 28.188 -33.192 21.805 1.00 57.84 427 SER A O 1
ATOM 3414 N N . GLU A 1 428 ? 29.385 -32.747 23.639 1.00 60.06 428 GLU A N 1
ATOM 3415 C CA . GLU A 1 428 ? 28.240 -32.771 24.562 1.00 60.06 428 GLU A CA 1
ATOM 3416 C C . GLU A 1 428 ? 27.211 -31.657 24.281 1.00 60.06 428 GLU A C 1
ATOM 3418 O O . GLU A 1 428 ? 26.007 -31.907 24.355 1.00 60.06 428 GLU A O 1
ATOM 3423 N N . THR A 1 429 ? 27.644 -30.451 23.879 1.00 65.44 429 THR A N 1
ATOM 3424 C CA . THR A 1 429 ? 26.714 -29.361 23.499 1.00 65.44 429 THR A CA 1
ATOM 3425 C C . THR A 1 429 ? 25.969 -29.690 22.213 1.00 65.44 429 THR A C 1
ATOM 3427 O O . THR A 1 429 ? 24.785 -29.389 22.086 1.00 65.44 429 THR A O 1
ATOM 3430 N N . ILE A 1 430 ? 26.652 -30.307 21.248 1.00 64.25 430 ILE A N 1
ATOM 3431 C CA . ILE A 1 430 ? 26.036 -30.695 19.977 1.00 64.25 430 ILE A CA 1
ATOM 3432 C C . ILE A 1 430 ? 24.953 -31.747 20.229 1.00 64.25 430 ILE A C 1
ATOM 3434 O O . ILE A 1 430 ? 23.857 -31.639 19.678 1.00 64.25 430 ILE A O 1
ATOM 3438 N N . GLU A 1 431 ? 25.208 -32.714 21.115 1.00 67.31 431 GLU A N 1
ATOM 3439 C CA . GLU A 1 431 ? 24.191 -33.692 21.504 1.00 67.31 431 GLU A CA 1
ATOM 3440 C C . GLU A 1 431 ? 22.986 -33.049 22.205 1.00 67.31 431 GLU A C 1
ATOM 3442 O O . GLU A 1 431 ? 21.853 -33.440 21.931 1.00 67.31 431 GLU A O 1
ATOM 3447 N N . GLU A 1 432 ? 23.196 -32.071 23.092 1.00 68.12 432 GLU A N 1
ATOM 3448 C CA . GLU A 1 432 ? 22.099 -31.337 23.744 1.00 68.12 432 GLU A CA 1
ATOM 3449 C C . GLU A 1 432 ? 21.274 -30.521 22.733 1.00 68.12 432 GLU A C 1
ATOM 3451 O O . GLU A 1 432 ? 20.045 -30.509 22.815 1.00 68.12 432 GLU A O 1
ATOM 3456 N N . LEU A 1 433 ? 21.915 -29.899 21.737 1.00 63.06 433 LEU A N 1
ATOM 3457 C CA . LEU A 1 433 ? 21.222 -29.160 20.676 1.00 63.06 433 LEU A CA 1
ATOM 3458 C C . LEU A 1 433 ? 20.411 -30.084 19.755 1.00 63.06 433 LEU A C 1
ATOM 3460 O O . LEU A 1 433 ? 19.298 -29.725 19.368 1.00 63.06 433 LEU A O 1
ATOM 3464 N N . ILE A 1 434 ? 20.926 -31.277 19.440 1.00 66.50 434 ILE A N 1
ATOM 3465 C CA . ILE A 1 434 ? 20.191 -32.305 18.687 1.00 66.50 434 ILE A CA 1
ATOM 3466 C C . ILE A 1 434 ? 19.004 -32.816 19.516 1.00 66.50 434 ILE A C 1
ATOM 3468 O O . ILE A 1 434 ? 17.872 -32.810 19.035 1.00 66.50 434 ILE A O 1
ATOM 3472 N N . LYS A 1 435 ? 19.223 -33.189 20.785 1.00 71.12 435 LYS A N 1
ATOM 3473 C CA . LYS A 1 435 ? 18.160 -33.668 21.692 1.00 71.12 435 LYS A CA 1
ATOM 3474 C C . LYS A 1 435 ? 17.082 -32.616 21.949 1.00 71.12 435 LYS A C 1
ATOM 3476 O O . LYS A 1 435 ? 15.922 -32.969 22.127 1.00 71.12 435 LYS A O 1
ATOM 3481 N N . GLY A 1 436 ? 17.456 -31.338 21.959 1.00 69.44 436 GLY A N 1
ATOM 3482 C CA . GLY A 1 436 ? 16.528 -30.218 22.094 1.00 69.44 436 GLY A CA 1
ATOM 3483 C C . GLY A 1 436 ? 15.804 -29.832 20.799 1.00 69.44 436 GLY A C 1
ATOM 3484 O O . GLY A 1 436 ? 14.996 -28.908 20.836 1.00 69.44 436 GLY A O 1
ATOM 3485 N N . GLY A 1 437 ? 16.083 -30.496 19.669 1.00 63.00 437 GLY A N 1
ATOM 3486 C CA . GLY A 1 437 ? 15.452 -30.222 18.372 1.00 63.00 437 GLY A CA 1
ATOM 3487 C C . GLY A 1 437 ? 15.952 -28.955 17.665 1.00 63.00 437 GLY A C 1
ATOM 3488 O O . GLY A 1 437 ? 15.306 -28.480 16.735 1.00 63.00 437 GLY A O 1
ATOM 3489 N N . TRP A 1 438 ? 17.085 -28.393 18.093 1.00 53.81 438 TRP A N 1
ATOM 3490 C CA . TRP A 1 438 ? 17.650 -27.150 17.547 1.00 53.81 438 TRP A CA 1
ATOM 3491 C C . TRP A 1 438 ? 18.519 -27.390 16.304 1.00 53.81 438 TRP A C 1
ATOM 3493 O O . TRP A 1 438 ? 18.615 -26.524 15.431 1.00 53.81 438 TRP A O 1
ATOM 3503 N N . LEU A 1 439 ? 19.130 -28.574 16.201 1.00 56.50 439 LEU A N 1
ATOM 3504 C CA . LEU A 1 439 ? 19.822 -29.045 15.001 1.00 56.50 439 LEU A CA 1
ATOM 3505 C C . LEU A 1 439 ? 18.909 -30.005 14.228 1.00 56.50 439 LEU A C 1
ATOM 3507 O O . LEU A 1 439 ? 18.737 -31.157 14.612 1.00 56.50 439 LEU A O 1
ATOM 3511 N N . THR A 1 440 ? 18.328 -29.510 13.134 1.00 65.12 440 THR A N 1
ATOM 3512 C CA . THR A 1 440 ? 17.525 -30.292 12.181 1.00 65.12 440 THR A CA 1
ATOM 3513 C C . THR A 1 440 ? 18.295 -30.480 10.870 1.00 65.12 440 THR A C 1
ATOM 3515 O O . THR A 1 440 ? 19.292 -29.792 10.624 1.00 65.12 440 THR A O 1
ATOM 3518 N N . ARG A 1 441 ? 17.823 -31.376 9.994 1.00 51.22 441 ARG A N 1
ATOM 3519 C CA . ARG A 1 441 ? 18.388 -31.597 8.649 1.00 51.22 441 ARG A CA 1
ATOM 3520 C C . ARG A 1 441 ? 18.485 -30.305 7.820 1.00 51.22 441 ARG A C 1
ATOM 3522 O O . ARG A 1 441 ? 19.485 -30.079 7.134 1.00 51.22 441 ARG A O 1
ATOM 3529 N N . ASP A 1 442 ? 17.494 -29.428 7.944 1.00 50.41 442 ASP A N 1
ATOM 3530 C CA . ASP A 1 442 ? 17.461 -28.136 7.251 1.00 50.41 442 ASP A CA 1
ATOM 3531 C C . ASP A 1 442 ? 18.505 -27.168 7.825 1.00 50.41 442 ASP A C 1
ATOM 3533 O O . ASP A 1 442 ? 19.183 -26.454 7.083 1.00 50.41 442 ASP A O 1
ATOM 3537 N N . THR A 1 443 ? 18.708 -27.197 9.148 1.00 55.53 443 THR A N 1
ATOM 3538 C CA . THR A 1 443 ? 19.758 -26.423 9.827 1.00 55.53 443 THR A CA 1
ATOM 3539 C C . THR A 1 443 ? 21.161 -26.880 9.401 1.00 55.53 443 THR A C 1
ATOM 3541 O O . THR A 1 443 ? 22.068 -26.054 9.294 1.00 55.53 443 THR A O 1
ATOM 3544 N N . TRP A 1 444 ? 21.343 -28.176 9.117 1.00 55.41 444 TRP A N 1
ATOM 3545 C CA . TRP A 1 444 ? 22.625 -28.758 8.699 1.00 55.41 444 TRP A CA 1
ATOM 3546 C C . TRP A 1 444 ? 22.987 -28.470 7.240 1.00 55.41 444 TRP A C 1
ATOM 3548 O O . TRP A 1 444 ? 24.117 -28.076 6.963 1.00 55.41 444 TRP A O 1
ATOM 3558 N N . THR A 1 445 ? 22.030 -28.585 6.314 1.00 52.25 445 THR A N 1
ATOM 3559 C CA . THR A 1 445 ? 22.240 -28.226 4.895 1.00 52.25 445 THR A CA 1
ATOM 3560 C C . THR A 1 445 ? 22.735 -26.778 4.769 1.00 52.25 445 THR A C 1
ATOM 3562 O O . THR A 1 445 ? 23.581 -26.453 3.937 1.00 52.25 445 THR A O 1
ATOM 3565 N N . TRP A 1 446 ? 22.270 -25.916 5.676 1.00 49.84 446 TRP A N 1
ATOM 3566 C CA . TRP A 1 446 ? 22.706 -24.530 5.801 1.00 49.84 446 TRP A CA 1
ATOM 3567 C C . TRP A 1 446 ? 24.118 -24.382 6.402 1.00 49.84 446 TRP A C 1
ATOM 3569 O O . TRP A 1 446 ? 24.906 -23.567 5.928 1.00 49.84 446 TRP A O 1
ATOM 3579 N N . LEU A 1 447 ? 24.462 -25.183 7.415 1.00 49.19 447 LEU A N 1
ATOM 3580 C CA . LEU A 1 447 ? 25.790 -25.216 8.046 1.00 49.19 447 LEU A CA 1
ATOM 3581 C C . LEU A 1 447 ? 26.879 -25.722 7.088 1.00 49.19 447 LEU A C 1
ATOM 3583 O O . LEU A 1 447 ? 27.955 -25.130 7.038 1.00 49.19 447 LEU A O 1
ATOM 3587 N N . GLY A 1 448 ? 26.579 -26.740 6.275 1.00 51.59 448 GLY A N 1
ATOM 3588 C CA . GLY A 1 448 ? 27.483 -27.239 5.233 1.00 51.59 448 GLY A CA 1
ATOM 3589 C C . GLY A 1 448 ? 27.854 -26.160 4.211 1.00 51.59 448 GLY A C 1
ATOM 3590 O O . GLY A 1 448 ? 29.027 -25.982 3.909 1.00 51.59 448 GLY A O 1
ATOM 3591 N N . LEU A 1 449 ? 26.885 -25.348 3.768 1.00 44.34 449 LEU A N 1
ATOM 3592 C CA . LEU A 1 449 ? 27.118 -24.231 2.837 1.00 44.34 449 LEU A CA 1
ATOM 3593 C C . LEU A 1 449 ? 27.977 -23.096 3.423 1.00 44.34 449 LEU A C 1
ATOM 3595 O O . LEU A 1 449 ? 28.654 -22.389 2.675 1.00 44.34 449 LEU A O 1
ATOM 3599 N N . VAL A 1 450 ? 27.938 -22.899 4.744 1.00 46.75 450 VAL A N 1
ATOM 3600 C CA . VAL A 1 450 ? 28.760 -21.899 5.448 1.00 46.75 450 VAL A CA 1
ATOM 3601 C C . VAL A 1 450 ? 30.182 -22.417 5.675 1.00 46.75 450 VAL A C 1
ATOM 3603 O O . VAL A 1 450 ? 31.132 -21.646 5.547 1.00 46.75 450 VAL A O 1
ATOM 3606 N N . MET A 1 451 ? 30.345 -23.709 5.977 1.00 46.06 451 MET A N 1
ATOM 3607 C CA . MET A 1 451 ? 31.661 -24.312 6.220 1.00 46.06 451 MET A CA 1
ATOM 3608 C C . MET A 1 451 ? 32.465 -24.535 4.929 1.00 46.06 451 MET A C 1
ATOM 3610 O O . MET A 1 451 ? 33.678 -24.335 4.939 1.00 46.06 451 MET A O 1
ATOM 3614 N N . ASP A 1 452 ? 31.804 -24.812 3.800 1.00 42.06 452 ASP A N 1
ATOM 3615 C CA . ASP A 1 452 ? 32.452 -25.024 2.491 1.00 42.06 452 ASP A CA 1
ATOM 3616 C C . ASP A 1 452 ? 33.072 -23.736 1.891 1.00 42.06 452 ASP A C 1
ATOM 3618 O O . ASP A 1 452 ? 33.881 -23.778 0.967 1.00 42.06 452 ASP A O 1
ATOM 3622 N N . ARG A 1 453 ? 32.740 -22.554 2.437 1.00 42.25 453 ARG A N 1
ATOM 3623 C CA . ARG A 1 453 ? 33.251 -21.239 1.984 1.00 42.25 453 ARG A CA 1
ATOM 3624 C C . ARG A 1 453 ? 34.278 -20.598 2.927 1.00 42.25 453 ARG A C 1
ATOM 3626 O O . ARG A 1 453 ? 34.440 -19.382 2.903 1.00 42.25 453 ARG A O 1
ATOM 3633 N N . GLY A 1 454 ? 34.938 -21.400 3.763 1.00 37.94 454 GLY A N 1
ATOM 3634 C CA . GLY A 1 454 ? 35.779 -20.982 4.891 1.00 37.94 454 GLY A CA 1
ATOM 3635 C C . GLY A 1 454 ? 36.557 -19.664 4.747 1.00 37.94 454 GLY A C 1
ATOM 3636 O O . GLY A 1 454 ? 37.600 -19.610 4.103 1.00 37.94 454 GLY A O 1
ATOM 3637 N N . TYR A 1 455 ? 36.113 -18.644 5.486 1.00 39.84 455 TYR A N 1
ATOM 3638 C CA . TYR A 1 455 ? 36.944 -17.522 5.924 1.00 39.84 455 TYR A CA 1
ATOM 3639 C C . TYR A 1 455 ? 36.636 -17.235 7.396 1.00 39.84 455 TYR A C 1
ATOM 3641 O O . TYR A 1 455 ? 35.565 -16.737 7.737 1.00 39.84 455 TYR A O 1
ATOM 3649 N N . LEU A 1 456 ? 37.577 -17.562 8.282 1.00 41.19 456 LEU A N 1
ATOM 3650 C CA . LEU A 1 456 ? 37.594 -17.071 9.658 1.00 41.19 456 LEU A CA 1
ATOM 3651 C C . LEU A 1 456 ? 38.853 -16.223 9.819 1.00 41.19 456 LEU A C 1
ATOM 3653 O O . LEU A 1 456 ? 39.971 -16.720 9.685 1.00 41.19 456 LEU A O 1
ATOM 3657 N N . TYR A 1 457 ? 38.653 -14.935 10.068 1.00 38.97 457 TYR A N 1
ATOM 3658 C CA . TYR A 1 457 ? 39.707 -14.012 10.464 1.00 38.97 457 TYR A CA 1
ATOM 3659 C C . TYR A 1 457 ? 39.818 -14.014 11.992 1.00 38.97 457 TYR A C 1
ATOM 3661 O O . TYR A 1 457 ? 38.801 -14.086 12.685 1.00 38.97 457 TYR A O 1
ATOM 3669 N N . ASP A 1 458 ? 41.038 -13.919 12.526 1.00 42.22 458 ASP A N 1
ATOM 3670 C CA . ASP A 1 458 ? 41.221 -13.582 13.939 1.00 42.22 458 ASP A CA 1
ATOM 3671 C C . ASP A 1 458 ? 40.650 -12.181 14.222 1.00 42.22 458 ASP A C 1
ATOM 3673 O O . ASP A 1 458 ? 40.368 -11.401 13.308 1.00 42.22 458 ASP A O 1
ATOM 3677 N N . ARG A 1 459 ? 40.504 -11.838 15.509 1.00 36.12 459 ARG A N 1
ATOM 3678 C CA . ARG A 1 459 ? 39.954 -10.554 15.994 1.00 36.12 459 ARG A CA 1
ATOM 3679 C C . ARG A 1 459 ? 40.653 -9.313 15.406 1.00 36.12 459 ARG A C 1
ATOM 3681 O O . ARG A 1 459 ? 40.092 -8.222 15.448 1.00 36.12 459 ARG A O 1
ATOM 3688 N N . ASP A 1 460 ? 41.829 -9.517 14.819 1.00 38.81 460 ASP A N 1
ATOM 3689 C CA . ASP A 1 460 ? 42.724 -8.500 14.278 1.00 38.81 460 ASP A CA 1
ATOM 3690 C C . ASP A 1 460 ? 42.728 -8.483 12.731 1.00 38.81 460 ASP A C 1
ATOM 3692 O O . ASP A 1 460 ? 43.552 -7.808 12.117 1.00 38.81 460 ASP A O 1
ATOM 3696 N N . GLY A 1 461 ? 41.850 -9.254 12.074 1.00 38.53 461 GLY A N 1
ATOM 3697 C CA . GLY A 1 461 ? 41.750 -9.302 10.610 1.00 38.53 461 GLY A CA 1
ATOM 3698 C C . GLY A 1 461 ? 42.857 -10.108 9.919 1.00 38.53 461 GLY A C 1
ATOM 3699 O O . GLY A 1 461 ? 43.054 -9.971 8.713 1.00 38.53 461 GLY A O 1
ATOM 3700 N N . THR A 1 462 ? 43.580 -10.964 10.648 1.00 40.62 462 THR A N 1
ATOM 3701 C CA . THR A 1 462 ? 44.619 -11.842 10.083 1.00 40.62 462 THR A CA 1
ATOM 3702 C C . THR A 1 462 ? 44.126 -13.282 9.928 1.00 40.62 462 THR A C 1
ATOM 3704 O O . THR A 1 462 ? 43.356 -13.794 10.740 1.00 40.62 462 THR A O 1
ATOM 3707 N N . TYR A 1 463 ? 44.543 -13.934 8.840 1.00 40.88 463 TYR A N 1
ATOM 3708 C CA . TYR A 1 463 ? 44.190 -15.321 8.534 1.00 40.88 463 TYR A CA 1
ATOM 3709 C C . TYR A 1 463 ? 45.010 -16.268 9.418 1.00 40.88 463 TYR A C 1
ATOM 3711 O O . TYR A 1 463 ? 46.231 -16.345 9.265 1.00 40.88 463 TYR A O 1
ATOM 3719 N N . SER A 1 464 ? 44.369 -16.994 10.339 1.00 44.72 464 SER A N 1
ATOM 3720 C CA . SER A 1 464 ? 45.071 -17.927 11.226 1.00 44.72 464 SER A CA 1
ATOM 3721 C C . SER A 1 464 ? 44.788 -19.381 10.838 1.00 44.72 464 SER A C 1
ATOM 3723 O O . SER A 1 464 ? 43.662 -19.874 10.872 1.00 44.72 464 SER A O 1
ATOM 3725 N N . GLY A 1 465 ? 45.846 -20.126 10.496 1.00 42.12 465 GLY A N 1
ATOM 3726 C CA . GLY A 1 465 ? 45.758 -21.558 10.164 1.00 42.12 465 GLY A CA 1
ATOM 3727 C C . GLY A 1 465 ? 45.261 -22.453 11.314 1.00 42.12 465 GLY A C 1
ATOM 3728 O O . GLY A 1 465 ? 45.028 -23.641 11.110 1.00 42.12 465 GLY A O 1
ATOM 3729 N N . ARG A 1 466 ? 45.072 -21.900 12.522 1.00 44.62 466 ARG A N 1
ATOM 3730 C CA . ARG A 1 466 ? 44.506 -22.601 13.688 1.00 44.62 466 ARG A CA 1
ATOM 3731 C C . ARG A 1 466 ? 42.978 -22.699 13.646 1.00 44.62 466 ARG A C 1
ATOM 3733 O O . ARG A 1 466 ? 42.428 -23.609 14.262 1.00 44.62 466 ARG A O 1
ATOM 3740 N N . ALA A 1 467 ? 42.296 -21.821 12.907 1.00 49.12 467 ALA A N 1
ATOM 3741 C CA . ALA A 1 467 ? 40.846 -21.901 12.741 1.00 49.12 467 ALA A CA 1
ATOM 3742 C C . ALA A 1 467 ? 40.433 -23.151 11.940 1.00 49.12 467 ALA A C 1
ATOM 3744 O O . ALA A 1 467 ? 39.456 -23.808 12.288 1.00 49.12 467 ALA A O 1
ATOM 3745 N N . GLY A 1 468 ? 41.230 -23.549 10.941 1.00 50.12 468 GLY A N 1
ATOM 3746 C CA . GLY A 1 468 ? 40.941 -24.718 10.100 1.00 50.12 468 GLY A CA 1
ATOM 3747 C C . GLY A 1 468 ? 40.917 -26.047 10.864 1.00 50.12 468 GLY A C 1
ATOM 3748 O O . GLY A 1 468 ? 40.034 -26.868 10.642 1.00 50.12 468 GLY A O 1
ATOM 3749 N N . THR A 1 469 ? 41.828 -26.257 11.820 1.00 53.84 469 THR A N 1
ATOM 3750 C CA . THR A 1 469 ? 41.858 -27.489 12.633 1.00 53.84 469 THR A CA 1
ATOM 3751 C C . THR A 1 469 ? 40.740 -27.547 13.671 1.00 53.84 469 THR A C 1
ATOM 3753 O O . THR A 1 469 ? 40.219 -28.628 13.941 1.00 53.84 469 THR A O 1
ATOM 3756 N N . ALA A 1 470 ? 40.331 -26.405 14.232 1.00 53.97 470 ALA A N 1
ATOM 3757 C CA . ALA A 1 470 ? 39.189 -26.340 15.143 1.00 53.97 470 ALA A CA 1
ATOM 3758 C C . ALA A 1 470 ? 37.856 -26.579 14.413 1.00 53.97 470 ALA A C 1
ATOM 3760 O O . ALA A 1 470 ? 37.009 -27.306 14.931 1.00 53.97 470 ALA A O 1
ATOM 3761 N N . VAL A 1 471 ? 37.700 -26.032 13.201 1.00 54.56 471 VAL A N 1
ATOM 3762 C CA . VAL A 1 471 ? 36.522 -26.257 12.346 1.00 54.56 471 VAL A CA 1
ATOM 3763 C C . VAL A 1 471 ? 36.455 -27.710 11.884 1.00 54.56 471 VAL A C 1
ATOM 3765 O O . VAL A 1 471 ? 35.420 -28.335 12.068 1.00 54.56 471 VAL A O 1
ATOM 3768 N N . ALA A 1 472 ? 37.561 -28.293 11.412 1.00 60.72 472 ALA A N 1
ATOM 3769 C CA . ALA A 1 472 ? 37.589 -29.700 11.002 1.00 60.72 472 ALA A CA 1
ATOM 3770 C C . ALA A 1 472 ? 37.304 -30.667 12.167 1.00 60.72 472 ALA A C 1
ATOM 3772 O O . ALA A 1 472 ? 36.688 -31.717 11.977 1.00 60.72 472 ALA A O 1
ATOM 3773 N N . LYS A 1 473 ? 37.736 -30.335 13.394 1.00 69.81 473 LYS A N 1
ATOM 3774 C CA . LYS A 1 473 ? 37.381 -31.120 14.585 1.00 69.81 473 LYS A CA 1
ATOM 3775 C C . LYS A 1 473 ? 35.888 -30.986 14.907 1.00 69.81 473 LYS A C 1
ATOM 3777 O O . LYS A 1 473 ? 35.233 -32.001 15.115 1.00 69.81 473 LYS A O 1
ATOM 3782 N N . LEU A 1 474 ? 35.353 -29.763 14.894 1.00 65.25 474 LEU A N 1
ATOM 3783 C CA . LEU A 1 474 ? 33.934 -29.498 15.140 1.00 65.25 474 LEU A CA 1
ATOM 3784 C C . LEU A 1 474 ? 33.040 -30.192 14.104 1.00 65.25 474 LEU A C 1
ATOM 3786 O O . LEU A 1 474 ? 32.056 -30.818 14.474 1.00 65.25 474 LEU A O 1
ATOM 3790 N N . GLU A 1 475 ? 33.408 -30.129 12.828 1.00 66.62 475 GLU A N 1
ATOM 3791 C CA . GLU A 1 475 ? 32.719 -30.805 11.730 1.00 66.62 475 GLU A CA 1
ATOM 3792 C C . GLU A 1 475 ? 32.660 -32.321 11.959 1.00 66.62 475 GLU A C 1
ATOM 3794 O O . GLU A 1 475 ? 31.581 -32.910 11.930 1.00 66.62 475 GLU A O 1
ATOM 3799 N N . ASN A 1 476 ? 33.795 -32.942 12.294 1.00 70.69 476 ASN A N 1
ATOM 3800 C CA . ASN A 1 476 ? 33.849 -34.370 12.613 1.00 70.69 476 ASN A CA 1
ATOM 3801 C C . ASN A 1 476 ? 33.021 -34.741 13.853 1.00 70.69 476 ASN A C 1
ATOM 3803 O O . ASN A 1 476 ? 32.387 -35.798 13.873 1.00 70.69 476 ASN A O 1
ATOM 3807 N N . ASP A 1 477 ? 33.020 -33.901 14.888 1.00 72.38 477 ASP A N 1
ATOM 3808 C CA . ASP A 1 477 ? 32.254 -34.144 16.112 1.00 72.38 477 ASP A CA 1
ATOM 3809 C C . ASP A 1 477 ? 30.739 -34.000 15.865 1.00 72.38 477 ASP A C 1
ATOM 3811 O O . ASP A 1 477 ? 29.953 -34.787 16.400 1.00 72.38 477 ASP A O 1
ATOM 3815 N N . VAL A 1 478 ? 30.320 -33.073 14.992 1.00 64.31 478 VAL A N 1
ATOM 3816 C CA . VAL A 1 478 ? 28.916 -32.937 14.569 1.00 64.31 478 VAL A CA 1
ATOM 3817 C C . VAL A 1 478 ? 28.472 -34.120 13.712 1.00 64.31 478 VAL A C 1
ATOM 3819 O O . VAL A 1 478 ? 27.418 -34.689 13.990 1.00 64.31 478 VAL A O 1
ATOM 3822 N N . ILE A 1 479 ? 29.270 -34.541 12.725 1.00 71.75 479 ILE A N 1
ATOM 3823 C CA . ILE A 1 479 ? 28.950 -35.701 11.875 1.00 71.75 479 ILE A CA 1
ATOM 3824 C C . ILE A 1 479 ? 28.745 -36.955 12.736 1.00 71.75 479 ILE A C 1
ATOM 3826 O O . ILE A 1 479 ? 27.716 -37.620 12.620 1.00 71.75 479 ILE A O 1
ATOM 3830 N N . LYS A 1 480 ? 29.660 -37.226 13.679 1.00 74.31 480 LYS A N 1
ATOM 3831 C CA . LYS A 1 480 ? 29.539 -38.359 14.614 1.00 74.31 480 LYS A CA 1
ATOM 3832 C C . LYS A 1 480 ? 28.280 -38.283 15.477 1.00 74.31 480 LYS A C 1
ATOM 3834 O O . LYS A 1 480 ? 27.660 -39.313 15.741 1.00 74.31 480 LYS A O 1
ATOM 3839 N N . ALA A 1 481 ? 27.904 -37.089 15.935 1.00 69.62 481 ALA A N 1
ATOM 3840 C CA . ALA A 1 481 ? 26.687 -36.903 16.716 1.00 69.62 481 ALA A CA 1
ATOM 3841 C C . ALA A 1 481 ? 25.428 -37.152 15.864 1.00 69.62 481 ALA A C 1
ATOM 3843 O O . ALA A 1 481 ? 24.522 -37.855 16.306 1.00 69.62 481 ALA A O 1
ATOM 3844 N N . LEU A 1 482 ? 25.381 -36.650 14.627 1.00 66.81 482 LEU A N 1
ATOM 3845 C CA . LEU A 1 482 ? 24.253 -36.866 13.712 1.00 66.81 482 LEU A CA 1
ATOM 3846 C C . LEU A 1 482 ? 24.079 -38.347 13.343 1.00 66.81 482 LEU A C 1
ATOM 3848 O O . LEU A 1 482 ? 22.950 -38.844 13.370 1.00 66.81 482 LEU A O 1
ATOM 3852 N N . ASP A 1 483 ? 25.181 -39.064 13.093 1.00 72.19 483 ASP A N 1
ATOM 3853 C CA . ASP A 1 483 ? 25.183 -40.519 12.884 1.00 72.19 483 ASP A CA 1
ATOM 3854 C C . ASP A 1 483 ? 24.634 -41.263 14.107 1.00 72.19 483 ASP A C 1
ATOM 3856 O O . ASP A 1 483 ? 23.748 -42.112 13.986 1.00 72.19 483 ASP A O 1
ATOM 3860 N N . LYS A 1 484 ? 25.112 -40.908 15.308 1.00 81.75 484 LYS A N 1
ATOM 3861 C CA . LYS A 1 484 ? 24.696 -41.528 16.575 1.00 81.75 484 LYS A CA 1
ATOM 3862 C C . LYS A 1 484 ? 23.193 -41.388 16.836 1.00 81.75 484 LYS A C 1
ATOM 3864 O O . LYS A 1 484 ? 22.588 -42.314 17.376 1.00 81.75 484 LYS A O 1
ATOM 3869 N N . TYR A 1 485 ? 22.596 -40.255 16.466 1.00 75.56 485 TYR A N 1
ATOM 3870 C CA . TYR A 1 485 ? 21.169 -39.978 16.672 1.00 75.56 485 TYR A CA 1
ATOM 3871 C C . TYR A 1 485 ? 20.299 -40.255 15.439 1.00 75.56 485 TYR A C 1
ATOM 3873 O O . TYR A 1 485 ? 19.096 -40.007 15.482 1.00 75.56 485 TYR A O 1
ATOM 3881 N N . ASN A 1 486 ? 20.875 -40.820 14.370 1.00 77.31 486 ASN A N 1
ATOM 3882 C CA . ASN A 1 486 ? 20.175 -41.196 13.138 1.00 77.31 486 ASN A CA 1
ATOM 3883 C C . ASN A 1 486 ? 19.415 -40.026 12.478 1.00 77.31 486 ASN A C 1
ATOM 3885 O O . ASN A 1 486 ? 18.391 -40.235 11.834 1.00 77.31 486 ASN A O 1
ATOM 3889 N N . VAL A 1 487 ? 19.927 -38.799 12.637 1.00 67.69 487 VAL A N 1
ATOM 3890 C CA . VAL A 1 487 ? 19.278 -37.543 12.200 1.00 67.69 487 VAL A CA 1
ATOM 3891 C C . VAL A 1 487 ? 19.249 -37.408 10.668 1.00 67.69 487 VAL A C 1
ATOM 3893 O O . VAL A 1 487 ? 18.542 -36.569 10.119 1.00 67.69 487 VAL A O 1
ATOM 3896 N N . TRP A 1 488 ? 20.016 -38.241 9.958 1.00 59.44 488 TRP A N 1
ATOM 3897 C CA . TRP A 1 488 ? 20.043 -38.282 8.494 1.00 59.44 488 TRP A CA 1
ATOM 3898 C C . TRP A 1 488 ? 18.756 -38.831 7.863 1.00 59.44 488 TRP A C 1
ATOM 3900 O O . TRP A 1 488 ? 18.495 -38.540 6.692 1.00 59.44 488 TRP A O 1
ATOM 3910 N N . LYS A 1 489 ? 17.990 -39.638 8.610 1.00 49.22 489 LYS A N 1
ATOM 3911 C CA . LYS A 1 489 ? 16.672 -40.142 8.201 1.00 49.22 489 LYS A CA 1
ATOM 3912 C C . LYS A 1 489 ? 15.602 -39.120 8.542 1.00 49.22 489 LYS A C 1
ATOM 3914 O O . LYS A 1 489 ? 14.776 -38.857 7.641 1.00 49.22 489 LYS A O 1
#

Secondary structure (DSSP, 8-state):
--SS--GGGG--PPPPP---------------TT--SSTT--HHHHHHHHHTS-HHHHHHHHHH-HHHHHHHHH-HHHHHHHHHHHHTT-S---HHHHHHHTHHHHHHHHHHHHHHHHHHS-HHHHHHHHHHTT--HHHHHT--SHHHHHHHHHHHHHHHHHHHTT----SS-PPPPHHHHHHHHHHHHHHT-------TT-S-HHHHHHHHHHHHTT--PPPHHHHHHSEEEEEE-TTSTTGGGGGG-TTTTTS--EEEEE--GGGT--EEEEPPEETTEE--GGGGTS-HHHHHT-EEEE-TTSSEEEEEETTTEEEEEEEEEE-TTT--EEEE-SSEEEESSPPPPGGG-TTTTTTT---SHHHHHHHHHHHHHTSTTTTGGGTSS-SSS--SSTHHHHHHHHHHHHHHHHHHHHTT-----HHHHHHHHHHTT-S-HHHHHHHHHHHTT---B-TTS-B-HHHHHHHHHHHHHHHHHHHHTTTT-

InterPro domains:
  IPR001810 F-box domain [PF00646] (40-78)
  IPR001810 F-box domain [PS50181] (35-82)
  IPR036047 F-box-like domain superfamily [SSF81383] (24-96)

pLDDT: mean 71.47, std 22.85, range [26.72, 97.31]

Foldseek 3Di:
DPDPPDPPPPPDDDDDDDDDDDDDPDDPDDPDLPPAPDVPDDLVNVVVVLLPDDLVVLLVQLVPDVNSVLSSQQCLPSLLVVVCVQQVQAPDDQPLLNLLSVPPVSQVVLLVVQLVVQLVDDLVVLLVVCVVLVPDVVCSVPDDDSSSSSVSSSVSVLVVVCVVLPVDPPVDDDDDDPVSVLVQSVVCLQVVHHDDDPHDPSSYSSNNSSLVRLVLLFDLADHLSRQQVFKKWKFWFCQFPLVVLLVLACLNVLNFTKIKHWDHVVVVTAIDIDADDDPNRGSDSCCVPDPPVQRRQKGWDQDPSNQWIFIDTNNPRTDWIWGWGADNRNRWIWTDTRTMIITRDTDDRCVPHPCSVVSPQDPDPVSVVVVVVVVNVPDPPPPSSVSSPPDDDDDDPPCDPVVVVVVVVVVVVVVVVVVVDDDDDPLVVLLVCVVVVNDAPVNVVVVVVVLVVDDDADPVRHGDPVVVVVSVVNVVSNVVSCVVVVRVD

Sequence (489 aa):
MSAFCDPKRWLEVPDLPVGSTLDQHKTFAKPTSQNPPFPGLPSDVFLLCLRYLDLATLVEVQIVNSGWRNHIVSDQLGWKERCNLLWADKVYVPQGLRIFADGREGVDRWVEEEKEGIAGMGIKKIKQELLRLGVPGREIAGCFEKREYVNLYFDTMSEMTKTQLGGKTRTNIEPWHPEHLMKVVEQSHKKGHLYILETGPLACPAMTAFVLSIKDAKRCAMSEAELCSFIFHVRVRSQGPLAPCIPNDPWWQGKGHGKVKFRPNSEGGGMTWQWPEIDGAVMNPFAMMMDQEGLDSMAYELTESKEFVQLYFNVSSKGPLETCARHPTNWGWILFSEGTVWCNWDHCLADKDPYVGLDSFPTSNRVGREALDKVYARSTICPLYNCLFHSNGGDGDFHMRGVFLYMQYCDHRNKRRENGISGFEPSETIEELIKGGWLTRDTWTWLGLVMDRGYLYDRDGTYSGRAGTAVAKLENDVIKALDKYNVWK

Radius of gyration: 29.54 Å; chains: 1; bounding box: 82×80×68 Å

Organism: NCBI:txid722753